Protein AF-A0A8T4N966-F1 (afdb_monomer_lite)

Sequence (598 aa):
MKIENFHKWGFGGLGVWGFGCLLSFVILLIGFGMAATSEVSYCCEKTTGGAWCVNDKQSACAAGYNSAPTSCQTTSYCRLGTCYDSGEGICMGNTPQRVCNDNGGTWDPREPDEVPQCQLGCCVIADQAAFVSLVRCKRLSSLFGVENDYRTDVTNEVDCIAEAQAQDKGACVYEKEFERLCEFTTRGECGASEKVEILNQTNLSISSDKTFYKDYLCSAEELGTSCAKQTSTTCSGGDVFWVDSCGNLENVYSSDKVKSWNRGRVLESDEVCKANDGSNMNCGNCDYMLGTRCSEFEGLIGGPSGSDNYCQKTECVDRDGDKRINGESWCVAGSGASMGGSGVGGPGSLEIAPGARYYREVCSDGEVRVEPCADYRNEVCLEGSIDTTGGKFGTAACRVNRWQECVMQTDKDDCLNIDRRDCKWMPSVLGMVLGGATQSDSATYSNPSASASTFTNPTTTNTPAFTNPTGSVVAPITGNSIFGGDDKAEEVAPTTTTNRPDGICVPNFSPGLKFWEEGSAKQICGQANAKCVVVYEKGLIGGSKIVEGAECMEDAWAESANGVCTALGDCGGAVNYDGAYTDDGYKWVVDGAKRRLQ

Foldseek 3Di:
DDDDDDDDDDDDDDDDDDDDDDDDDDDDDDDDDDDPPPAQWKQACAFPVGDGGDTHHPNRHDPPTDMDSDHSCPDQQQQWAWWADLQQLDIDGRDGCPNSVVVVTDTDNHHLCPDLSSQWWWWDDALAIDGGGQSNSVVVCVVNVHDTDTGNPHRDDVVSRVVSQQQFWFWWWFDDPNAIATATGGNVVSVQPPDDDDPDDDDDPGDRHIDTDGQFARCQVSSVHPKHWQPAWDFDPQFIFGAIPNRYTFAGFALPSCLRCVNRGHDDLCSSDHADQQPQFRGRRHDVVSFWGKDAAPDPDDHHRSYRIGTDGLWEADLVRDIAGAFFKDKDKFDGDDPPDDDDDDPQQPLRFAPMFMWMWGRHRHDIDIGTADPQPQWDKDKDWDQDPVGTGIHIDTDGAFFPCQQVDLDQCVLPPPVRHQKDWFADQWQAEAPPDDDDDDDDDDDPPDDDDDDDDDDDDDDDDDDDDPDPPDDDPPPDDDDDDDDDDDPDPDATDYPRNRTGMFGSAAGRDPPVDPDCRCVLLVRLDGDFDWDWDADPVGDTDTPPRPVVVDLVSVVSSQVRSVRSYNAHWTQHSVRDTDRPRDWDDDPNDTDDRD

Structure (mmCIF, N/CA/C/O backbone):
data_AF-A0A8T4N966-F1
#
_entry.id   AF-A0A8T4N966-F1
#
loop_
_atom_site.group_PDB
_atom_site.id
_atom_site.type_symbol
_atom_site.label_atom_id
_atom_site.label_alt_id
_atom_site.label_comp_id
_atom_site.label_asym_id
_atom_site.label_entity_id
_atom_site.label_seq_id
_atom_site.pdbx_PDB_ins_code
_atom_site.Cartn_x
_atom_site.Cartn_y
_atom_site.Cartn_z
_atom_site.occupancy
_atom_site.B_iso_or_equiv
_atom_site.auth_seq_id
_atom_site.auth_comp_id
_atom_site.auth_asym_id
_atom_site.auth_atom_id
_atom_site.pdbx_PDB_model_num
ATOM 1 N N . MET A 1 1 ? -62.254 4.073 -9.069 1.00 37.00 1 MET A N 1
ATOM 2 C CA . MET A 1 1 ? -62.728 2.670 -9.142 1.00 37.00 1 MET A CA 1
ATOM 3 C C . MET A 1 1 ? -62.228 2.023 -7.846 1.00 37.00 1 MET A C 1
ATOM 5 O O . MET A 1 1 ? -61.040 2.156 -7.603 1.00 37.00 1 MET A O 1
ATOM 9 N N . LYS A 1 2 ? -63.042 1.614 -6.851 1.00 33.69 2 LYS A N 1
ATOM 10 C CA . LYS A 1 2 ? -64.026 0.495 -6.838 1.00 33.69 2 LYS A CA 1
ATOM 11 C C . LYS A 1 2 ? -63.427 -0.746 -7.518 1.00 33.69 2 LYS A C 1
ATOM 13 O O . LYS A 1 2 ? -63.018 -0.618 -8.662 1.00 33.69 2 LYS A O 1
ATOM 18 N N . ILE A 1 3 ? -63.278 -1.908 -6.877 1.00 34.53 3 ILE A N 1
ATOM 19 C CA . ILE A 1 3 ? -64.256 -2.801 -6.196 1.00 34.53 3 ILE A CA 1
ATOM 20 C C . ILE A 1 3 ? -63.470 -3.549 -5.080 1.00 34.53 3 ILE A C 1
ATOM 22 O O . ILE A 1 3 ? -62.348 -3.957 -5.347 1.00 34.53 3 ILE A O 1
ATOM 26 N N . GLU A 1 4 ? -63.825 -3.514 -3.786 1.00 40.06 4 GLU A N 1
ATOM 27 C CA . GLU A 1 4 ? -64.884 -4.239 -3.027 1.00 40.06 4 GLU A CA 1
ATOM 28 C C . GLU A 1 4 ? -64.522 -5.672 -2.534 1.00 40.06 4 GLU A C 1
ATOM 30 O O . GLU A 1 4 ? -63.783 -6.411 -3.173 1.00 40.06 4 GLU A O 1
ATOM 35 N N . ASN A 1 5 ? -65.025 -6.014 -1.333 1.00 44.50 5 ASN A N 1
ATOM 36 C CA . ASN A 1 5 ? -64.755 -7.233 -0.538 1.00 44.50 5 ASN A CA 1
ATOM 37 C C . ASN A 1 5 ? -65.656 -8.431 -0.911 1.00 44.50 5 ASN A C 1
ATOM 39 O O . ASN A 1 5 ? -66.747 -8.201 -1.413 1.00 44.50 5 ASN A O 1
ATOM 43 N N . PHE A 1 6 ? -65.275 -9.658 -0.504 1.00 31.81 6 PHE A N 1
ATOM 44 C CA . PHE A 1 6 ? -66.095 -10.800 0.006 1.00 31.81 6 PHE A CA 1
ATOM 45 C C . PHE A 1 6 ? -65.152 -12.015 0.237 1.00 31.81 6 PHE A C 1
ATOM 47 O O . PHE A 1 6 ? -64.034 -11.977 -0.263 1.00 31.81 6 PHE A O 1
ATOM 54 N N . HIS A 1 7 ? -65.423 -13.126 0.947 1.00 32.78 7 HIS A N 1
ATOM 55 C CA . HIS A 1 7 ? -66.426 -13.639 1.921 1.00 32.78 7 HIS A CA 1
ATOM 56 C C . HIS A 1 7 ? -65.603 -14.657 2.780 1.00 32.78 7 HIS A C 1
ATOM 58 O O . HIS A 1 7 ? -64.740 -15.321 2.217 1.00 32.78 7 HIS A O 1
ATOM 64 N N . LYS A 1 8 ? -65.612 -14.808 4.118 1.00 35.41 8 LYS A N 1
ATOM 65 C CA . LYS A 1 8 ? -66.637 -15.090 5.153 1.00 35.41 8 LYS A CA 1
ATOM 66 C C . LYS A 1 8 ? -67.557 -16.317 4.928 1.00 35.41 8 LYS A C 1
ATOM 68 O O . LYS A 1 8 ? -68.534 -16.199 4.205 1.00 35.41 8 LYS A O 1
ATOM 73 N N . TRP A 1 9 ? -67.331 -17.369 5.740 1.00 32.41 9 TRP A N 1
ATOM 74 C CA . TRP A 1 9 ? -68.295 -18.103 6.613 1.00 32.41 9 TRP A CA 1
ATOM 75 C C . TRP A 1 9 ? -68.596 -19.604 6.412 1.00 32.41 9 TRP A C 1
ATOM 77 O O . TRP A 1 9 ? -68.845 -20.070 5.309 1.00 32.41 9 TRP A O 1
ATOM 87 N N . GLY A 1 10 ? -68.758 -20.276 7.567 1.00 32.41 10 GLY A N 1
ATOM 88 C CA . GLY A 1 10 ? -69.562 -21.492 7.777 1.00 32.41 10 GLY A CA 1
ATOM 89 C C . GLY A 1 10 ? -68.774 -22.802 7.928 1.00 32.41 10 GLY A C 1
ATOM 90 O O . GLY A 1 10 ? -67.730 -22.955 7.313 1.00 32.41 10 GLY A O 1
ATOM 91 N N . PHE A 1 11 ? -69.223 -23.797 8.703 1.00 30.50 11 PHE A N 1
ATOM 92 C CA . PHE A 1 11 ? -70.303 -23.846 9.707 1.00 30.50 11 PHE A CA 1
ATOM 93 C C . PHE A 1 11 ? -70.180 -25.164 10.506 1.00 30.50 11 PHE A C 1
ATOM 95 O O . PHE A 1 11 ? -69.690 -26.153 9.969 1.00 30.50 11 PHE A O 1
ATOM 102 N N . GLY A 1 12 ? -70.760 -25.217 11.710 1.00 32.28 12 GLY A N 1
ATOM 103 C CA . GLY A 1 12 ? -71.397 -26.446 12.210 1.00 32.28 12 GLY A CA 1
ATOM 104 C C . GLY A 1 12 ? -70.806 -27.054 13.484 1.00 32.28 12 GLY A C 1
ATOM 105 O O . GLY A 1 12 ? -69.616 -27.324 13.570 1.00 32.28 12 GLY A O 1
ATOM 106 N N . GLY A 1 13 ? -71.675 -27.322 14.459 1.00 36.00 13 GLY A N 1
ATOM 107 C CA . GLY A 1 13 ? -71.359 -28.102 15.654 1.00 36.00 13 GLY A CA 1
ATOM 108 C C . GLY A 1 13 ? -72.529 -29.005 16.056 1.00 36.00 13 GLY A C 1
ATOM 109 O O . GLY A 1 13 ? -73.625 -28.861 15.524 1.00 36.00 13 GLY A O 1
ATOM 110 N N . LEU A 1 14 ? -72.265 -29.903 17.005 1.00 37.28 14 LEU A N 1
ATOM 111 C CA . LEU A 1 14 ? -73.158 -30.757 17.813 1.00 37.28 14 LEU A CA 1
ATOM 112 C C . LEU A 1 14 ? -72.298 -31.100 19.059 1.00 37.28 14 LEU A C 1
ATOM 114 O O . LEU A 1 14 ? -71.100 -31.311 18.904 1.00 37.28 14 LEU A O 1
ATOM 118 N N . GLY A 1 15 ? -72.735 -31.017 20.321 1.00 34.22 15 GLY A N 1
ATOM 119 C CA . GLY A 1 15 ? -73.934 -31.622 20.918 1.00 34.22 15 GLY A CA 1
ATOM 120 C C . GLY A 1 15 ? -73.630 -33.094 21.263 1.00 34.22 15 GLY A C 1
ATOM 121 O O . GLY A 1 15 ? -73.153 -33.800 20.389 1.00 34.22 15 GLY A O 1
ATOM 122 N N . VAL A 1 16 ? -73.859 -33.657 22.458 1.00 37.75 16 VAL A N 1
ATOM 123 C CA . VAL A 1 16 ? -74.552 -33.228 23.693 1.00 37.75 16 VAL A CA 1
ATOM 124 C C . VAL A 1 16 ? -74.171 -34.227 24.825 1.00 37.75 16 VAL A C 1
ATOM 126 O O . VAL A 1 16 ? -73.937 -35.380 24.503 1.00 37.75 16 VAL A O 1
ATOM 129 N N . TRP A 1 17 ? -74.104 -33.775 26.096 1.00 33.50 17 TRP A N 1
ATOM 130 C CA . TRP A 1 17 ? -74.370 -34.445 27.409 1.00 33.50 17 TRP A CA 1
ATOM 131 C C . TRP A 1 17 ? -74.137 -35.979 27.587 1.00 33.50 17 TRP A C 1
ATOM 133 O O . TRP A 1 17 ? -74.486 -36.778 26.736 1.00 33.50 17 TRP A O 1
ATOM 143 N N . GLY A 1 18 ? -73.714 -36.512 28.744 1.00 35.31 18 GLY A N 1
ATOM 144 C CA . GLY A 1 18 ? -73.456 -35.939 30.073 1.00 35.31 18 GLY A CA 1
ATOM 145 C C . GLY A 1 18 ? -73.583 -37.006 31.189 1.00 35.31 18 GLY A C 1
ATOM 146 O O . GLY A 1 18 ? -73.985 -38.130 30.914 1.00 35.31 18 GLY A O 1
ATOM 147 N N . PHE A 1 19 ? -73.304 -36.610 32.441 1.00 35.72 19 PHE A N 1
ATOM 148 C CA . PHE A 1 19 ? -73.480 -37.361 33.707 1.00 35.72 19 PHE A CA 1
ATOM 149 C C . PHE A 1 19 ? -72.657 -38.650 33.943 1.00 35.72 19 PHE A C 1
ATOM 151 O O . PHE A 1 19 ? -72.500 -39.508 33.085 1.00 35.72 19 PHE A O 1
ATOM 158 N N . GLY A 1 20 ? -72.147 -38.785 35.173 1.00 42.28 20 GLY A N 1
ATOM 159 C CA . GLY A 1 20 ? -71.450 -39.977 35.677 1.00 42.28 20 GLY A CA 1
ATOM 160 C C . GLY A 1 20 ? -72.141 -40.558 36.913 1.00 42.28 20 GLY A C 1
ATOM 161 O O . GLY A 1 20 ? -73.231 -40.114 37.272 1.00 42.28 20 GLY A O 1
ATOM 162 N N . CYS A 1 21 ? -71.505 -41.513 37.599 1.00 36.12 21 CYS A N 1
ATOM 163 C CA . CYS A 1 21 ? -71.951 -41.951 38.924 1.00 36.12 21 CYS A CA 1
ATOM 164 C C . CYS A 1 21 ? -70.814 -42.580 39.749 1.00 36.12 21 CYS A C 1
ATOM 166 O O . CYS A 1 21 ? -70.070 -43.425 39.257 1.00 36.12 21 CYS A O 1
ATOM 168 N N . LEU A 1 22 ? -70.718 -42.185 41.020 1.00 46.38 22 LEU A N 1
ATOM 169 C CA . LEU A 1 22 ? -69.987 -42.899 42.074 1.00 46.38 22 LEU A CA 1
ATOM 170 C C . LEU A 1 22 ? -70.799 -44.119 42.529 1.00 46.38 22 LEU A C 1
ATOM 172 O O . LEU A 1 22 ? -72.008 -43.974 42.706 1.00 46.38 22 LEU A O 1
ATOM 176 N N . LEU A 1 23 ? -70.140 -45.251 42.819 1.00 41.12 23 LEU A N 1
ATOM 177 C CA . LEU A 1 23 ? -70.447 -46.118 43.974 1.00 41.12 23 LEU A CA 1
ATOM 178 C C . LEU A 1 23 ? -69.421 -47.255 44.145 1.00 41.12 23 LEU A C 1
ATOM 180 O O . LEU A 1 23 ? -68.976 -47.871 43.180 1.00 41.12 23 LEU A O 1
ATOM 184 N N . SER A 1 24 ? -69.053 -47.518 45.399 1.00 48.12 24 SER A N 1
ATOM 185 C CA . SER A 1 24 ? -68.093 -48.544 45.831 1.00 48.12 24 SER A CA 1
ATOM 186 C C . SER A 1 24 ? -68.673 -49.962 45.791 1.00 48.12 24 SER A C 1
ATOM 188 O O . SER A 1 24 ? -69.861 -50.121 46.052 1.00 48.12 24 SER A O 1
ATOM 190 N N . PHE A 1 25 ? -67.829 -50.998 45.662 1.00 40.06 25 PHE A N 1
ATOM 191 C CA . PHE A 1 25 ? -68.065 -52.281 46.351 1.00 40.06 25 PHE A CA 1
ATOM 192 C C . PHE A 1 25 ? -66.761 -53.045 46.669 1.00 40.06 25 PHE A C 1
ATOM 194 O O . PHE A 1 25 ? -65.672 -52.656 46.253 1.00 40.06 25 PHE A O 1
ATOM 201 N N . VAL A 1 26 ? -66.888 -54.076 47.507 1.00 41.25 26 VAL A N 1
ATOM 202 C CA . VAL A 1 26 ? -65.851 -54.632 48.395 1.00 41.25 26 VAL A CA 1
ATOM 203 C C . VAL A 1 26 ? -65.235 -55.956 47.896 1.00 41.25 26 VAL A C 1
ATOM 205 O O . VAL A 1 26 ? -65.956 -56.833 47.440 1.00 41.25 26 VAL A O 1
ATOM 208 N N . ILE A 1 27 ? -63.907 -56.070 48.065 1.00 51.06 27 ILE A N 1
ATOM 209 C CA . ILE A 1 27 ? -63.035 -57.260 48.266 1.00 51.06 27 ILE A CA 1
ATOM 210 C C . ILE A 1 27 ? -63.513 -58.633 47.737 1.00 51.06 27 ILE A C 1
ATOM 212 O O . ILE A 1 27 ? -64.446 -59.223 48.275 1.00 51.06 27 ILE A O 1
ATOM 216 N N . LEU A 1 28 ? -62.675 -59.270 46.902 1.00 35.19 28 LEU A N 1
ATOM 217 C CA . LEU A 1 28 ? -62.403 -60.712 47.033 1.00 35.19 28 LEU A CA 1
ATOM 218 C C . LEU A 1 28 ? -60.942 -61.057 46.676 1.00 35.19 28 LEU A C 1
ATOM 220 O O . LEU A 1 28 ? -60.494 -60.825 45.557 1.00 35.19 28 LEU A O 1
ATOM 224 N N . LEU A 1 29 ? -60.209 -61.639 47.629 1.00 46.91 29 LEU A N 1
ATOM 225 C CA . LEU A 1 29 ? -58.887 -62.241 47.419 1.00 46.91 29 LEU A CA 1
ATOM 226 C C . LEU A 1 29 ? -59.050 -63.722 47.057 1.00 46.91 29 LEU A C 1
ATOM 228 O O . LEU A 1 29 ? -59.413 -64.516 47.922 1.00 46.91 29 LEU A O 1
ATOM 232 N N . ILE A 1 30 ? -58.709 -64.112 45.827 1.00 44.56 30 ILE A N 1
ATOM 233 C CA . ILE A 1 30 ? -58.342 -65.497 45.491 1.00 44.56 30 ILE A CA 1
ATOM 234 C C . ILE A 1 30 ? -57.107 -65.439 44.593 1.00 44.56 30 ILE A C 1
ATOM 236 O O . ILE A 1 30 ? -57.135 -64.839 43.521 1.00 44.56 30 ILE A O 1
ATOM 240 N N . GLY A 1 31 ? -56.009 -66.037 45.052 1.00 48.72 31 GLY A N 1
ATOM 241 C CA . GLY A 1 31 ? -54.765 -66.084 44.294 1.00 48.72 31 GLY A CA 1
ATOM 242 C C . GLY A 1 31 ? -54.811 -67.131 43.184 1.00 48.72 31 GLY A C 1
ATOM 243 O O . GLY A 1 31 ? -55.232 -68.263 43.410 1.00 48.72 31 GLY A O 1
ATOM 244 N N . PHE A 1 32 ? -54.292 -66.771 42.012 1.00 42.28 32 PHE A N 1
ATOM 245 C CA . PHE A 1 32 ? -53.821 -67.726 41.015 1.00 42.28 32 PHE A CA 1
ATOM 246 C C . PHE A 1 32 ? -52.322 -67.501 40.834 1.00 42.28 32 PHE A C 1
ATOM 248 O O . PHE A 1 32 ? -51.895 -66.433 40.397 1.00 42.28 32 PHE A O 1
ATOM 255 N N . GLY A 1 33 ? -51.513 -68.489 41.216 1.00 47.19 33 GLY A N 1
ATOM 256 C CA . GLY A 1 33 ? -50.074 -68.433 41.001 1.00 47.19 33 GLY A CA 1
ATOM 257 C C . GLY A 1 33 ? -49.765 -68.597 39.518 1.00 47.19 33 GLY A C 1
ATOM 258 O O . GLY A 1 33 ? -49.880 -69.700 38.991 1.00 47.19 33 GLY A O 1
ATOM 259 N N . MET A 1 34 ? -49.349 -67.520 38.853 1.00 43.19 34 MET A N 1
ATOM 260 C CA . MET A 1 34 ? -48.639 -67.626 37.582 1.00 43.19 34 MET A CA 1
ATOM 261 C C . MET A 1 34 ? -47.145 -67.707 37.872 1.00 43.19 34 MET A C 1
ATOM 263 O O . MET A 1 34 ? -46.578 -66.821 38.512 1.00 43.19 34 MET A O 1
ATOM 267 N N . ALA A 1 35 ? -46.505 -68.775 37.400 1.00 40.44 35 ALA A N 1
ATOM 268 C CA . ALA A 1 35 ? -45.055 -68.844 37.374 1.00 40.44 35 ALA A CA 1
ATOM 269 C C . ALA A 1 35 ? -44.547 -67.786 36.386 1.00 40.44 35 ALA A C 1
ATOM 271 O O . ALA A 1 35 ? -44.816 -67.876 35.188 1.00 40.44 35 ALA A O 1
ATOM 272 N N . ALA A 1 36 ? -43.822 -66.786 36.885 1.00 37.31 36 ALA A N 1
ATOM 273 C CA . ALA A 1 36 ? -43.111 -65.854 36.027 1.00 37.31 36 ALA A CA 1
ATOM 274 C C . ALA A 1 36 ? -41.946 -66.602 35.365 1.00 37.31 36 ALA A C 1
ATOM 276 O O . ALA A 1 36 ? -40.892 -66.797 35.968 1.00 37.31 36 ALA A O 1
ATOM 277 N N . THR A 1 37 ? -42.136 -67.038 34.120 1.00 41.09 37 THR A N 1
ATOM 278 C CA . THR A 1 37 ? -41.021 -67.435 33.263 1.00 41.09 37 THR A CA 1
ATOM 279 C C . THR A 1 37 ? -40.200 -66.185 32.976 1.00 41.09 37 THR A C 1
ATOM 281 O O . THR A 1 37 ? -40.632 -65.326 32.208 1.00 41.09 37 THR A O 1
ATOM 284 N N . SER A 1 38 ? -39.030 -66.063 33.601 1.00 47.34 38 SER A N 1
ATOM 285 C CA . SER A 1 38 ? -38.055 -65.038 33.237 1.00 47.34 38 SER A CA 1
ATOM 286 C C . SER A 1 38 ? -37.577 -65.313 31.811 1.00 47.34 38 SER A C 1
ATOM 288 O O . SER A 1 38 ? -36.755 -66.206 31.594 1.00 47.34 38 SER A O 1
ATOM 290 N N . GLU A 1 39 ? -38.123 -64.593 30.833 1.00 58.16 39 GLU A N 1
ATOM 291 C CA . GLU A 1 39 ? -37.603 -64.642 29.469 1.00 58.16 39 GLU A CA 1
ATOM 292 C C . GLU A 1 39 ? -36.141 -64.182 29.459 1.00 58.16 39 GLU A C 1
ATOM 294 O O . GLU A 1 39 ? -35.762 -63.237 30.154 1.00 58.16 39 GLU A O 1
ATOM 299 N N . VAL A 1 40 ? -35.311 -64.871 28.675 1.00 61.88 40 VAL A N 1
ATOM 300 C CA . VAL A 1 40 ? -33.898 -64.521 28.527 1.00 61.88 40 VAL A CA 1
ATOM 301 C C . VAL A 1 40 ? -33.813 -63.196 27.779 1.00 61.88 40 VAL A C 1
ATOM 303 O O . VAL A 1 40 ? -34.194 -63.114 26.612 1.00 61.88 40 VAL A O 1
ATOM 306 N N . SER A 1 41 ? -33.317 -62.163 28.457 1.00 83.06 41 SER A N 1
ATOM 307 C CA . SER A 1 41 ? -33.067 -60.863 27.844 1.00 83.06 41 SER A CA 1
ATOM 308 C C . SER A 1 41 ? -31.884 -60.961 26.877 1.00 83.06 41 SER A C 1
ATOM 310 O O . SER A 1 41 ? -30.817 -61.466 27.232 1.00 83.06 41 SER A O 1
ATOM 312 N N . TYR A 1 42 ? -32.091 -60.492 25.650 1.00 90.00 42 TYR A N 1
ATOM 313 C CA . TYR A 1 42 ? -31.068 -60.348 24.624 1.00 90.00 42 TYR A CA 1
ATOM 314 C C . TYR A 1 42 ? -30.672 -58.880 24.505 1.00 90.00 42 TYR A C 1
ATOM 316 O O . TYR A 1 42 ? -31.533 -58.004 24.445 1.00 90.00 42 TYR A O 1
ATOM 324 N N . CYS A 1 43 ? -29.381 -58.605 24.350 1.00 90.44 43 CYS A N 1
ATOM 325 C CA . CYS A 1 43 ? -28.967 -57.347 23.756 1.00 90.44 43 CYS A CA 1
ATOM 326 C C . CYS A 1 43 ? -29.273 -57.375 22.260 1.00 90.44 43 CYS A C 1
ATOM 328 O O . CYS A 1 43 ? -28.690 -58.183 21.530 1.0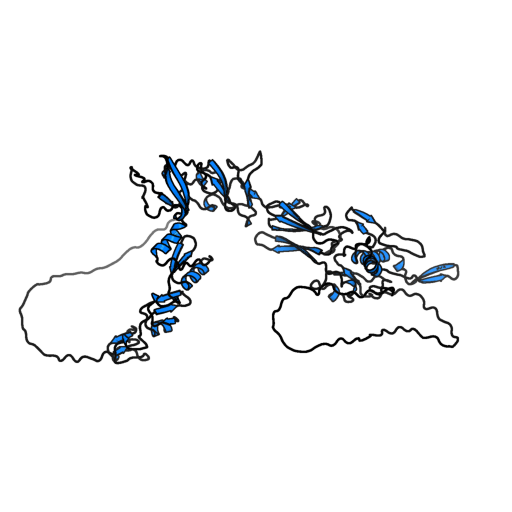0 90.44 43 CYS A O 1
ATOM 330 N N . CYS A 1 44 ? -30.123 -56.463 21.798 1.00 89.50 44 CYS A N 1
ATOM 331 C CA . CYS A 1 44 ? -30.277 -56.150 20.386 1.00 89.50 44 CYS A CA 1
ATOM 332 C C . CYS A 1 44 ? -29.341 -54.987 20.025 1.00 89.50 44 CYS A C 1
ATOM 334 O O . CYS A 1 44 ? -29.494 -53.896 20.575 1.00 89.50 44 CYS A O 1
ATOM 336 N N . GLU A 1 45 ? -28.425 -55.171 19.064 1.00 85.31 45 GLU A N 1
ATOM 337 C CA . GLU A 1 45 ? -27.658 -54.047 18.492 1.00 85.31 45 GLU A CA 1
ATOM 338 C C . GLU A 1 45 ? -28.609 -52.984 17.937 1.00 85.31 45 GLU A C 1
ATOM 340 O O . GLU A 1 45 ? -28.432 -51.795 18.191 1.00 85.31 45 GLU A O 1
ATOM 345 N N . LYS A 1 46 ? -29.678 -53.429 17.269 1.00 84.88 46 LYS A N 1
ATOM 346 C CA . LYS A 1 46 ? -30.795 -52.596 16.834 1.00 84.88 46 LYS A CA 1
ATOM 347 C C . LYS A 1 46 ? -32.110 -53.349 16.993 1.00 84.88 46 LYS A C 1
ATOM 349 O O . LYS A 1 46 ? -32.177 -54.540 16.689 1.00 84.88 46 LYS A O 1
ATOM 354 N N . THR A 1 47 ? -33.159 -52.678 17.452 1.00 88.25 47 THR A N 1
ATOM 355 C CA . THR A 1 47 ? -34.516 -53.235 17.517 1.00 88.25 47 THR A CA 1
ATOM 356 C C . THR A 1 47 ? -35.276 -52.988 16.216 1.00 88.25 47 THR A C 1
ATOM 358 O O . THR A 1 47 ? -34.942 -52.101 15.428 1.00 88.25 47 THR A O 1
ATOM 361 N N . THR A 1 48 ? -36.347 -53.745 15.989 1.00 87.88 48 THR A N 1
ATOM 362 C CA . THR A 1 48 ? -37.295 -53.522 14.882 1.00 87.88 48 THR A CA 1
ATOM 363 C C . THR A 1 48 ? -37.970 -52.146 14.947 1.00 87.88 48 THR A C 1
ATOM 365 O O . THR A 1 48 ? -38.338 -51.604 13.910 1.00 87.88 48 THR A O 1
ATOM 368 N N . GLY A 1 49 ? -38.059 -51.545 16.141 1.00 81.00 49 GLY A N 1
ATOM 369 C CA . GLY A 1 49 ? -38.485 -50.157 16.356 1.00 81.00 49 GLY A CA 1
ATOM 370 C C . GLY A 1 49 ? -37.407 -49.097 16.082 1.00 81.00 49 GLY A C 1
ATOM 371 O O . GLY A 1 49 ? -37.666 -47.915 16.281 1.00 81.00 49 GLY A O 1
ATOM 372 N N . GLY A 1 50 ? -36.202 -49.488 15.653 1.00 80.44 50 GLY A N 1
ATOM 373 C CA . GLY A 1 50 ? -35.116 -48.573 15.283 1.00 80.44 50 GLY A CA 1
ATOM 374 C C . GLY A 1 50 ? -34.250 -48.062 16.440 1.00 80.44 50 GLY A C 1
ATOM 375 O O . GLY A 1 50 ? -33.289 -47.341 16.180 1.00 80.44 50 GLY A O 1
ATOM 376 N N . ALA A 1 51 ? -34.538 -48.450 17.686 1.00 81.06 51 ALA A N 1
ATOM 377 C CA . ALA A 1 51 ? -33.689 -48.131 18.832 1.00 81.06 51 ALA A CA 1
ATOM 378 C C . ALA A 1 51 ? -32.407 -48.978 18.807 1.00 81.06 51 ALA A C 1
ATOM 380 O O . ALA A 1 51 ? -32.445 -50.151 18.435 1.00 81.06 51 ALA A O 1
ATOM 381 N N . TRP A 1 52 ? -31.280 -48.401 19.218 1.00 83.50 52 TRP A N 1
ATOM 382 C CA . TRP A 1 52 ? -29.985 -49.084 19.247 1.00 83.50 52 TRP A CA 1
ATOM 383 C C . TRP A 1 52 ? -29.624 -49.528 20.664 1.00 83.50 52 TRP A C 1
ATOM 385 O O . TRP A 1 52 ? -29.913 -48.821 21.626 1.00 83.50 52 TRP A O 1
ATOM 395 N N . CYS A 1 53 ? -28.956 -50.675 20.778 1.00 83.00 53 CYS A N 1
ATOM 396 C CA . CYS A 1 53 ? -28.360 -51.173 22.018 1.00 83.00 53 CYS A CA 1
ATOM 397 C C . CYS A 1 53 ? -29.332 -51.300 23.199 1.00 83.00 53 CYS A C 1
ATOM 399 O O . CYS A 1 53 ? -29.041 -50.895 24.325 1.00 83.00 53 CYS A O 1
ATOM 401 N N . VAL A 1 54 ? -30.488 -51.910 22.931 1.00 85.00 54 VAL A N 1
ATOM 402 C CA . VAL A 1 54 ? -31.552 -52.144 23.915 1.00 85.00 54 VAL A CA 1
ATOM 403 C C . VAL A 1 54 ? -31.555 -53.610 24.350 1.00 85.00 54 VAL A C 1
ATOM 405 O O . VAL A 1 54 ? -31.447 -54.516 23.522 1.00 85.00 54 VAL A O 1
ATOM 408 N N . ASN A 1 55 ? -31.710 -53.841 25.655 1.00 87.44 55 ASN A N 1
ATOM 409 C CA . ASN A 1 55 ? -31.984 -55.165 26.211 1.00 87.44 55 ASN A CA 1
ATOM 410 C C . ASN A 1 55 ? -33.477 -55.481 26.033 1.00 87.44 55 ASN A C 1
ATOM 412 O O . ASN A 1 55 ? -34.313 -54.848 26.674 1.00 87.44 55 ASN A O 1
ATOM 416 N N . ASP A 1 56 ? -33.813 -56.444 25.179 1.00 90.38 56 ASP A N 1
ATOM 417 C CA . ASP A 1 56 ? -35.194 -56.796 24.823 1.00 90.38 56 ASP A CA 1
ATOM 418 C C . ASP A 1 56 ? -35.305 -58.311 24.533 1.00 90.38 56 ASP A C 1
ATOM 420 O O . ASP A 1 56 ? -34.394 -59.094 24.813 1.00 90.38 56 ASP A O 1
ATOM 424 N N . LYS A 1 57 ? -36.437 -58.763 24.002 1.00 89.94 57 LYS A N 1
ATOM 425 C CA . LYS A 1 57 ? -36.657 -60.130 23.524 1.00 89.94 57 LYS A CA 1
ATOM 426 C C . LYS A 1 57 ? -35.928 -60.351 22.201 1.00 89.94 57 LYS A C 1
ATOM 428 O O . LYS A 1 57 ? -35.895 -59.465 21.352 1.00 89.94 57 LYS A O 1
ATOM 433 N N . GLN A 1 58 ? -35.460 -61.574 21.945 1.00 87.06 58 GLN A N 1
ATOM 434 C CA . GLN A 1 58 ? -34.788 -61.917 20.680 1.00 87.06 58 GLN A CA 1
ATOM 435 C C . GLN A 1 58 ? -35.625 -61.577 19.429 1.00 87.06 58 GLN A C 1
ATOM 437 O O . GLN A 1 58 ? -35.079 -61.162 18.412 1.00 87.06 58 GLN A O 1
ATOM 442 N N . SER A 1 59 ? -36.956 -61.699 19.508 1.00 88.62 59 SER A N 1
ATOM 443 C CA . SER A 1 59 ? -37.887 -61.346 18.425 1.00 88.62 59 SER A CA 1
ATOM 444 C C . SER A 1 59 ? -38.029 -59.840 18.171 1.00 88.62 59 SER A C 1
ATOM 446 O O . SER A 1 59 ? -38.581 -59.453 17.144 1.00 88.62 59 SER A O 1
ATOM 448 N N . ALA A 1 60 ? -37.584 -58.991 19.102 1.00 88.56 60 ALA A N 1
ATOM 449 C CA . ALA A 1 60 ? -37.573 -57.541 18.948 1.00 88.56 60 ALA A CA 1
ATOM 450 C C . ALA A 1 60 ? -36.295 -57.037 18.257 1.00 88.56 60 ALA A C 1
ATOM 452 O O . ALA A 1 60 ? -36.295 -55.912 17.754 1.00 88.56 60 ALA A O 1
ATOM 453 N N . CYS A 1 61 ? -35.233 -57.848 18.180 1.00 89.62 61 CYS A N 1
ATOM 454 C CA . CYS A 1 61 ? -34.001 -57.501 17.474 1.00 89.62 61 CYS A CA 1
ATOM 455 C C . CYS A 1 61 ? -34.219 -57.477 15.949 1.00 89.62 61 CYS A C 1
ATOM 457 O O . CYS A 1 61 ? -34.852 -58.367 15.380 1.00 89.62 61 CYS A O 1
ATOM 459 N N . ALA A 1 62 ? -33.688 -56.461 15.269 1.00 89.62 62 ALA A N 1
ATOM 460 C CA . ALA A 1 62 ? -33.801 -56.318 13.822 1.00 89.62 62 ALA A CA 1
ATOM 461 C C . ALA A 1 62 ? -32.909 -57.331 13.082 1.00 89.62 62 ALA A C 1
ATOM 463 O O . ALA A 1 62 ? -31.727 -57.487 13.390 1.00 89.62 62 ALA A O 1
ATOM 464 N N . ALA A 1 63 ? -33.462 -57.987 12.059 1.00 84.12 63 ALA A N 1
ATOM 465 C CA . ALA A 1 63 ? -32.702 -58.894 11.204 1.00 84.12 63 ALA A CA 1
ATOM 466 C C . ALA A 1 63 ? -31.575 -58.147 10.464 1.00 84.12 63 ALA A C 1
ATOM 468 O O . ALA A 1 63 ? -31.789 -57.058 9.935 1.00 84.12 63 ALA A O 1
ATOM 469 N N . GLY A 1 64 ? -30.382 -58.749 10.418 1.00 83.94 64 GLY A N 1
ATOM 470 C CA . GLY A 1 64 ? -29.178 -58.150 9.826 1.00 83.94 64 GLY A CA 1
ATOM 471 C C . GLY A 1 64 ? -28.267 -57.409 10.814 1.00 83.94 64 GLY A C 1
ATOM 472 O O . GLY A 1 64 ? -27.180 -57.000 10.419 1.00 83.94 64 GLY A O 1
ATOM 473 N N . TYR A 1 65 ? -28.670 -57.288 12.082 1.00 86.56 65 TYR A N 1
ATOM 474 C CA . TYR A 1 65 ? -27.869 -56.715 13.167 1.00 86.56 65 TYR A CA 1
ATOM 475 C C . TYR A 1 65 ? -27.492 -57.782 14.208 1.00 86.56 65 TYR A C 1
ATOM 477 O O . TYR A 1 65 ? -28.130 -58.835 14.303 1.00 86.56 65 TYR A O 1
ATOM 485 N N . ASN A 1 66 ? -26.446 -57.525 14.992 1.00 87.69 66 ASN A N 1
ATOM 486 C CA . ASN A 1 66 ? -25.977 -58.430 16.034 1.00 87.69 66 ASN A CA 1
ATOM 487 C C . ASN A 1 66 ? -26.990 -58.534 17.184 1.00 87.69 66 ASN A C 1
ATOM 489 O O . ASN A 1 66 ? -27.657 -57.570 17.570 1.00 87.69 66 ASN A O 1
ATOM 493 N N . SER A 1 67 ? -27.071 -59.720 17.780 1.00 88.88 67 SER A N 1
ATOM 494 C CA . SER A 1 67 ? -27.756 -59.918 19.054 1.00 88.88 67 SER A CA 1
ATOM 495 C C . SER A 1 67 ? -27.077 -61.011 19.870 1.00 88.88 67 SER A C 1
ATOM 497 O O . SER A 1 67 ? -26.476 -61.930 19.312 1.00 88.88 67 SER A O 1
ATOM 499 N N . ALA A 1 68 ? -27.158 -60.907 21.196 1.00 87.62 68 ALA A N 1
ATOM 500 C CA . ALA A 1 68 ? -26.536 -61.852 22.116 1.00 87.62 68 ALA A CA 1
ATOM 501 C C . ALA A 1 68 ? -27.404 -62.038 23.373 1.00 87.62 68 ALA A C 1
ATOM 503 O O . ALA A 1 68 ? -27.971 -61.052 23.848 1.00 87.62 68 ALA A O 1
ATOM 504 N N . PRO A 1 69 ? -27.493 -63.254 23.949 1.00 89.12 69 PRO A N 1
ATOM 505 C CA . PRO A 1 69 ? -28.263 -63.548 25.165 1.00 89.12 69 PRO A CA 1
ATOM 506 C C . PRO A 1 69 ? -27.531 -63.069 26.435 1.00 89.12 69 PRO A C 1
ATOM 508 O O . PRO A 1 69 ? -27.200 -63.851 27.323 1.00 89.12 69 PRO A O 1
ATOM 511 N N . THR A 1 70 ? -27.203 -61.780 26.482 1.00 86.94 70 THR A N 1
ATOM 512 C CA . THR A 1 70 ? -26.512 -61.095 27.582 1.00 86.94 70 THR A CA 1
ATOM 513 C C . THR A 1 70 ? -26.887 -59.611 27.576 1.00 86.94 70 THR A C 1
ATOM 515 O O . THR A 1 70 ? -27.458 -59.123 26.601 1.00 86.94 70 THR A O 1
ATOM 518 N N . SER A 1 71 ? -26.552 -58.866 28.632 1.00 85.06 71 SER A N 1
ATOM 519 C CA . SER A 1 71 ? -26.806 -57.422 28.682 1.00 85.06 71 SER A CA 1
ATOM 520 C C . SER A 1 71 ? -25.901 -56.646 27.716 1.00 85.06 71 SER A C 1
ATOM 522 O O . SER A 1 71 ? -24.715 -56.957 27.576 1.00 85.06 71 SER A O 1
ATOM 524 N N . CYS A 1 72 ? -26.421 -55.588 27.085 1.00 83.88 72 CYS A N 1
ATOM 525 C CA . CYS A 1 72 ? -25.685 -54.813 26.078 1.00 83.88 72 CYS A CA 1
ATOM 526 C C . CYS A 1 72 ? -24.340 -54.257 26.562 1.00 83.88 72 CYS A C 1
ATOM 528 O O . CYS A 1 72 ? -23.382 -54.251 25.791 1.00 83.88 72 CYS A O 1
ATOM 530 N N . GLN A 1 73 ? -24.236 -53.904 27.847 1.00 78.56 73 GLN A N 1
ATOM 531 C CA . GLN A 1 73 ? -22.998 -53.453 28.498 1.00 78.56 73 GLN A CA 1
ATOM 532 C C . GLN A 1 73 ? -21.841 -54.469 28.409 1.00 78.56 73 GLN A C 1
ATOM 534 O O . GLN A 1 73 ? -20.682 -54.084 28.508 1.00 78.56 73 GLN A O 1
ATOM 539 N N . THR A 1 74 ? -22.141 -55.760 28.223 1.00 81.31 74 THR A N 1
ATOM 540 C CA . THR A 1 74 ? -21.139 -56.838 28.101 1.00 81.31 74 THR A CA 1
ATOM 541 C C . THR A 1 74 ? -20.792 -57.197 26.653 1.00 81.31 74 THR A C 1
ATOM 543 O O . THR A 1 74 ? -19.939 -58.051 26.416 1.00 81.31 74 THR A O 1
ATOM 546 N N . THR A 1 75 ? -21.438 -56.561 25.672 1.00 82.75 75 THR A N 1
ATOM 547 C CA . THR A 1 75 ? -21.211 -56.821 24.243 1.00 82.75 75 THR A CA 1
ATOM 548 C C . THR A 1 75 ? -20.241 -55.803 23.650 1.00 82.75 75 THR A C 1
ATOM 550 O O . THR A 1 75 ? -20.251 -54.633 24.026 1.00 82.75 75 THR A O 1
ATOM 553 N N . SER A 1 76 ? -19.411 -56.221 22.693 1.00 77.44 76 SER A N 1
ATOM 554 C CA . SER A 1 76 ? -18.460 -55.319 22.028 1.00 77.44 76 SER A CA 1
ATOM 555 C C . SER A 1 76 ? -19.155 -54.261 21.166 1.00 77.44 76 SER A C 1
ATOM 557 O O . SER A 1 76 ? -18.773 -53.098 21.207 1.00 77.44 76 SER A O 1
ATOM 559 N N . TYR A 1 77 ? -20.204 -54.640 20.431 1.00 79.06 77 TYR A N 1
ATOM 560 C CA . TYR A 1 77 ? -20.907 -53.762 19.485 1.00 79.06 77 TYR A CA 1
ATOM 561 C C . TYR A 1 77 ? -21.793 -52.694 20.157 1.00 79.06 77 TYR A C 1
ATOM 563 O O . TYR A 1 77 ? -22.030 -51.642 19.563 1.00 79.06 77 TYR A O 1
ATOM 571 N N . CYS A 1 78 ? -22.228 -52.926 21.402 1.00 82.69 78 CYS A N 1
ATOM 572 C CA . CYS A 1 78 ? -22.970 -51.961 22.221 1.00 82.69 78 CYS A CA 1
ATOM 573 C C . CYS A 1 78 ? -22.185 -51.437 23.427 1.00 82.69 78 CYS A C 1
ATOM 575 O O . CYS A 1 78 ? -22.775 -50.932 24.385 1.00 82.69 78 CYS A O 1
ATOM 577 N N . ARG A 1 79 ? -20.851 -51.516 23.377 1.00 82.00 79 ARG A N 1
ATOM 578 C CA . ARG A 1 79 ? -20.008 -50.829 24.349 1.00 82.00 79 ARG A CA 1
ATOM 579 C C . ARG A 1 79 ? -20.208 -49.318 24.206 1.00 82.00 79 ARG A C 1
ATOM 581 O O . ARG A 1 79 ? -20.089 -48.774 23.107 1.00 82.00 79 ARG A O 1
ATOM 588 N N . LEU A 1 80 ? -20.533 -48.669 25.322 1.00 83.88 80 LEU A N 1
ATOM 589 C CA . LEU A 1 80 ? -20.597 -47.213 25.426 1.00 83.88 80 LEU A CA 1
ATOM 590 C C . LEU A 1 80 ? -19.183 -46.647 25.583 1.00 83.88 80 LEU A C 1
ATOM 592 O O . LEU A 1 80 ? -18.309 -47.301 26.156 1.00 83.88 80 LEU A O 1
ATOM 596 N N . GLY A 1 81 ? -18.979 -45.457 25.034 1.00 88.00 81 GLY A N 1
ATOM 597 C CA . GLY A 1 81 ? -17.725 -44.715 25.057 1.00 88.00 81 GLY A CA 1
ATOM 598 C C . GLY A 1 81 ? -17.921 -43.356 24.395 1.00 88.00 81 GLY A C 1
ATOM 599 O O . GLY A 1 81 ? -19.059 -42.914 24.194 1.00 88.00 81 GLY A O 1
ATOM 600 N N . THR A 1 82 ? -16.827 -42.707 24.025 1.00 92.62 82 THR A N 1
ATOM 601 C CA . THR A 1 82 ? -16.854 -41.385 23.399 1.00 92.62 82 THR A CA 1
ATOM 602 C C . THR A 1 82 ? -16.789 -41.499 21.884 1.00 92.62 82 THR A C 1
ATOM 604 O O . THR A 1 82 ? -15.879 -42.112 21.332 1.00 92.62 82 THR A O 1
ATOM 607 N N . CYS A 1 83 ? -17.744 -40.879 21.196 1.00 91.69 83 CYS A N 1
ATOM 608 C CA . CYS A 1 83 ? -17.677 -40.675 19.756 1.00 91.69 83 CYS A CA 1
ATOM 609 C C . CYS A 1 83 ? -17.115 -39.293 19.433 1.00 91.69 83 CYS A C 1
ATOM 611 O O . CYS A 1 83 ? -17.652 -38.303 19.921 1.00 91.69 83 CYS A O 1
ATOM 613 N N . TYR A 1 84 ? -16.083 -39.224 18.597 1.00 92.62 84 TYR A N 1
ATOM 614 C CA . TYR A 1 84 ? -15.440 -37.988 18.159 1.00 92.62 84 TYR A CA 1
ATOM 615 C C . TYR A 1 84 ? -15.570 -37.797 16.643 1.00 92.62 84 TYR A C 1
ATOM 617 O O . TYR A 1 84 ? -15.141 -38.646 15.860 1.00 92.62 84 TYR A O 1
ATOM 625 N N . ASP A 1 85 ? -16.124 -36.661 16.225 1.00 89.56 85 ASP A N 1
ATOM 626 C CA . ASP A 1 85 ? -16.156 -36.227 14.828 1.00 89.56 85 ASP A CA 1
ATOM 627 C C . ASP A 1 85 ? -14.925 -35.355 14.517 1.00 89.56 85 ASP A C 1
ATOM 629 O O . ASP A 1 85 ? -14.782 -34.242 15.032 1.00 89.56 85 ASP A O 1
ATOM 633 N N . SER A 1 86 ? -14.041 -35.845 13.644 1.00 84.50 86 SER A N 1
ATOM 634 C CA . SER A 1 86 ? -12.811 -35.150 13.247 1.00 84.50 86 SER A CA 1
ATOM 635 C C . SER A 1 86 ? -13.007 -33.978 12.274 1.00 84.50 86 SER A C 1
ATOM 637 O O . SER A 1 86 ? -12.057 -33.233 12.045 1.00 84.50 86 SER A O 1
ATOM 639 N N . GLY A 1 87 ? -14.193 -33.817 11.680 1.00 83.88 87 GLY A N 1
ATOM 640 C CA . GLY A 1 87 ? -14.540 -32.707 10.785 1.00 83.88 87 GLY A CA 1
ATOM 641 C C . GLY A 1 87 ? -15.367 -31.608 11.463 1.00 83.88 87 GLY A C 1
ATOM 642 O O . GLY A 1 87 ? -15.211 -30.428 11.147 1.00 83.88 87 GLY A O 1
ATOM 643 N N . GLU A 1 88 ? -16.240 -31.964 12.406 1.00 84.31 88 GLU A N 1
ATOM 644 C CA . GLU A 1 88 ? -17.009 -31.009 13.218 1.00 84.31 88 GLU A CA 1
ATOM 645 C C . GLU A 1 88 ? -16.296 -30.606 14.515 1.00 84.31 88 GLU A C 1
ATOM 647 O O . GLU A 1 88 ? -16.577 -29.527 15.039 1.00 84.31 88 GLU A O 1
ATOM 652 N N . GLY A 1 89 ? -15.408 -31.452 15.050 1.00 86.12 89 GLY A N 1
ATOM 653 C CA . GLY A 1 89 ? -14.784 -31.278 16.366 1.00 86.12 89 GLY A CA 1
ATOM 654 C C . GLY A 1 89 ? -15.713 -31.588 17.547 1.00 86.12 89 GLY A C 1
ATOM 655 O O . GLY A 1 89 ? -15.472 -31.106 18.653 1.00 86.12 89 GLY A O 1
ATOM 656 N N . ILE A 1 90 ? -16.793 -32.339 17.321 1.00 87.00 90 ILE A N 1
ATOM 657 C CA . ILE A 1 90 ? -17.819 -32.644 18.329 1.00 87.00 90 ILE A CA 1
ATOM 658 C C . ILE A 1 90 ? -17.494 -33.974 19.016 1.00 87.00 90 ILE A C 1
ATOM 660 O O . ILE A 1 90 ? -17.166 -34.952 18.345 1.00 87.00 90 ILE A O 1
ATOM 664 N N . CYS A 1 91 ? -17.636 -34.016 20.344 1.00 90.19 91 CYS A N 1
ATOM 665 C CA . CYS A 1 91 ? -17.527 -35.237 21.140 1.00 90.19 91 CYS A CA 1
ATOM 666 C C . CYS A 1 91 ? -18.852 -35.584 21.820 1.00 90.19 91 CYS A C 1
ATOM 668 O O . CYS A 1 91 ? -19.477 -34.737 22.454 1.00 90.19 91 CYS A O 1
ATOM 670 N N . MET A 1 92 ? -19.264 -36.845 21.708 1.00 88.19 92 MET A N 1
ATOM 671 C CA . MET A 1 92 ? -20.487 -37.388 22.296 1.00 88.19 92 MET A CA 1
ATOM 672 C C . MET A 1 92 ? -20.133 -38.583 23.186 1.00 88.19 92 MET A C 1
ATOM 674 O O . MET A 1 92 ? -19.910 -39.693 22.694 1.00 88.19 92 MET A O 1
ATOM 678 N N . GLY A 1 93 ? -20.075 -38.361 24.501 1.00 87.12 93 GLY A N 1
ATOM 679 C CA . GLY A 1 93 ? -19.974 -39.438 25.494 1.00 87.12 93 GLY A CA 1
ATOM 680 C C . GLY A 1 93 ? -21.214 -40.340 25.491 1.00 87.12 93 GLY A C 1
ATOM 681 O O . GLY A 1 93 ? -22.239 -39.999 24.900 1.00 87.12 93 GLY A O 1
ATOM 682 N N . ASN A 1 94 ? -21.136 -41.497 26.155 1.00 83.81 94 ASN A N 1
ATOM 683 C CA . ASN A 1 94 ? -22.213 -42.500 26.198 1.00 83.81 94 ASN A CA 1
ATOM 684 C C . ASN A 1 94 ? -22.734 -42.958 24.813 1.00 83.81 94 ASN A C 1
ATOM 686 O O . ASN A 1 94 ? -23.864 -43.432 24.690 1.00 83.81 94 ASN A O 1
ATOM 690 N N . THR A 1 95 ? -21.911 -42.866 23.764 1.00 86.44 95 THR A N 1
ATOM 691 C CA . THR A 1 95 ? -22.286 -43.282 22.406 1.00 86.44 95 THR A CA 1
ATOM 692 C C . THR A 1 95 ? -21.904 -44.749 22.172 1.00 86.44 95 THR A C 1
ATOM 694 O O . THR A 1 95 ? -20.747 -45.117 22.405 1.00 86.44 95 THR A O 1
ATOM 697 N N . PRO A 1 96 ? -22.818 -45.611 21.681 1.00 83.50 96 PRO A N 1
ATOM 698 C CA . PRO A 1 96 ? -22.471 -46.971 21.276 1.00 83.50 96 PRO A CA 1
ATOM 699 C C . PRO A 1 96 ? -21.493 -46.992 20.095 1.00 83.50 96 PRO A C 1
ATOM 701 O O . PRO A 1 96 ? -21.680 -46.255 19.123 1.00 83.50 96 PRO A O 1
ATOM 704 N N . GLN A 1 97 ? -20.502 -47.888 20.130 1.00 84.31 97 GLN A N 1
ATOM 705 C CA . GLN A 1 97 ? -19.451 -47.967 19.104 1.00 84.31 97 GLN A CA 1
ATOM 706 C C . GLN A 1 97 ? -19.985 -48.012 17.663 1.00 84.31 97 GLN A C 1
ATOM 708 O O . GLN A 1 97 ? -19.494 -47.282 16.800 1.00 84.31 97 GLN A O 1
ATOM 713 N N . ARG A 1 98 ? -21.016 -48.826 17.388 1.00 82.31 98 ARG A N 1
ATOM 714 C CA . ARG A 1 98 ? -21.603 -48.916 16.040 1.00 82.31 98 ARG A CA 1
ATOM 715 C C . ARG A 1 98 ? -22.234 -47.598 15.585 1.00 82.31 98 ARG A C 1
ATOM 717 O O . ARG A 1 98 ? -22.010 -47.188 14.451 1.00 82.31 98 ARG A O 1
ATOM 724 N N . VAL A 1 99 ? -22.977 -46.930 16.469 1.00 84.38 99 VAL A N 1
ATOM 725 C CA . VAL A 1 99 ? -23.669 -45.663 16.174 1.00 84.38 99 VAL A CA 1
ATOM 726 C C . VAL A 1 99 ? -22.666 -44.557 15.851 1.00 84.38 99 VAL A C 1
ATOM 728 O O . VAL A 1 99 ? -22.926 -43.747 14.968 1.00 84.38 99 VAL A O 1
ATOM 731 N N . CYS A 1 100 ? -21.507 -44.544 16.509 1.00 88.12 100 CYS A N 1
ATOM 732 C CA . CYS A 1 100 ? -20.440 -43.609 16.167 1.00 88.12 100 CYS A CA 1
ATOM 733 C C . CYS A 1 100 ? -19.896 -43.844 14.750 1.00 88.12 100 CYS A C 1
ATOM 735 O O . CYS A 1 100 ? -19.908 -42.942 13.912 1.00 88.12 100 CYS A O 1
ATOM 737 N N . ASN A 1 101 ? -19.481 -45.083 14.474 1.00 87.56 101 ASN A N 1
ATOM 738 C CA . ASN A 1 101 ? -18.829 -45.449 13.219 1.00 87.56 101 ASN A CA 1
ATOM 739 C C . ASN A 1 101 ? -19.773 -45.317 12.007 1.00 87.56 101 ASN A C 1
ATOM 741 O O . ASN A 1 101 ? -19.342 -44.875 10.945 1.00 87.56 101 ASN A O 1
ATOM 745 N N . ASP A 1 102 ? -21.059 -45.665 12.153 1.00 84.25 102 ASP A N 1
ATOM 746 C CA . ASP A 1 102 ? -22.067 -45.525 11.086 1.00 84.25 102 ASP A CA 1
ATOM 747 C C . ASP A 1 102 ? -22.353 -44.049 10.736 1.00 84.25 102 ASP A C 1
ATOM 749 O O . ASP A 1 102 ? -22.749 -43.761 9.608 1.00 84.25 102 ASP A O 1
ATOM 753 N N . ASN A 1 103 ? -22.116 -43.112 11.665 1.00 82.44 103 ASN A N 1
ATOM 754 C CA . ASN A 1 103 ? -22.194 -41.664 11.422 1.00 82.44 103 ASN A CA 1
ATOM 755 C C . ASN A 1 103 ? -20.847 -41.047 10.981 1.00 82.44 103 ASN A C 1
ATOM 757 O O . ASN A 1 103 ? -20.742 -39.830 10.874 1.00 82.44 103 ASN A O 1
ATOM 761 N N . GLY A 1 104 ? -19.814 -41.859 10.722 1.00 85.19 104 GLY A N 1
ATOM 762 C CA . GLY A 1 104 ? -18.493 -41.388 10.283 1.00 85.19 104 GLY A CA 1
ATOM 763 C C . GLY A 1 104 ? -17.579 -40.860 11.397 1.00 85.19 104 GLY A C 1
ATOM 764 O O . GLY A 1 104 ? -16.489 -40.375 11.100 1.00 85.19 104 GLY A O 1
ATOM 765 N N . GLY A 1 105 ? -17.986 -40.971 12.665 1.00 88.38 105 GLY A N 1
ATOM 766 C CA . GLY A 1 105 ? -17.155 -40.613 13.814 1.00 88.38 105 GLY A CA 1
ATOM 767 C C . GLY A 1 105 ? -16.119 -41.687 14.166 1.00 88.38 105 GLY A C 1
ATOM 768 O O . GLY A 1 105 ? -16.248 -42.858 13.807 1.00 88.38 105 GLY A O 1
ATOM 769 N N . THR A 1 106 ? -15.094 -41.288 14.918 1.00 91.62 106 THR A N 1
ATOM 770 C CA . THR A 1 106 ? -14.105 -42.185 15.531 1.00 91.62 106 THR A CA 1
ATOM 771 C C . THR A 1 106 ? -14.506 -42.476 16.973 1.00 91.62 106 THR A C 1
ATOM 773 O O . THR A 1 106 ? -14.688 -41.552 17.762 1.00 91.62 106 THR A O 1
ATOM 776 N N . TRP A 1 107 ? -14.634 -43.752 17.335 1.00 91.94 107 TRP A N 1
ATOM 777 C CA . TRP A 1 107 ? -15.037 -44.160 18.682 1.00 91.94 107 TRP A CA 1
ATOM 778 C C . TRP A 1 107 ? -13.852 -44.542 19.575 1.00 91.94 107 TRP A C 1
ATOM 780 O O . TRP A 1 107 ? -12.986 -45.316 19.160 1.00 91.94 107 TRP A O 1
ATOM 790 N N . ASP A 1 108 ? -13.871 -44.076 20.824 1.00 91.94 108 ASP A N 1
ATOM 791 C CA . ASP A 1 108 ? -12.901 -44.400 21.870 1.00 91.94 108 ASP A CA 1
ATOM 792 C C . ASP A 1 108 ? -13.606 -44.995 23.114 1.00 91.94 108 ASP A C 1
ATOM 794 O O . ASP A 1 108 ? -14.667 -44.507 23.509 1.00 91.94 108 ASP A O 1
ATOM 798 N N . PRO A 1 109 ? -13.054 -46.046 23.754 1.00 89.81 109 PRO A N 1
ATOM 799 C CA . PRO A 1 109 ? -13.648 -46.676 24.938 1.00 89.81 109 PRO A CA 1
ATOM 800 C C . PRO A 1 109 ? -13.595 -45.860 26.239 1.00 89.81 109 PRO A C 1
ATOM 802 O O . PRO A 1 109 ? -14.097 -46.362 27.248 1.00 89.81 109 PRO A O 1
ATOM 805 N N . ARG A 1 110 ? -12.935 -44.699 26.244 1.00 92.81 110 ARG A N 1
ATOM 806 C CA . ARG A 1 110 ? -12.779 -43.802 27.398 1.00 92.81 110 ARG A CA 1
ATOM 807 C C . ARG A 1 110 ? -13.894 -42.755 27.493 1.00 92.81 110 ARG A C 1
ATOM 809 O O . ARG A 1 110 ? -14.616 -42.515 26.518 1.00 92.81 110 ARG A O 1
ATOM 816 N N . GLU A 1 111 ? -14.012 -42.117 28.655 1.00 89.81 111 GLU A N 1
ATOM 817 C CA . GLU A 1 111 ? -14.900 -40.958 28.845 1.00 89.81 111 GLU A CA 1
ATOM 818 C C . GLU A 1 111 ? -14.344 -39.702 28.131 1.00 89.81 111 GLU A C 1
ATOM 820 O O . GLU A 1 111 ? -13.151 -39.660 27.805 1.00 89.81 111 GLU A O 1
ATOM 825 N N . PRO A 1 112 ? -15.169 -38.679 27.820 1.00 87.00 112 PRO A N 1
ATOM 826 C CA . PRO A 1 112 ? -14.740 -37.560 26.973 1.00 87.00 112 PRO A CA 1
ATOM 827 C C . PRO A 1 112 ? -13.559 -36.753 27.529 1.00 87.00 112 PRO A C 1
ATOM 829 O O . PRO A 1 112 ? -12.732 -36.266 26.763 1.00 87.00 112 PRO A O 1
ATOM 832 N N . ASP A 1 113 ? -13.456 -36.644 28.851 1.00 85.62 113 ASP A N 1
ATOM 833 C CA . ASP A 1 113 ? -12.379 -35.973 29.584 1.00 85.62 113 ASP A CA 1
ATOM 834 C C . ASP A 1 113 ? -11.052 -36.754 29.583 1.00 85.62 113 ASP A C 1
ATOM 836 O O . ASP A 1 113 ? -9.992 -36.174 29.811 1.00 85.62 113 ASP A O 1
ATOM 840 N N . GLU A 1 114 ? -11.068 -38.040 29.236 1.00 90.38 114 GLU A N 1
ATOM 841 C CA . GLU A 1 114 ? -9.874 -38.877 29.067 1.00 90.38 114 GLU A CA 1
ATOM 842 C C . GLU A 1 114 ? -9.401 -38.975 27.598 1.00 90.38 114 GLU A C 1
ATOM 844 O O . GLU A 1 114 ? -8.335 -39.543 27.315 1.00 90.38 114 GLU A O 1
ATOM 849 N N . VAL A 1 115 ? -10.183 -38.458 26.640 1.00 90.38 115 VAL A N 1
ATOM 850 C CA . VAL A 1 115 ? -9.880 -38.486 25.199 1.00 90.38 115 VAL A CA 1
ATOM 851 C C . VAL A 1 115 ? -9.165 -37.186 24.785 1.00 90.38 115 VAL A C 1
ATOM 853 O O . VAL A 1 115 ? -9.755 -36.108 24.879 1.00 90.38 115 VAL A O 1
ATOM 856 N N . PRO A 1 116 ? -7.913 -37.234 24.275 1.00 89.38 116 PRO A N 1
ATOM 857 C CA . PRO A 1 116 ? -7.140 -36.031 23.929 1.00 89.38 116 PRO A CA 1
ATOM 858 C C . PRO A 1 116 ? -7.803 -35.113 22.892 1.00 89.38 116 PRO A C 1
ATOM 860 O O . PRO A 1 116 ? -7.634 -33.900 22.935 1.00 89.38 116 PRO A O 1
ATOM 863 N N . GLN A 1 117 ? -8.569 -35.683 21.961 1.00 87.19 117 GLN A N 1
ATOM 864 C CA . GLN A 1 117 ? -9.295 -34.960 20.913 1.00 87.19 117 GLN A CA 1
ATOM 865 C C . GLN A 1 117 ? -10.549 -34.234 21.432 1.00 87.19 117 GLN A C 1
ATOM 867 O O . GLN A 1 117 ? -11.074 -33.357 20.747 1.00 87.19 117 GLN A O 1
ATOM 872 N N . CYS A 1 118 ? -11.015 -34.605 22.626 1.00 90.12 118 CYS A N 1
ATOM 873 C CA . CYS A 1 118 ? -12.217 -34.087 23.273 1.00 90.12 118 CYS A CA 1
ATOM 874 C C . CYS A 1 118 ? -11.922 -33.113 24.416 1.00 90.12 118 CYS A C 1
ATOM 876 O O . CYS A 1 118 ? -12.860 -32.579 25.006 1.00 90.12 118 CYS A O 1
ATOM 878 N N . GLN A 1 119 ? -10.642 -32.849 24.700 1.00 91.19 119 GLN A N 1
ATOM 879 C CA . GLN A 1 119 ? -10.243 -31.806 25.639 1.00 91.19 119 GLN A CA 1
ATOM 880 C C . GLN A 1 119 ? -10.800 -30.464 25.171 1.00 91.19 119 GLN A C 1
ATOM 882 O O . GLN A 1 119 ? -10.587 -30.057 24.023 1.00 91.19 119 GLN A O 1
ATOM 887 N N . LEU A 1 120 ? -11.524 -29.804 26.068 1.00 91.31 120 LEU A N 1
ATOM 888 C CA . LEU A 1 120 ? -12.079 -28.480 25.843 1.00 91.31 120 LEU A CA 1
ATOM 889 C C . LEU A 1 120 ? -11.057 -27.413 26.242 1.00 91.31 120 LEU A C 1
ATOM 891 O O . LEU A 1 120 ? -10.210 -27.629 27.108 1.00 91.31 120 LEU A O 1
ATOM 895 N N . GLY A 1 121 ? -11.155 -26.265 25.594 1.00 92.56 121 GLY A N 1
ATOM 896 C CA . GLY A 1 121 ? -10.390 -25.063 25.880 1.00 92.56 121 GLY A CA 1
ATOM 897 C C . GLY A 1 121 ? -11.179 -23.854 25.399 1.00 92.56 121 GLY A C 1
ATOM 898 O O . GLY A 1 121 ? -12.220 -23.992 24.744 1.00 92.56 121 GLY A O 1
ATOM 899 N N . CYS A 1 122 ? -10.708 -22.660 25.731 1.00 94.50 122 CYS A N 1
ATOM 900 C CA . CYS A 1 122 ? -11.392 -21.455 25.304 1.00 94.50 122 CYS A CA 1
ATOM 901 C C . CYS A 1 122 ? -11.012 -21.076 23.875 1.00 94.50 122 CYS A C 1
ATOM 903 O O . CYS A 1 122 ? -9.847 -20.824 23.582 1.00 94.50 122 CYS A O 1
ATOM 905 N N . CYS A 1 123 ? -11.999 -21.034 22.987 1.00 93.50 123 CYS A N 1
ATOM 906 C CA . CYS A 1 123 ? -11.856 -20.498 21.643 1.00 93.50 123 CYS A CA 1
ATOM 907 C C . CYS A 1 123 ? -12.303 -19.038 21.635 1.00 93.50 123 CYS A C 1
ATOM 909 O O . CYS A 1 123 ? -13.494 -18.794 21.835 1.00 93.50 123 CYS A O 1
ATOM 911 N N . VAL A 1 124 ? -11.393 -18.094 21.396 1.00 89.75 124 VAL A N 1
ATOM 912 C CA . VAL A 1 124 ? -11.724 -16.664 21.290 1.00 89.75 124 VAL A CA 1
ATOM 913 C C . VAL A 1 124 ? -11.898 -16.295 19.814 1.00 89.75 124 VAL A C 1
ATOM 915 O O . VAL A 1 124 ? -11.104 -16.680 18.956 1.00 89.75 124 VAL A O 1
ATOM 918 N N . ILE A 1 125 ? -12.986 -15.592 19.506 1.00 84.94 125 ILE A N 1
ATOM 919 C CA . ILE A 1 125 ? -13.430 -15.230 18.157 1.00 84.94 125 ILE A CA 1
ATOM 920 C C . ILE A 1 125 ? -13.920 -13.781 18.224 1.00 84.94 125 ILE A C 1
ATOM 922 O O . ILE A 1 125 ? -15.087 -13.532 18.518 1.00 84.94 125 ILE A O 1
ATOM 926 N N . ALA A 1 126 ? -13.018 -12.832 17.963 1.00 76.38 126 ALA A N 1
ATOM 927 C CA . ALA A 1 126 ? -13.271 -11.398 18.135 1.00 76.38 126 ALA A CA 1
ATOM 928 C C . ALA A 1 126 ? -13.823 -11.068 19.543 1.00 76.38 126 ALA A C 1
ATOM 930 O O . ALA A 1 126 ? -13.126 -11.291 20.528 1.00 76.38 126 ALA A O 1
ATOM 931 N N . ASP A 1 127 ? -15.055 -10.562 19.642 1.00 74.00 127 ASP A N 1
ATOM 932 C CA . ASP A 1 127 ? -15.737 -10.176 20.885 1.00 74.00 127 ASP A CA 1
ATOM 933 C C . ASP A 1 127 ? -16.457 -11.342 21.596 1.00 74.00 127 ASP A C 1
ATOM 935 O O . ASP A 1 127 ? -17.150 -11.142 22.595 1.00 74.00 127 ASP A O 1
ATOM 939 N N . GLN A 1 128 ? -16.321 -12.569 21.086 1.00 81.75 128 GLN A N 1
ATOM 940 C CA . GLN A 1 128 ? -17.010 -13.759 21.584 1.00 81.75 128 GLN A CA 1
ATOM 941 C C . GLN A 1 128 ? -16.030 -14.867 21.958 1.00 81.75 128 GLN A C 1
ATOM 943 O O . GLN A 1 128 ? -14.929 -14.972 21.421 1.00 81.75 128 GLN A O 1
ATOM 948 N N . ALA A 1 129 ? -16.456 -15.741 22.868 1.00 89.06 129 ALA A N 1
ATOM 949 C CA . ALA A 1 129 ? -15.711 -16.936 23.227 1.00 89.06 129 ALA A CA 1
ATOM 950 C C . ALA A 1 129 ? -16.629 -18.152 23.353 1.00 89.06 129 ALA A C 1
ATOM 952 O O . ALA A 1 129 ? -17.797 -18.040 23.727 1.00 89.06 129 ALA A O 1
ATOM 953 N N . ALA A 1 130 ? -16.082 -19.324 23.037 1.00 90.06 130 ALA A N 1
ATOM 954 C CA . ALA A 1 130 ? -16.774 -20.602 23.123 1.00 90.06 130 ALA A CA 1
ATOM 955 C C . ALA A 1 130 ? -15.859 -21.662 23.747 1.00 90.06 130 ALA A C 1
ATOM 957 O O . ALA A 1 130 ? -14.741 -21.882 23.278 1.00 90.06 130 ALA A O 1
ATOM 958 N N . PHE A 1 131 ? -16.343 -22.355 24.778 1.00 93.19 131 PHE A N 1
ATOM 959 C CA . PHE A 1 131 ? -15.602 -23.433 25.429 1.00 93.19 131 PHE A CA 1
ATOM 960 C C . PHE A 1 131 ? -15.813 -24.748 24.665 1.00 93.19 131 PHE A C 1
ATOM 962 O O . PHE A 1 131 ? -16.828 -25.427 24.813 1.00 93.19 131 PHE A O 1
ATOM 969 N N . VAL A 1 132 ? -14.892 -25.057 23.751 1.00 93.38 132 VAL A N 1
ATOM 970 C CA . VAL A 1 132 ? -15.044 -26.111 22.731 1.00 93.38 132 VAL A CA 1
ATOM 971 C C . VAL A 1 132 ? -13.732 -26.872 22.519 1.00 93.38 132 VAL A C 1
ATOM 973 O O . VAL A 1 132 ? -12.710 -26.520 23.093 1.00 93.38 132 VAL A O 1
ATOM 976 N N . SER A 1 133 ? -13.726 -27.921 21.690 1.00 92.88 133 SER A N 1
ATOM 977 C CA . SER A 1 133 ? -12.479 -28.599 21.304 1.00 92.88 133 SER A CA 1
ATOM 978 C C . SER A 1 133 ? -11.643 -27.756 20.329 1.00 92.88 133 SER A C 1
ATOM 980 O O . SER A 1 133 ? -12.182 -26.955 19.558 1.00 92.88 133 SER A O 1
ATOM 982 N N . LEU A 1 134 ? -10.332 -28.010 20.261 1.00 92.12 134 LEU A N 1
ATOM 983 C CA . LEU A 1 134 ? -9.422 -27.360 19.302 1.00 92.12 134 LEU A CA 1
ATOM 984 C C . LEU A 1 134 ? -9.904 -27.466 17.844 1.00 92.12 134 LEU A C 1
ATOM 986 O O . LEU A 1 134 ? -9.788 -26.513 17.073 1.00 92.12 134 LEU A O 1
ATOM 990 N N . VAL A 1 135 ? -10.449 -28.620 17.443 1.00 92.62 135 VAL A N 1
ATOM 991 C CA . VAL A 1 135 ? -10.937 -28.823 16.067 1.00 92.62 135 VAL A CA 1
ATOM 992 C C . VAL A 1 135 ? -12.221 -28.037 15.818 1.00 92.62 135 VAL A C 1
ATOM 994 O O . VAL A 1 135 ? -12.368 -27.444 14.747 1.00 92.62 135 VAL A O 1
ATOM 997 N N . ARG A 1 136 ? -13.106 -27.937 16.821 1.00 92.25 136 ARG A N 1
ATOM 998 C CA . ARG A 1 136 ? -14.282 -27.067 16.733 1.00 92.25 136 ARG A CA 1
ATOM 999 C C . ARG A 1 136 ? -13.868 -25.605 16.614 1.00 92.25 136 ARG A C 1
ATOM 1001 O O . ARG A 1 136 ? -14.403 -24.901 15.763 1.00 92.25 136 ARG A O 1
ATOM 1008 N N . CYS A 1 137 ? -12.883 -25.180 17.405 1.00 93.38 137 CYS A N 1
ATOM 1009 C CA . CYS A 1 137 ? -12.358 -23.822 17.363 1.00 93.38 137 CYS A CA 1
ATOM 1010 C C . CYS A 1 137 ? -11.804 -23.466 15.979 1.00 93.38 137 CYS A C 1
ATOM 1012 O O . CYS A 1 137 ? -12.262 -22.507 15.366 1.00 93.38 137 CYS A O 1
ATOM 1014 N N . LYS A 1 138 ? -10.915 -24.300 15.418 1.00 92.62 138 LYS A N 1
ATOM 1015 C CA . LYS A 1 138 ? -10.352 -24.097 14.067 1.00 92.62 138 LYS A CA 1
ATOM 1016 C C . LYS A 1 138 ? -11.421 -23.945 12.991 1.00 92.62 138 LYS A C 1
ATOM 1018 O O . LYS A 1 138 ? -11.281 -23.115 12.091 1.00 92.62 138 LYS A O 1
ATOM 1023 N N . ARG A 1 139 ? -12.495 -24.731 13.087 1.00 91.50 139 ARG A N 1
ATOM 1024 C CA . ARG A 1 139 ? -13.634 -24.646 12.173 1.00 91.50 139 ARG A CA 1
ATOM 1025 C C . ARG A 1 139 ? -14.410 -23.337 12.321 1.00 91.50 139 ARG A C 1
ATOM 1027 O O . ARG A 1 139 ? -14.797 -22.769 11.305 1.00 91.50 139 ARG A O 1
ATOM 1034 N N . LEU A 1 140 ? -14.626 -22.862 13.547 1.00 89.62 140 LEU A N 1
ATOM 1035 C CA . LEU A 1 140 ? -15.277 -21.575 13.794 1.00 89.62 140 LEU A CA 1
ATOM 1036 C C . LEU A 1 140 ? -14.402 -20.410 13.301 1.00 89.62 140 LEU A C 1
ATOM 1038 O O . LEU A 1 140 ? -14.890 -19.602 12.517 1.00 89.62 140 LEU A O 1
ATOM 1042 N N . SER A 1 141 ? -13.107 -20.376 13.641 1.00 90.06 141 SER A N 1
ATOM 1043 C CA . SER A 1 141 ? -12.165 -19.360 13.137 1.00 90.06 141 SER A CA 1
ATOM 1044 C C . SER A 1 141 ? -12.159 -19.300 11.602 1.00 90.06 141 SER A C 1
ATOM 1046 O O . SER A 1 141 ? -12.309 -18.229 11.020 1.00 90.06 141 SER A O 1
ATOM 1048 N N . SER A 1 142 ? -12.113 -20.464 10.936 1.00 89.38 142 SER A N 1
ATOM 1049 C CA . SER A 1 142 ? -12.169 -20.560 9.466 1.00 89.38 142 SER A CA 1
ATOM 1050 C C . SER A 1 142 ? -13.496 -20.074 8.869 1.00 89.38 142 SER A C 1
ATOM 1052 O O . SER A 1 142 ? -13.503 -19.538 7.766 1.00 89.38 142 SER A O 1
ATOM 1054 N N . LEU A 1 143 ? -14.619 -20.270 9.570 1.00 87.50 143 LEU A N 1
ATOM 1055 C CA . LEU A 1 143 ? -15.945 -19.832 9.120 1.00 87.50 143 LEU A CA 1
ATOM 1056 C C . LEU A 1 143 ? -16.098 -18.306 9.184 1.00 87.50 143 LEU A C 1
ATOM 1058 O O . LEU A 1 143 ? -16.733 -17.725 8.308 1.00 87.50 143 LEU A O 1
ATOM 1062 N N . PHE A 1 144 ? -15.519 -17.674 10.208 1.00 84.44 144 PHE A N 1
ATOM 1063 C CA . PHE A 1 144 ? -15.566 -16.223 10.412 1.00 84.44 144 PHE A CA 1
ATOM 1064 C C . PHE A 1 144 ? -14.386 -15.467 9.779 1.00 84.44 144 PHE A C 1
ATOM 1066 O O . PHE A 1 144 ? -14.373 -14.241 9.803 1.00 84.44 144 PHE A O 1
ATOM 1073 N N . GLY A 1 145 ? -13.413 -16.171 9.188 1.00 84.62 145 GLY A N 1
ATOM 1074 C CA . GLY A 1 145 ? -12.251 -15.556 8.538 1.00 84.62 145 GLY A CA 1
ATOM 1075 C C . GLY A 1 145 ? -11.244 -14.930 9.509 1.00 84.62 145 GLY A C 1
ATOM 1076 O O . GLY A 1 145 ? -10.489 -14.050 9.107 1.00 84.62 145 GLY A O 1
ATOM 1077 N N . VAL A 1 146 ? -11.233 -15.371 10.771 1.00 86.69 146 VAL A N 1
ATOM 1078 C CA . VAL A 1 146 ? -10.341 -14.863 11.827 1.00 86.69 146 VAL A CA 1
ATOM 1079 C C . VAL A 1 146 ? -9.212 -15.848 12.135 1.00 86.69 146 VAL A C 1
ATOM 1081 O O . VAL A 1 146 ? -9.308 -17.043 11.842 1.00 86.69 146 VAL A O 1
ATOM 1084 N N . GLU A 1 147 ? -8.137 -15.356 12.752 1.00 88.00 147 GLU A N 1
ATOM 1085 C CA . GLU A 1 147 ? -7.062 -16.209 13.268 1.00 88.00 147 GLU A CA 1
ATOM 1086 C C . GLU A 1 147 ? -7.561 -17.113 14.417 1.00 88.00 147 GLU A C 1
ATOM 1088 O O . GLU A 1 147 ? -8.598 -16.870 15.038 1.00 88.00 147 GLU A O 1
ATOM 1093 N N . ASN A 1 148 ? -6.859 -18.220 14.666 1.00 89.19 148 ASN A N 1
ATOM 1094 C CA . ASN A 1 148 ? -7.265 -19.224 15.644 1.00 89.19 148 ASN A CA 1
ATOM 1095 C C . ASN A 1 148 ? -6.636 -18.968 17.025 1.00 89.19 148 ASN A C 1
ATOM 1097 O O . ASN A 1 148 ? -5.548 -19.469 17.297 1.00 89.19 148 ASN A O 1
ATOM 1101 N N . ASP A 1 149 ? -7.341 -18.249 17.905 1.00 90.88 149 ASP A N 1
ATOM 1102 C CA . ASP A 1 149 ? -7.000 -18.142 19.333 1.00 90.88 149 ASP A CA 1
ATOM 1103 C C . ASP A 1 149 ? -7.679 -19.283 20.115 1.00 90.88 149 ASP A C 1
ATOM 1105 O O . ASP A 1 149 ? -8.899 -19.299 20.304 1.00 90.88 149 ASP A O 1
ATOM 1109 N N . TYR A 1 150 ? -6.886 -20.281 20.521 1.00 94.00 150 TYR A N 1
ATOM 1110 C CA . TYR A 1 150 ? -7.335 -21.417 21.328 1.00 94.00 150 TYR A CA 1
ATOM 1111 C C . TYR A 1 150 ? -6.471 -21.575 22.580 1.00 94.00 150 TYR A C 1
ATOM 1113 O O . TYR A 1 150 ? -5.293 -21.935 22.501 1.00 94.00 150 TYR A O 1
ATOM 1121 N N . ARG A 1 151 ? -7.089 -21.360 23.740 1.00 91.44 151 ARG A N 1
ATOM 1122 C CA . ARG A 1 151 ? -6.441 -21.279 25.050 1.00 91.44 151 ARG A CA 1
ATOM 1123 C C . ARG A 1 151 ? -6.726 -22.524 25.881 1.00 91.44 151 ARG A C 1
ATOM 1125 O O . ARG A 1 151 ? -7.880 -22.863 26.138 1.00 91.44 151 ARG A O 1
ATOM 1132 N N . THR A 1 152 ? -5.667 -23.222 26.283 1.00 91.94 152 THR A N 1
ATOM 1133 C CA . THR A 1 152 ? -5.729 -24.475 27.065 1.00 91.94 152 THR A CA 1
ATOM 1134 C C . THR A 1 152 ? -5.548 -24.274 28.570 1.00 91.94 152 THR A C 1
ATOM 1136 O O . THR A 1 152 ? -5.738 -25.202 29.346 1.00 91.94 152 THR A O 1
ATOM 1139 N N . ASP A 1 153 ? -5.118 -23.084 28.974 1.00 90.38 153 ASP A N 1
ATOM 1140 C CA . ASP A 1 153 ? -4.994 -22.616 30.355 1.00 90.38 153 ASP A CA 1
ATOM 1141 C C . ASP A 1 153 ? -6.357 -22.266 30.974 1.00 90.38 153 ASP A C 1
ATOM 1143 O O . ASP A 1 153 ? -6.563 -22.459 32.173 1.00 90.38 153 ASP A O 1
ATOM 1147 N N . VAL A 1 154 ? -7.320 -21.855 30.145 1.00 89.00 154 VAL A N 1
ATOM 1148 C CA . VAL A 1 154 ? -8.724 -21.688 30.534 1.00 89.00 154 VAL A CA 1
ATOM 1149 C C . VAL A 1 154 ? -9.414 -23.054 30.549 1.00 89.00 154 VAL A C 1
ATOM 1151 O O . VAL A 1 154 ? -9.590 -23.685 29.508 1.00 89.00 154 VAL A O 1
ATOM 1154 N N . THR A 1 155 ? -9.813 -23.516 31.736 1.00 89.12 155 THR A N 1
ATOM 1155 C CA . THR A 1 155 ? -10.274 -24.903 31.971 1.00 89.12 155 THR A CA 1
ATOM 1156 C C . THR A 1 155 ? -11.781 -25.052 32.193 1.00 89.12 155 THR A C 1
ATOM 1158 O O . THR A 1 155 ? -12.258 -26.164 32.421 1.00 89.12 155 THR A O 1
ATOM 1161 N N . ASN A 1 156 ? -12.554 -23.965 32.124 1.00 87.12 156 ASN A N 1
ATOM 1162 C CA . ASN A 1 156 ? -14.009 -24.006 32.245 1.00 87.12 156 ASN A CA 1
ATOM 1163 C C . ASN A 1 156 ? -14.704 -22.927 31.396 1.00 87.12 156 ASN A C 1
ATOM 1165 O O . ASN A 1 156 ? -14.094 -21.958 30.945 1.00 87.12 156 ASN A O 1
ATOM 1169 N N . GLU A 1 157 ? -16.008 -23.113 31.190 1.00 84.69 157 GLU A N 1
ATOM 1170 C CA . GLU A 1 157 ? -16.837 -22.260 30.336 1.00 84.69 157 GLU A CA 1
ATOM 1171 C C . GLU A 1 157 ? -17.061 -20.850 30.904 1.00 84.69 157 GLU A C 1
ATOM 1173 O O . GLU A 1 157 ? -17.136 -19.897 30.133 1.00 84.69 157 GLU A O 1
ATOM 1178 N N . VAL A 1 158 ? -17.122 -20.694 32.231 1.00 85.75 158 VAL A N 1
ATOM 1179 C CA . VAL A 1 158 ? -17.371 -19.391 32.874 1.00 85.75 158 VAL A CA 1
ATOM 1180 C C . VAL A 1 158 ? -16.176 -18.464 32.672 1.00 85.75 158 VAL A C 1
ATOM 1182 O O . VAL A 1 158 ? -16.353 -17.347 32.191 1.00 85.75 158 VAL A O 1
ATOM 1185 N N . ASP A 1 159 ? -14.968 -18.957 32.948 1.00 85.69 159 ASP A N 1
ATOM 1186 C CA . ASP A 1 159 ? -13.727 -18.217 32.710 1.00 85.69 159 ASP A CA 1
ATOM 1187 C C . ASP A 1 159 ? -13.533 -17.947 31.208 1.00 85.69 159 ASP A C 1
ATOM 1189 O O . ASP A 1 159 ? -13.120 -16.861 30.818 1.00 85.69 159 ASP A O 1
ATOM 1193 N N . CYS A 1 160 ? -13.921 -18.885 30.336 1.00 87.50 160 CYS A N 1
ATOM 1194 C CA . CYS A 1 160 ? -13.857 -18.674 28.889 1.00 87.50 160 CYS A CA 1
ATOM 1195 C C . CYS A 1 160 ? -14.782 -17.550 28.399 1.00 87.50 160 CYS A C 1
ATOM 1197 O O . CYS A 1 160 ? -14.377 -16.707 27.601 1.00 87.50 160 CYS A O 1
ATOM 1199 N N . ILE A 1 161 ? -16.016 -17.492 28.901 1.00 83.00 161 ILE A N 1
ATOM 1200 C CA . ILE A 1 161 ? -16.930 -16.380 28.617 1.00 83.00 161 ILE A CA 1
ATOM 1201 C C . ILE A 1 161 ? -16.376 -15.072 29.211 1.00 83.00 161 ILE A C 1
ATOM 1203 O O . ILE A 1 161 ? -16.527 -14.011 28.598 1.00 83.00 161 ILE A O 1
ATOM 1207 N N . ALA A 1 162 ? -15.709 -15.135 30.367 1.00 81.12 162 ALA A N 1
ATOM 1208 C CA . ALA A 1 162 ? -15.054 -13.985 30.978 1.00 81.12 162 ALA A CA 1
ATOM 1209 C C . ALA A 1 162 ? -13.881 -13.447 30.136 1.00 81.12 162 ALA A C 1
ATOM 1211 O O . ALA A 1 162 ? -13.739 -12.233 30.067 1.00 81.12 162 ALA A O 1
ATOM 1212 N N . GLU A 1 163 ? -13.109 -14.288 29.435 1.00 81.94 163 GLU A N 1
ATOM 1213 C CA . GLU A 1 163 ? -12.027 -13.848 28.531 1.00 81.94 163 GLU A CA 1
ATOM 1214 C C . GLU A 1 163 ? -12.526 -12.968 27.374 1.00 81.94 163 GLU A C 1
ATOM 1216 O O . GLU A 1 163 ? -11.938 -11.923 27.094 1.00 81.94 163 GLU A O 1
ATOM 1221 N N . ALA A 1 164 ? -13.634 -13.334 26.720 1.00 78.75 164 ALA A N 1
ATOM 1222 C CA . ALA A 1 164 ? -14.240 -12.473 25.697 1.00 78.75 164 ALA A CA 1
ATOM 1223 C C . ALA A 1 164 ? -14.789 -11.178 26.308 1.00 78.75 164 ALA A C 1
ATOM 1225 O O . ALA A 1 164 ? -14.511 -10.082 25.824 1.00 78.75 164 ALA A O 1
ATOM 1226 N N . GLN A 1 165 ? -15.508 -11.290 27.429 1.00 78.88 165 GLN A N 1
ATOM 1227 C CA . GLN A 1 165 ? -16.033 -10.124 28.141 1.00 78.88 165 GLN A CA 1
ATOM 1228 C C . GLN A 1 165 ? -14.933 -9.205 28.689 1.00 78.88 165 GLN A C 1
ATOM 1230 O O . GLN A 1 165 ? -15.178 -8.014 28.867 1.00 78.88 165 GLN A O 1
ATOM 1235 N N . ALA A 1 166 ? -13.730 -9.722 28.950 1.00 81.00 166 ALA A N 1
ATOM 1236 C CA . ALA A 1 166 ? -12.582 -8.938 29.381 1.00 81.00 166 ALA A CA 1
ATOM 1237 C C . ALA A 1 166 ? -12.103 -7.972 28.288 1.00 81.00 166 ALA A C 1
ATOM 1239 O O . ALA A 1 166 ? -11.580 -6.918 28.638 1.00 81.00 166 ALA A O 1
ATOM 1240 N N . GLN A 1 167 ? -12.323 -8.284 27.003 1.00 81.44 167 GLN A N 1
ATOM 1241 C CA . GLN A 1 167 ? -11.952 -7.423 25.871 1.00 81.44 167 GLN A CA 1
ATOM 1242 C C . GLN A 1 167 ? -12.979 -6.325 25.554 1.00 81.44 167 GLN A C 1
ATOM 1244 O O . GLN A 1 167 ? -12.673 -5.420 24.775 1.00 81.44 167 GLN A O 1
ATOM 1249 N N . ASP A 1 168 ? -14.169 -6.358 26.169 1.00 85.38 168 ASP A N 1
ATOM 1250 C CA . ASP A 1 168 ? -15.155 -5.281 26.042 1.00 85.38 168 ASP A CA 1
ATOM 1251 C C . ASP A 1 168 ? -14.522 -3.931 26.400 1.00 85.38 168 ASP A C 1
ATOM 1253 O O . ASP A 1 168 ? -13.933 -3.794 27.474 1.00 85.38 168 ASP A O 1
ATOM 1257 N N . LYS A 1 169 ? -14.689 -2.923 25.538 1.00 88.50 169 LYS A N 1
ATOM 1258 C CA . LYS A 1 169 ? -14.231 -1.546 25.781 1.00 88.50 169 LYS A CA 1
ATOM 1259 C C . LYS A 1 169 ? -15.333 -0.691 26.403 1.00 88.50 169 LYS A C 1
ATOM 1261 O O . LYS A 1 169 ? -16.523 -0.882 26.141 1.00 88.50 169 LYS A O 1
ATOM 1266 N N . GLY A 1 170 ? -14.938 0.253 27.250 1.00 92.06 170 GLY A N 1
ATOM 1267 C CA . GLY A 1 170 ? -15.884 1.112 27.949 1.00 92.06 170 GLY A CA 1
ATOM 1268 C C . GLY A 1 170 ? -15.244 1.966 29.034 1.00 92.06 170 GLY A C 1
ATOM 1269 O O . GLY A 1 170 ? -14.028 1.982 29.225 1.00 92.06 170 GLY A O 1
ATOM 1270 N N . ALA A 1 171 ? -16.098 2.677 29.761 1.00 94.69 171 ALA A N 1
ATOM 1271 C CA . ALA A 1 171 ? -15.706 3.577 30.831 1.00 94.69 171 ALA A CA 1
ATOM 1272 C C . ALA A 1 171 ? -15.437 2.804 32.135 1.00 94.69 171 ALA A C 1
ATOM 1274 O O . ALA A 1 171 ? -16.357 2.260 32.749 1.00 94.69 171 ALA A O 1
ATOM 1275 N N . CYS A 1 172 ? -14.183 2.786 32.584 1.00 92.94 172 CYS A N 1
ATOM 1276 C CA . CYS A 1 172 ? -13.779 2.300 33.899 1.00 92.94 172 CYS A CA 1
ATOM 1277 C C . CYS A 1 172 ? -13.805 3.456 34.906 1.00 92.94 172 CYS A C 1
ATOM 1279 O O . CYS A 1 172 ? -12.900 4.286 34.935 1.00 92.94 172 CYS A O 1
ATOM 1281 N N . VAL A 1 173 ? -14.853 3.528 35.727 1.00 92.12 173 VAL A N 1
ATOM 1282 C CA . VAL A 1 173 ? -15.118 4.645 36.646 1.00 92.12 173 VAL A CA 1
ATOM 1283 C C . VAL A 1 173 ? -14.732 4.268 38.074 1.00 92.12 173 VAL A C 1
ATOM 1285 O O . VAL A 1 173 ? -15.071 3.181 38.547 1.00 92.12 173 VAL A O 1
ATOM 1288 N N . TYR A 1 174 ? -14.056 5.173 38.781 1.00 88.25 174 TYR A N 1
ATOM 1289 C CA . TYR A 1 174 ? -13.627 4.972 40.167 1.00 88.25 174 TYR A CA 1
ATOM 1290 C C . TYR A 1 174 ? -13.468 6.299 40.916 1.00 88.25 174 TYR A C 1
ATOM 1292 O O . TYR A 1 174 ? -13.327 7.363 40.314 1.00 88.25 174 TYR A O 1
ATOM 1300 N N . GLU A 1 175 ? -13.476 6.242 42.247 1.00 84.88 175 GLU A N 1
ATOM 1301 C CA . GLU A 1 175 ? -13.241 7.412 43.097 1.00 84.88 175 GLU A CA 1
ATOM 1302 C C . GLU A 1 175 ? -11.803 7.449 43.622 1.00 84.88 175 GLU A C 1
ATOM 1304 O O . GLU A 1 175 ? -11.269 6.452 44.115 1.00 84.88 175 GLU A O 1
ATOM 1309 N N . LYS A 1 176 ? -11.175 8.624 43.548 1.00 81.56 176 LYS A N 1
ATOM 1310 C CA . LYS A 1 176 ? -9.856 8.902 44.122 1.00 81.56 176 LYS A CA 1
ATOM 1311 C C . LYS A 1 176 ? -9.855 10.313 44.698 1.00 81.56 176 LYS A C 1
ATOM 1313 O O . LYS A 1 176 ? -10.245 11.249 44.019 1.00 81.56 176 LYS A O 1
ATOM 1318 N N . GLU A 1 177 ? -9.410 10.473 45.946 1.00 80.50 177 GLU A N 1
ATOM 1319 C CA . GLU A 1 177 ? -9.276 11.793 46.600 1.00 80.50 177 GLU A CA 1
ATOM 1320 C C . GLU A 1 177 ? -10.576 12.640 46.584 1.00 80.50 177 GLU A C 1
ATOM 1322 O O . GLU A 1 177 ? -10.531 13.865 46.570 1.00 80.50 177 GLU A O 1
ATOM 1327 N N . PHE A 1 178 ? -11.739 11.972 46.656 1.00 79.94 178 PHE A N 1
ATOM 1328 C CA . PHE A 1 178 ? -13.096 12.542 46.533 1.00 79.94 178 PHE A CA 1
ATOM 1329 C C . PHE A 1 178 ? -13.471 13.081 45.137 1.00 79.94 178 PHE A C 1
ATOM 1331 O O . PHE A 1 178 ? -14.505 13.733 44.990 1.00 79.94 178 PHE A O 1
ATOM 1338 N N . GLU A 1 179 ? -12.681 12.774 44.108 1.00 82.31 179 GLU A N 1
ATOM 1339 C CA . GLU A 1 179 ? -12.998 13.021 42.702 1.00 82.31 179 GLU A CA 1
ATOM 1340 C C . GLU A 1 179 ? -13.378 11.712 41.989 1.00 82.31 179 GLU A C 1
ATOM 1342 O O . GLU A 1 179 ? -12.797 10.652 42.243 1.00 82.31 179 GLU A O 1
ATOM 1347 N N . ARG A 1 180 ? -14.364 11.782 41.086 1.00 87.56 180 ARG A N 1
ATOM 1348 C CA . ARG A 1 180 ? -14.841 10.641 40.297 1.00 87.56 180 ARG A CA 1
ATOM 1349 C C . ARG A 1 180 ? -14.162 10.626 38.930 1.00 87.56 180 ARG A C 1
ATOM 1351 O O . ARG A 1 180 ? -14.580 11.321 38.004 1.00 87.56 180 ARG A O 1
ATOM 1358 N N . LEU A 1 181 ? -13.105 9.830 38.835 1.00 90.56 181 LEU A N 1
ATOM 1359 C CA . LEU A 1 181 ? -12.257 9.694 37.657 1.00 90.56 181 LEU A CA 1
ATOM 1360 C C . LEU A 1 181 ? -12.761 8.576 36.737 1.00 90.56 181 LEU A C 1
ATOM 1362 O O . LEU A 1 181 ? -13.557 7.721 37.139 1.00 90.56 181 LEU A O 1
ATOM 1366 N N . CYS A 1 182 ? -12.287 8.589 35.492 1.00 93.75 182 CYS A N 1
ATOM 1367 C CA . CYS A 1 182 ? -12.585 7.551 34.519 1.00 93.75 182 CYS A CA 1
ATOM 1368 C C . CYS A 1 182 ? -11.426 7.314 33.551 1.00 93.75 182 CYS A C 1
ATOM 1370 O O . CYS A 1 182 ? -10.779 8.261 33.104 1.00 93.75 182 CYS A O 1
ATOM 1372 N N . GLU A 1 183 ? -11.225 6.044 33.215 1.00 94.94 183 GLU A N 1
ATOM 1373 C CA . GLU A 1 183 ? -10.266 5.549 32.230 1.00 94.94 183 GLU A CA 1
ATOM 1374 C C . GLU A 1 183 ? -11.031 4.763 31.149 1.00 94.94 183 GLU A C 1
ATOM 1376 O O . GLU A 1 183 ? -11.839 3.892 31.482 1.00 94.94 183 GLU A O 1
ATOM 1381 N N . PHE A 1 184 ? -10.841 5.073 29.863 1.00 94.56 184 PHE A N 1
ATOM 1382 C CA . PHE A 1 184 ? -11.466 4.325 28.764 1.00 94.56 184 PHE A CA 1
ATOM 1383 C C . PHE A 1 184 ? -10.548 3.175 28.350 1.00 94.56 184 PHE A C 1
ATOM 1385 O O . PHE A 1 184 ? -9.497 3.378 27.744 1.00 94.56 184 PHE A O 1
ATOM 1392 N N . THR A 1 185 ? -10.930 1.962 28.732 1.00 92.62 185 THR A N 1
ATOM 1393 C CA . THR A 1 185 ? -10.052 0.783 28.747 1.00 92.62 185 THR A CA 1
ATOM 1394 C C . THR A 1 185 ? -10.880 -0.486 28.527 1.00 92.62 185 THR A C 1
ATOM 1396 O O . THR A 1 185 ? -12.100 -0.416 28.335 1.00 92.62 185 THR A O 1
ATOM 1399 N N . THR A 1 186 ? -10.239 -1.651 28.502 1.00 90.06 186 THR A N 1
ATOM 1400 C CA . THR A 1 186 ? -10.948 -2.931 28.468 1.00 90.06 186 THR A CA 1
ATOM 1401 C C . THR A 1 186 ? -11.475 -3.315 29.857 1.00 90.06 186 THR A C 1
ATOM 1403 O O . THR A 1 186 ? -10.950 -2.893 30.893 1.00 90.06 186 THR A O 1
ATOM 1406 N N . ARG A 1 187 ? -12.523 -4.144 29.919 1.00 85.81 187 ARG A N 1
ATOM 1407 C CA . ARG A 1 187 ? -13.083 -4.640 31.187 1.00 85.81 187 ARG A CA 1
ATOM 1408 C C . ARG A 1 187 ? -12.034 -5.377 32.031 1.00 85.81 187 ARG A C 1
ATOM 1410 O O . ARG A 1 187 ? -12.032 -5.232 33.254 1.00 85.81 187 ARG A O 1
ATOM 1417 N N . GLY A 1 188 ? -11.150 -6.143 31.386 1.00 84.25 188 GLY A N 1
ATOM 1418 C CA . GLY A 1 188 ? -10.061 -6.876 32.035 1.00 84.25 188 GLY A CA 1
ATOM 1419 C C . GLY A 1 188 ? -9.050 -5.946 32.705 1.00 84.25 188 GLY A C 1
ATOM 1420 O O . GLY A 1 188 ? -8.781 -6.088 33.896 1.00 84.25 188 GLY A O 1
ATOM 1421 N N . GLU A 1 189 ? -8.559 -4.941 31.977 1.00 88.00 189 GLU A N 1
ATOM 1422 C CA . GLU A 1 189 ? -7.648 -3.906 32.497 1.00 88.00 189 GLU A CA 1
ATOM 1423 C C . GLU A 1 189 ? -8.296 -3.053 33.602 1.00 88.00 189 GLU A C 1
ATOM 1425 O O . GLU A 1 189 ? -7.641 -2.666 34.575 1.00 88.00 189 GLU A O 1
ATOM 1430 N N . CYS A 1 190 ? -9.609 -2.817 33.510 1.00 88.44 190 CYS A N 1
ATOM 1431 C CA . CYS A 1 190 ? -10.370 -2.168 34.571 1.00 88.44 190 CYS A CA 1
ATOM 1432 C C . CYS A 1 190 ? -10.381 -2.983 35.879 1.00 88.44 190 CYS A C 1
ATOM 1434 O O . CYS A 1 190 ? -10.493 -2.397 36.954 1.00 88.44 190 CYS A O 1
ATOM 1436 N N . GLY A 1 191 ? -10.266 -4.315 35.836 1.00 80.69 191 GLY A N 1
ATOM 1437 C CA . GLY A 1 191 ? -10.285 -5.167 37.035 1.00 80.69 191 GLY A CA 1
ATOM 1438 C C . GLY A 1 191 ? -11.609 -5.133 37.816 1.00 80.69 191 GLY A C 1
ATOM 1439 O O . GLY A 1 191 ? -11.642 -5.464 39.000 1.00 80.69 191 GLY A O 1
ATOM 1440 N N . ALA A 1 192 ? -12.705 -4.710 37.177 1.00 67.88 192 ALA A N 1
ATOM 1441 C CA . ALA A 1 192 ? -14.030 -4.555 37.783 1.00 67.88 192 ALA A CA 1
ATOM 1442 C C . ALA A 1 192 ? -14.834 -5.873 37.766 1.00 67.88 192 ALA A C 1
ATOM 1444 O O . ALA A 1 192 ? -15.951 -5.936 37.252 1.00 67.88 192 ALA A O 1
ATOM 1445 N N . SER A 1 193 ? -14.246 -6.947 38.297 1.00 53.88 193 SER A N 1
ATOM 1446 C CA . SER A 1 193 ? -14.689 -8.330 38.056 1.00 53.88 193 SER A CA 1
ATOM 1447 C C . SER A 1 193 ? -16.018 -8.739 38.715 1.00 53.88 193 SER A C 1
ATOM 1449 O O . SER A 1 193 ? -16.584 -9.752 38.317 1.00 53.88 193 SER A O 1
ATOM 1451 N N . GLU A 1 194 ? -16.515 -8.009 39.726 1.00 50.47 194 GLU A N 1
ATOM 1452 C CA . GLU A 1 194 ? -17.548 -8.541 40.646 1.00 50.47 194 GLU A CA 1
ATOM 1453 C C . GLU A 1 194 ? -18.820 -7.689 40.856 1.00 50.47 194 GLU A C 1
ATOM 1455 O O . GLU A 1 194 ? -19.748 -8.161 41.515 1.00 50.47 194 GLU A O 1
ATOM 1460 N N . LYS A 1 195 ? -18.929 -6.457 40.330 1.00 46.34 195 LYS A N 1
ATOM 1461 C CA . LYS A 1 195 ? -20.100 -5.584 40.589 1.00 46.34 195 LYS A CA 1
ATOM 1462 C C . LYS A 1 195 ? -20.639 -4.895 39.333 1.00 46.34 195 LYS A C 1
ATOM 1464 O O . LYS A 1 195 ? -20.162 -3.839 38.929 1.00 46.34 195 LYS A O 1
ATOM 1469 N N . VAL A 1 196 ? -21.705 -5.464 38.770 1.00 39.59 196 VAL A N 1
ATOM 1470 C CA . VAL A 1 196 ? -22.551 -4.813 37.756 1.00 39.59 196 VAL A CA 1
ATOM 1471 C C . VAL A 1 196 ? -23.726 -4.134 38.465 1.00 39.59 196 VAL A C 1
ATOM 1473 O O . VAL A 1 196 ? -24.739 -4.777 38.744 1.00 39.59 196 VAL A O 1
ATOM 1476 N N . GLU A 1 197 ? -23.610 -2.840 38.775 1.00 47.50 197 GLU A N 1
ATOM 1477 C CA . GLU A 1 197 ? -24.748 -2.064 39.286 1.00 47.50 197 GLU A CA 1
ATOM 1478 C C . GLU A 1 197 ? -25.592 -1.483 38.144 1.00 47.50 197 GLU A C 1
ATOM 1480 O O . GLU A 1 197 ? -25.120 -0.739 37.285 1.00 47.50 197 GLU A O 1
ATOM 1485 N N . ILE A 1 198 ? -26.884 -1.812 38.155 1.00 43.50 198 ILE A N 1
ATOM 1486 C CA . ILE A 1 198 ? -27.866 -1.277 37.211 1.00 43.50 198 ILE A CA 1
ATOM 1487 C C . ILE A 1 198 ? -28.306 0.105 37.710 1.00 43.50 198 ILE A C 1
ATOM 1489 O O . ILE A 1 198 ? -28.972 0.211 38.741 1.00 43.50 198 ILE A O 1
ATOM 1493 N N . LEU A 1 199 ? -27.977 1.158 36.954 1.00 45.97 199 LEU A N 1
ATOM 1494 C CA . LEU A 1 199 ? -28.373 2.549 37.217 1.00 45.97 199 LEU A CA 1
ATOM 1495 C C . LEU A 1 199 ? -29.904 2.709 37.290 1.00 45.97 199 LEU A C 1
ATOM 1497 O O . LEU A 1 199 ? -30.558 2.943 36.276 1.00 45.97 199 LEU A O 1
ATOM 1501 N N . ASN A 1 200 ? -30.488 2.579 38.488 1.00 52.09 200 ASN A N 1
ATOM 1502 C CA . ASN A 1 200 ? -31.909 2.868 38.738 1.00 52.09 200 ASN A CA 1
ATOM 1503 C C . ASN A 1 200 ? -32.273 3.106 40.224 1.00 52.09 200 ASN A C 1
ATOM 1505 O O . ASN A 1 200 ? -33.400 2.829 40.649 1.00 52.09 200 ASN A O 1
ATOM 1509 N N . GLN A 1 201 ? -31.352 3.628 41.048 1.00 45.31 201 GLN A N 1
ATOM 1510 C CA . GLN A 1 201 ? -31.703 4.105 42.394 1.00 45.31 201 GLN A CA 1
ATOM 1511 C C . GLN A 1 201 ? -30.799 5.230 42.915 1.00 45.31 201 GLN A C 1
ATOM 1513 O O . GLN A 1 201 ? -29.602 5.285 42.658 1.00 45.31 201 GLN A O 1
ATOM 1518 N N . THR A 1 202 ? -31.411 6.165 43.643 1.00 47.97 202 THR A N 1
ATOM 1519 C CA . THR A 1 202 ? -30.914 7.530 43.892 1.00 47.97 202 THR A CA 1
ATOM 1520 C C . THR A 1 202 ? -29.944 7.667 45.074 1.00 47.97 202 THR A C 1
ATOM 1522 O O . THR A 1 202 ? -29.973 8.683 45.759 1.00 47.97 202 THR A O 1
ATOM 1525 N N . ASN A 1 203 ? -29.119 6.657 45.353 1.00 45.47 203 ASN A N 1
ATOM 1526 C CA . ASN A 1 203 ? -28.025 6.733 46.331 1.00 45.47 203 ASN A CA 1
ATOM 1527 C C . ASN A 1 203 ? -26.925 5.747 45.925 1.00 45.47 203 ASN A C 1
ATOM 1529 O O . ASN A 1 203 ? -26.966 4.576 46.293 1.00 45.47 203 ASN A O 1
ATOM 1533 N N . LEU A 1 204 ? -25.964 6.236 45.147 1.00 48.91 204 LEU A N 1
ATOM 1534 C CA . LEU A 1 204 ? -24.840 5.451 44.653 1.00 48.91 204 LEU A CA 1
ATOM 1535 C C . LEU A 1 204 ? -23.762 5.383 45.748 1.00 48.91 204 LEU A C 1
ATOM 1537 O O . LEU A 1 204 ? -22.977 6.315 45.909 1.00 48.91 204 LEU A O 1
ATOM 1541 N N . SER A 1 205 ? -23.753 4.317 46.551 1.00 42.03 205 SER A N 1
ATOM 1542 C CA . SER A 1 205 ? -22.718 4.100 47.571 1.00 42.03 205 SER A CA 1
ATOM 1543 C C . SER A 1 205 ? -21.498 3.415 46.955 1.00 42.03 205 SER A C 1
ATOM 1545 O O . SER A 1 205 ? -21.275 2.220 47.160 1.00 42.03 205 SER A O 1
ATOM 1547 N N . ILE A 1 206 ? -20.722 4.182 46.187 1.00 48.03 206 ILE A N 1
ATOM 1548 C CA . ILE A 1 206 ? -19.448 3.729 45.627 1.00 48.03 206 ILE A CA 1
ATOM 1549 C C . ILE A 1 206 ? -18.500 3.397 46.793 1.00 48.03 206 ILE A C 1
ATOM 1551 O O . ILE A 1 206 ? -18.155 4.240 47.618 1.00 48.03 206 ILE A O 1
ATOM 1555 N N . SER A 1 207 ? -18.127 2.118 46.894 1.00 48.56 207 SER A N 1
ATOM 1556 C CA . SER A 1 207 ? -16.929 1.699 47.639 1.00 48.56 207 SER A CA 1
ATOM 1557 C C . SER A 1 207 ? -15.699 2.113 46.824 1.00 48.56 207 SER A C 1
ATOM 1559 O O . SER A 1 207 ? -15.835 2.451 45.657 1.00 48.56 207 SER A O 1
ATOM 1561 N N . SER A 1 208 ? -14.490 2.049 47.380 1.00 53.31 208 SER A N 1
ATOM 1562 C CA . SER A 1 208 ? -13.230 2.374 46.678 1.00 53.31 208 SER A CA 1
ATOM 1563 C C . SER A 1 208 ? -12.859 1.430 45.508 1.00 53.31 208 SER A C 1
ATOM 1565 O O . SER A 1 208 ? -11.683 1.272 45.189 1.00 53.31 208 SER A O 1
ATOM 1567 N N . ASP A 1 209 ? -13.847 0.776 44.901 1.00 72.94 209 ASP A N 1
ATOM 1568 C CA . ASP A 1 209 ? -13.737 -0.266 43.892 1.00 72.94 209 ASP A CA 1
ATOM 1569 C C . ASP A 1 209 ? -14.022 0.323 42.497 1.00 72.94 209 ASP A C 1
ATOM 1571 O O . ASP A 1 209 ? -14.857 1.218 42.334 1.00 72.94 209 ASP A O 1
ATOM 1575 N N . LYS A 1 210 ? -13.352 -0.198 41.466 1.00 83.31 210 LYS A N 1
ATOM 1576 C CA . LYS A 1 210 ? -13.582 0.199 40.069 1.00 83.31 210 LYS A CA 1
ATOM 1577 C C . LYS A 1 210 ? -14.895 -0.400 39.539 1.00 83.31 210 LYS A C 1
ATOM 1579 O O . LYS A 1 210 ? -15.194 -1.562 39.804 1.00 83.31 210 LYS A O 1
ATOM 1584 N N . THR A 1 211 ? -15.655 0.369 38.756 1.00 87.12 211 THR A N 1
ATOM 1585 C CA . THR A 1 211 ? -16.890 -0.078 38.079 1.00 87.12 211 THR A CA 1
ATOM 1586 C C . THR A 1 211 ? -16.766 0.119 36.569 1.00 87.12 211 THR A C 1
ATOM 1588 O O . THR A 1 211 ? -16.422 1.210 36.122 1.00 87.12 211 THR A O 1
ATOM 1591 N N . PHE A 1 212 ? -17.077 -0.909 35.778 1.00 89.44 212 PHE A N 1
ATOM 1592 C CA . PHE A 1 212 ? -16.964 -0.869 34.317 1.00 89.44 212 PHE A CA 1
ATOM 1593 C C . PHE A 1 212 ? -18.322 -0.695 33.623 1.00 89.44 212 PHE A C 1
ATOM 1595 O O . PHE A 1 212 ? -19.265 -1.439 33.893 1.00 89.44 212 PHE A O 1
ATOM 1602 N N . TYR A 1 213 ? -18.398 0.249 32.683 1.00 90.38 213 TYR A N 1
ATOM 1603 C CA . TYR A 1 213 ? -19.586 0.553 31.884 1.00 90.38 213 TYR A CA 1
ATOM 1604 C C . TYR A 1 213 ? -19.289 0.297 30.397 1.00 90.38 213 TYR A C 1
ATOM 1606 O O . TYR A 1 213 ? -18.740 1.158 29.703 1.00 90.38 213 TYR A O 1
ATOM 1614 N N . LYS A 1 214 ? -19.651 -0.901 29.913 1.00 89.31 214 LYS A N 1
ATOM 1615 C CA . LYS A 1 214 ? -19.517 -1.305 28.501 1.00 89.31 214 LYS A CA 1
ATOM 1616 C C . LYS A 1 214 ? -20.243 -0.313 27.581 1.00 89.31 214 LYS A C 1
ATOM 1618 O O . LYS A 1 214 ? -21.363 0.080 27.890 1.00 89.31 214 LYS A O 1
ATOM 1623 N N . ASP A 1 215 ? -19.625 0.046 26.455 1.00 90.88 215 ASP A N 1
ATOM 1624 C CA . ASP A 1 215 ? -20.170 0.938 25.415 1.00 90.88 215 ASP A CA 1
ATOM 1625 C C . ASP A 1 215 ? -20.428 2.393 25.870 1.00 90.88 215 ASP A C 1
ATOM 1627 O O . ASP A 1 215 ? -21.077 3.164 25.159 1.00 90.88 215 ASP A O 1
ATOM 1631 N N . TYR A 1 216 ? -19.908 2.814 27.030 1.00 95.19 216 TYR A N 1
ATOM 1632 C CA . TYR A 1 216 ? -19.945 4.209 27.491 1.00 95.19 216 TYR A CA 1
ATOM 1633 C C . TYR A 1 216 ? -18.595 4.902 27.289 1.00 95.19 216 TYR A C 1
ATOM 1635 O O . TYR A 1 216 ? -17.541 4.314 27.525 1.00 95.19 216 TYR A O 1
ATOM 1643 N N . LEU A 1 217 ? -18.643 6.187 26.934 1.00 97.31 217 LEU A N 1
ATOM 1644 C CA . LEU A 1 217 ? -17.486 7.084 26.962 1.00 97.31 217 LEU A CA 1
ATOM 1645 C C . LEU A 1 217 ? -17.279 7.635 28.378 1.00 97.31 217 LEU A C 1
ATOM 1647 O O . LEU A 1 217 ? -18.249 7.877 29.098 1.00 97.31 217 LEU A O 1
ATOM 1651 N N . CYS A 1 218 ? -16.032 7.916 28.762 1.00 97.19 218 CYS A N 1
ATOM 1652 C CA . CYS A 1 218 ? -15.730 8.478 30.084 1.00 97.19 218 CYS A CA 1
ATOM 1653 C C . CYS A 1 218 ? -16.361 9.853 30.345 1.00 97.19 218 CYS A C 1
ATOM 1655 O O . CYS A 1 218 ? -16.608 10.198 31.499 1.00 97.19 218 CYS A O 1
ATOM 1657 N N . SER A 1 219 ? -16.685 10.599 29.291 1.00 96.81 219 SER A N 1
ATOM 1658 C CA . SER A 1 219 ? -17.362 11.898 29.333 1.00 96.81 219 SER A CA 1
ATOM 1659 C C . SER A 1 219 ? -18.899 11.825 29.395 1.00 96.81 219 SER A C 1
ATOM 1661 O O . SER A 1 219 ? -19.587 12.842 29.248 1.00 96.81 219 SER A O 1
ATOM 1663 N N . ALA A 1 220 ? -19.475 10.626 29.530 1.00 96.62 220 ALA A N 1
ATOM 1664 C CA . ALA A 1 220 ? -20.919 10.445 29.574 1.00 96.62 220 ALA A CA 1
ATOM 1665 C C . ALA A 1 220 ? -21.521 11.096 30.831 1.00 96.62 220 ALA A C 1
ATOM 1667 O O . ALA A 1 220 ? -21.217 10.710 31.957 1.00 96.62 220 ALA A O 1
ATOM 1668 N N . GLU A 1 221 ? -22.443 12.043 30.634 1.00 93.12 221 GLU A N 1
ATOM 1669 C CA . GLU A 1 221 ? -23.069 12.831 31.713 1.00 93.12 221 GLU A CA 1
ATOM 1670 C C . GLU A 1 221 ? -23.772 11.948 32.767 1.00 93.12 221 GLU A C 1
ATOM 1672 O O . GLU A 1 221 ? -23.813 12.287 33.947 1.00 93.12 221 GLU A O 1
ATOM 1677 N N . GLU A 1 222 ? -24.260 10.773 32.356 1.00 90.56 222 GLU A N 1
ATOM 1678 C CA . GLU A 1 222 ? -24.885 9.756 33.215 1.00 90.56 222 GLU A CA 1
ATOM 1679 C C . GLU A 1 222 ? -23.910 9.101 34.214 1.00 90.56 222 GLU A C 1
ATOM 1681 O O . GLU A 1 222 ? -24.347 8.573 35.236 1.00 90.56 222 GLU A O 1
ATOM 1686 N N . LEU A 1 223 ? -22.600 9.134 33.939 1.00 89.88 223 LEU A N 1
ATOM 1687 C CA . LEU A 1 223 ? -21.563 8.573 34.811 1.00 89.88 223 LEU A CA 1
ATOM 1688 C C . LEU A 1 223 ? -21.089 9.560 35.884 1.00 89.88 223 LEU A C 1
ATOM 1690 O O . LEU A 1 223 ? -20.462 9.129 36.849 1.00 89.88 223 LEU A O 1
ATOM 1694 N N . GLY A 1 224 ? -21.378 10.860 35.748 1.00 89.19 224 GLY A N 1
ATOM 1695 C CA . GLY A 1 224 ? -21.012 11.882 36.738 1.00 89.19 224 GLY A CA 1
ATOM 1696 C C . GLY A 1 224 ? -19.507 11.992 37.019 1.00 89.19 224 GLY A C 1
ATOM 1697 O O . GLY A 1 224 ? -19.120 12.277 38.152 1.00 89.19 224 GLY A O 1
ATOM 1698 N N . THR A 1 225 ? -18.672 11.706 36.022 1.00 91.75 225 THR A N 1
ATOM 1699 C CA . THR A 1 225 ? -17.208 11.833 36.074 1.00 91.75 225 THR A CA 1
ATOM 1700 C C . THR A 1 225 ? -16.781 13.302 35.974 1.00 91.75 225 THR A C 1
ATOM 1702 O O . THR A 1 225 ? -17.574 14.167 35.594 1.00 91.75 225 THR A O 1
ATOM 1705 N N . SER A 1 226 ? -15.517 13.608 36.275 1.00 91.69 226 SER A N 1
ATOM 1706 C CA . SER A 1 226 ? -14.941 14.940 36.021 1.00 91.69 226 SER A CA 1
ATOM 1707 C C . SER A 1 226 ? -14.495 15.173 34.566 1.00 91.69 226 SER A C 1
ATOM 1709 O O . SER A 1 226 ? -14.031 16.265 34.234 1.00 91.69 226 SER A O 1
ATOM 1711 N N . CYS A 1 227 ? -14.662 14.186 33.679 1.00 94.62 227 CYS A N 1
ATOM 1712 C CA . CYS A 1 227 ? -14.168 14.229 32.304 1.00 94.62 227 CYS A CA 1
ATOM 1713 C C . CYS A 1 227 ? -15.117 15.001 31.368 1.00 94.62 227 CYS A C 1
ATOM 1715 O O . CYS A 1 227 ? -16.245 14.583 31.105 1.00 94.62 227 CYS A O 1
ATOM 1717 N N . ALA A 1 228 ? -14.657 16.127 30.821 1.00 95.88 228 ALA A N 1
ATOM 1718 C CA . ALA A 1 228 ? -15.387 16.911 29.830 1.00 95.88 228 ALA A CA 1
ATOM 1719 C C . ALA A 1 228 ? -15.131 16.389 28.405 1.00 95.88 228 ALA A C 1
ATOM 1721 O O . ALA A 1 228 ? -13.989 16.181 28.005 1.00 95.88 228 ALA A O 1
ATOM 1722 N N . LYS A 1 229 ? -16.203 16.215 27.628 1.00 96.62 229 LYS A N 1
ATOM 1723 C CA . LYS A 1 229 ? -16.178 15.695 26.250 1.00 96.62 229 LYS A CA 1
ATOM 1724 C C . LYS A 1 229 ? -15.433 16.584 25.247 1.00 96.62 229 LYS A C 1
ATOM 1726 O O . LYS A 1 229 ? -15.566 17.808 25.285 1.00 96.62 229 LYS A O 1
ATOM 1731 N N . GLN A 1 230 ? -14.779 15.948 24.275 1.00 95.56 230 GLN A N 1
ATOM 1732 C CA . GLN A 1 230 ? -14.318 16.527 23.007 1.00 95.56 230 GLN A CA 1
ATOM 1733 C C . GLN A 1 230 ? -13.449 17.784 23.156 1.00 95.56 230 GLN A C 1
ATOM 1735 O O . GLN A 1 230 ? -13.693 18.800 22.487 1.00 95.56 230 GLN A O 1
ATOM 1740 N N . THR A 1 231 ? -12.450 17.723 24.040 1.00 96.56 231 THR A N 1
ATOM 1741 C CA . THR A 1 231 ? -11.528 18.834 24.316 1.00 96.56 231 THR A CA 1
ATOM 1742 C C . THR A 1 231 ? -10.444 19.002 23.259 1.00 96.56 231 THR A C 1
ATOM 1744 O O . THR A 1 231 ? -10.088 20.135 22.949 1.00 96.56 231 THR A O 1
ATOM 1747 N N . SER A 1 232 ? -9.950 17.906 22.687 1.00 96.25 232 SER A N 1
ATOM 1748 C CA . SER A 1 232 ? -8.944 17.897 21.617 1.00 96.25 232 SER A CA 1
ATOM 1749 C C . SER A 1 232 ? -9.147 16.680 20.711 1.00 96.25 232 SER A C 1
ATOM 1751 O O . SER A 1 232 ? -10.079 15.898 20.913 1.00 96.25 232 SER A O 1
ATOM 1753 N N . THR A 1 233 ? -8.301 16.520 19.696 1.00 97.56 233 THR A N 1
ATOM 1754 C CA . THR A 1 233 ? -8.250 15.316 18.857 1.00 97.56 233 THR A CA 1
ATOM 1755 C C . THR A 1 233 ? -6.880 14.655 18.915 1.00 97.56 233 THR A C 1
ATOM 1757 O O . THR A 1 233 ? -5.918 15.245 19.403 1.00 97.56 233 THR A O 1
ATOM 1760 N N . THR A 1 234 ? -6.793 13.411 18.447 1.00 97.12 234 THR A N 1
ATOM 1761 C CA . THR A 1 234 ? -5.518 12.707 18.276 1.00 97.12 234 THR A CA 1
ATOM 1762 C C . THR A 1 234 ? -5.613 11.627 17.198 1.00 97.12 234 THR A C 1
ATOM 1764 O O . THR A 1 234 ? -6.713 11.205 16.835 1.00 97.12 234 THR A O 1
ATOM 1767 N N . CYS A 1 235 ? -4.463 11.161 16.711 1.00 95.88 235 CYS A N 1
ATOM 1768 C CA . CYS A 1 235 ? -4.374 9.998 15.834 1.00 95.88 235 CYS A CA 1
ATOM 1769 C C . CYS A 1 235 ? -4.284 8.707 16.654 1.00 95.88 235 CYS A C 1
ATOM 1771 O O . CYS A 1 235 ? -3.392 8.562 17.488 1.00 95.88 235 CYS A O 1
ATOM 1773 N N . SER A 1 236 ? -5.157 7.738 16.381 1.00 93.81 236 SER A N 1
ATOM 1774 C CA . SER A 1 236 ? -5.091 6.393 16.968 1.00 93.81 236 SER A CA 1
ATOM 1775 C C . SER A 1 236 ? -5.574 5.364 15.951 1.00 93.81 236 SER A C 1
ATOM 1777 O O . SER A 1 236 ? -6.538 5.607 15.238 1.00 93.81 236 SER A O 1
ATOM 1779 N N . GLY A 1 237 ? -4.879 4.232 15.815 1.00 85.88 237 GLY A N 1
ATOM 1780 C CA . GLY A 1 237 ? -5.255 3.174 14.861 1.00 85.88 237 GLY A CA 1
ATOM 1781 C C . GLY A 1 237 ? -5.232 3.554 13.368 1.00 85.88 237 GLY A C 1
ATOM 1782 O O . GLY A 1 237 ? -5.614 2.731 12.547 1.00 85.88 237 GLY A O 1
ATOM 1783 N N . GLY A 1 238 ? -4.779 4.762 13.011 1.00 88.44 238 GLY A N 1
ATOM 1784 C CA . GLY A 1 238 ? -4.846 5.323 11.651 1.00 88.44 238 GLY A CA 1
ATOM 1785 C C . GLY A 1 238 ? -5.965 6.356 11.454 1.00 88.44 238 GLY A C 1
ATOM 1786 O O . GLY A 1 238 ? -5.862 7.171 10.537 1.00 88.44 238 GLY A O 1
ATOM 1787 N N . ASP A 1 239 ? -6.947 6.371 12.359 1.00 94.94 239 ASP A N 1
ATOM 1788 C CA . ASP A 1 239 ? -8.098 7.279 12.429 1.00 94.94 239 ASP A CA 1
ATOM 1789 C C . ASP A 1 239 ? -7.808 8.522 13.292 1.00 94.94 239 ASP A C 1
ATOM 1791 O O . ASP A 1 239 ? -6.900 8.535 14.132 1.00 94.94 239 ASP A O 1
ATOM 1795 N N . VAL A 1 240 ? -8.632 9.561 13.126 1.00 97.62 240 VAL A N 1
ATOM 1796 C CA . VAL A 1 240 ? -8.712 10.708 14.041 1.00 97.62 240 VAL A CA 1
ATOM 1797 C C . VAL A 1 240 ? -9.827 10.473 15.059 1.00 97.62 240 VAL A C 1
ATOM 1799 O O . VAL A 1 240 ? -10.998 10.350 14.692 1.00 97.62 240 VAL A O 1
ATOM 1802 N N . PHE A 1 241 ? -9.498 10.526 16.346 1.00 97.81 241 PHE A N 1
ATOM 1803 C CA . PHE A 1 241 ? -10.456 10.422 17.448 1.00 97.81 241 PHE A CA 1
ATOM 1804 C C . PHE A 1 241 ? -10.593 11.740 18.211 1.00 97.81 241 PHE A C 1
ATOM 1806 O O . PHE A 1 241 ? -9.644 12.522 18.297 1.00 97.81 241 PHE A O 1
ATOM 1813 N N . TRP A 1 242 ? -11.771 11.976 18.794 1.00 98.00 242 TRP A N 1
ATOM 1814 C CA . TRP A 1 242 ? -11.913 12.953 19.876 1.00 98.00 242 TRP A CA 1
ATOM 1815 C C . TRP A 1 242 ? -11.226 12.444 21.150 1.00 98.00 242 TRP A C 1
ATOM 1817 O O . TRP A 1 242 ? -11.121 11.238 21.372 1.00 98.00 242 TRP A O 1
ATOM 1827 N N . VAL A 1 243 ? -10.785 13.375 21.991 1.00 97.69 243 VAL A N 1
ATOM 1828 C CA . VAL A 1 243 ? -10.178 13.111 23.299 1.00 97.69 243 VAL A CA 1
ATOM 1829 C C . VAL A 1 243 ? -10.899 13.944 24.358 1.00 97.69 243 VAL A C 1
ATOM 1831 O O . VAL A 1 243 ? -11.158 15.135 24.141 1.00 97.69 243 VAL A O 1
ATOM 1834 N N . ASP A 1 244 ? -11.233 13.326 25.492 1.00 97.38 244 ASP A N 1
ATOM 1835 C CA . ASP A 1 244 ? -11.842 14.001 26.645 1.00 97.38 244 ASP A CA 1
ATOM 1836 C C . ASP A 1 244 ? -10.801 14.723 27.529 1.00 97.38 244 ASP A C 1
ATOM 1838 O O . ASP A 1 244 ? -9.588 14.563 27.373 1.00 97.38 244 ASP A O 1
ATOM 1842 N N . SER A 1 245 ? -11.260 15.524 28.495 1.00 96.69 245 SER A N 1
ATOM 1843 C CA . SER A 1 245 ? -10.365 16.299 29.370 1.00 96.69 245 SER A CA 1
ATOM 1844 C C . SER A 1 245 ? -9.530 15.456 30.341 1.00 96.69 245 SER A C 1
ATOM 1846 O O . SER A 1 245 ? -8.675 16.007 31.031 1.00 96.69 245 SER A O 1
ATOM 1848 N N . CYS A 1 246 ? -9.804 14.154 30.439 1.00 95.00 246 CYS A N 1
ATOM 1849 C CA . CYS A 1 246 ? -9.038 13.184 31.214 1.00 95.00 246 CYS A CA 1
ATOM 1850 C C . CYS A 1 246 ? -7.966 12.483 30.354 1.00 95.00 246 CYS A C 1
ATOM 1852 O O . CYS A 1 246 ? -7.137 11.755 30.897 1.00 95.00 246 CYS A O 1
ATOM 1854 N N . GLY A 1 247 ? -7.945 12.728 29.037 1.00 95.94 247 GLY A N 1
ATOM 1855 C CA . GLY A 1 247 ? -7.027 12.105 28.083 1.00 95.94 247 GLY A CA 1
ATOM 1856 C C . GLY A 1 247 ? -7.548 10.803 27.469 1.00 95.94 247 GLY A C 1
ATOM 1857 O O . GLY A 1 247 ? -6.794 10.125 26.773 1.00 95.94 247 GLY A O 1
ATOM 1858 N N . ASN A 1 248 ? -8.813 10.441 27.704 1.00 97.12 248 ASN A N 1
ATOM 1859 C CA . ASN A 1 248 ? -9.404 9.231 27.139 1.00 97.12 248 ASN A CA 1
ATOM 1860 C C . ASN A 1 248 ? -9.798 9.439 25.677 1.00 97.12 248 ASN A C 1
ATOM 1862 O O . ASN A 1 248 ? -10.340 10.488 25.319 1.00 97.12 248 ASN A O 1
ATOM 1866 N N . LEU A 1 249 ? -9.610 8.405 24.855 1.00 96.56 249 LEU A N 1
ATOM 1867 C CA . LEU A 1 249 ? -10.190 8.359 23.515 1.00 96.56 249 LEU A CA 1
ATOM 1868 C C . LEU A 1 249 ? -11.720 8.298 23.608 1.00 96.56 249 LEU A C 1
ATOM 1870 O O . LEU A 1 249 ? -12.285 7.513 24.370 1.00 96.56 249 LEU A O 1
ATOM 1874 N N . GLU A 1 250 ? -12.379 9.123 22.805 1.00 97.31 250 GLU A N 1
ATOM 1875 C CA . GLU A 1 250 ? -13.813 9.059 22.542 1.00 97.31 250 GLU A CA 1
ATOM 1876 C C . GLU A 1 250 ? -14.062 8.401 21.172 1.00 97.31 250 GLU A C 1
ATOM 1878 O O . GLU A 1 250 ? -13.230 7.644 20.680 1.00 97.31 250 GLU A O 1
ATOM 1883 N N . ASN A 1 251 ? -15.204 8.665 20.534 1.00 97.69 251 ASN A N 1
ATOM 1884 C CA . ASN A 1 251 ? -15.459 8.216 19.164 1.00 97.69 251 ASN A CA 1
ATOM 1885 C C . ASN A 1 251 ? -14.682 9.047 18.129 1.00 97.69 251 ASN A C 1
ATOM 1887 O O . ASN A 1 251 ? -14.185 10.144 18.410 1.00 97.69 251 ASN A O 1
ATOM 1891 N N . VAL A 1 252 ? -14.659 8.537 16.896 1.00 97.75 252 VAL A N 1
ATOM 1892 C CA . VAL A 1 252 ? -14.063 9.192 15.726 1.00 97.75 252 VAL A CA 1
ATOM 1893 C C . VAL A 1 252 ? -14.492 10.656 15.579 1.00 97.75 252 VAL A C 1
ATOM 1895 O O . VAL A 1 252 ? -15.630 11.050 15.864 1.00 97.75 252 VAL A O 1
ATOM 1898 N N . TYR A 1 253 ? -13.552 11.479 15.124 1.00 97.81 253 TYR A N 1
ATOM 1899 C CA . TYR A 1 253 ? -13.760 12.893 14.865 1.00 97.81 253 TYR A CA 1
ATOM 1900 C C . TYR A 1 253 ? -14.805 13.134 13.761 1.00 97.81 253 TYR A C 1
ATOM 1902 O O . TYR A 1 253 ? -14.840 12.486 12.717 1.00 97.81 253 TYR A O 1
ATOM 1910 N N . SER A 1 254 ? -15.652 14.127 14.000 1.00 97.06 254 SER A N 1
ATOM 1911 C CA . SER A 1 254 ? -16.567 14.724 13.034 1.00 97.06 254 SER A CA 1
ATOM 1912 C C . SER A 1 254 ? -16.791 16.168 13.457 1.00 97.06 254 SER A C 1
ATOM 1914 O O . SER A 1 254 ? -16.869 16.449 14.658 1.00 97.06 254 SER A O 1
ATOM 1916 N N . SER A 1 255 ? -16.946 17.087 12.502 1.00 95.75 255 SER A N 1
ATOM 1917 C CA . SER A 1 255 ? -17.349 18.464 12.828 1.00 95.75 255 SER A CA 1
ATOM 1918 C C . SER A 1 255 ? -18.730 18.530 13.493 1.00 95.75 255 SER A C 1
ATOM 1920 O O . SER A 1 255 ? -18.996 19.446 14.275 1.00 95.75 255 SER A O 1
ATOM 1922 N N . ASP A 1 256 ? -19.590 17.528 13.267 1.00 96.38 256 ASP A N 1
ATOM 1923 C CA . ASP A 1 256 ? -20.768 17.294 14.100 1.00 96.38 256 ASP A CA 1
ATOM 1924 C C . ASP A 1 256 ? -20.353 16.630 15.422 1.00 96.38 256 ASP A C 1
ATOM 1926 O O . ASP A 1 256 ? -20.444 15.411 15.613 1.00 96.38 256 ASP A O 1
ATOM 1930 N N . LYS A 1 257 ? -19.910 17.477 16.360 1.00 95.88 257 LYS A N 1
ATOM 1931 C CA . LYS A 1 257 ? -19.564 17.085 17.731 1.00 95.88 257 LYS A CA 1
ATOM 1932 C C . LYS A 1 257 ? -20.676 16.276 18.410 1.00 95.88 257 LYS A C 1
ATOM 1934 O O . LYS A 1 257 ? -20.375 15.307 19.103 1.00 95.88 257 LYS A O 1
ATOM 1939 N N . VAL A 1 258 ? -21.949 16.621 18.190 1.00 96.19 258 VAL A N 1
ATOM 1940 C CA . VAL A 1 258 ? -23.087 15.929 18.823 1.00 96.19 258 VAL A CA 1
ATOM 1941 C C . VAL A 1 258 ? -23.208 14.501 18.299 1.00 96.19 258 VAL A C 1
ATOM 1943 O O . VAL A 1 258 ? -23.416 13.581 19.095 1.00 96.19 258 VAL A O 1
ATOM 1946 N N . LYS A 1 259 ? -23.028 14.304 16.986 1.00 96.19 259 LYS A N 1
ATOM 1947 C CA . LYS A 1 259 ? -23.010 12.972 16.377 1.00 96.19 259 LYS A CA 1
ATOM 1948 C C . LYS A 1 259 ? -21.835 12.134 16.875 1.00 96.19 259 LYS A C 1
ATOM 1950 O O . LYS A 1 259 ? -22.069 11.008 17.302 1.00 96.19 259 LYS A O 1
ATOM 1955 N N . SER A 1 260 ? -20.612 12.675 16.878 1.00 96.56 260 SER A N 1
ATOM 1956 C CA . SER A 1 260 ? -19.444 11.955 17.411 1.00 96.56 260 SER A CA 1
ATOM 1957 C C . SER A 1 260 ? -19.638 11.553 18.871 1.00 96.56 260 SER A C 1
ATOM 1959 O O . SER A 1 260 ? -19.424 10.400 19.209 1.00 96.56 260 SER A O 1
ATOM 1961 N N . TRP A 1 261 ? -20.079 12.458 19.750 1.00 97.31 261 TRP A N 1
ATOM 1962 C CA . TRP A 1 261 ? -20.215 12.138 21.176 1.00 97.31 261 TRP A CA 1
ATOM 1963 C C . TRP A 1 261 ? -21.340 11.130 21.476 1.00 97.31 261 TRP A C 1
ATOM 1965 O O . TRP A 1 261 ? -21.309 10.471 22.512 1.00 97.31 261 TRP A O 1
ATOM 1975 N N . ASN A 1 262 ? -22.354 11.025 20.607 1.00 97.12 262 ASN A N 1
ATOM 1976 C CA . ASN A 1 262 ? -23.465 10.066 20.696 1.00 97.12 262 ASN A CA 1
ATOM 1977 C C . ASN A 1 262 ? -24.054 9.881 22.114 1.00 97.12 262 ASN A C 1
ATOM 1979 O O . ASN A 1 262 ? -24.272 8.766 22.586 1.00 97.12 262 ASN A O 1
ATOM 1983 N N . ARG A 1 263 ? -24.320 10.984 22.827 1.00 95.75 263 ARG A N 1
ATOM 1984 C CA . ARG A 1 263 ? -24.851 10.954 24.210 1.00 95.75 263 ARG A CA 1
ATOM 1985 C C . ARG A 1 263 ? -23.952 10.189 25.202 1.00 95.75 263 ARG A C 1
ATOM 1987 O O . ARG A 1 263 ? -24.449 9.602 26.160 1.00 95.75 263 ARG A O 1
ATOM 1994 N N . GLY A 1 264 ? -22.638 10.190 24.977 1.00 96.06 264 GLY A N 1
ATOM 1995 C CA . GLY A 1 264 ? -21.663 9.488 25.809 1.00 96.06 264 GLY A CA 1
ATOM 1996 C C . GLY A 1 264 ? -21.639 7.976 25.579 1.00 96.06 264 GLY A C 1
ATOM 1997 O O . GLY A 1 264 ? -21.392 7.223 26.519 1.00 96.06 264 GLY A O 1
ATOM 1998 N N . ARG A 1 265 ? -21.941 7.512 24.362 1.00 96.19 265 ARG A N 1
ATOM 1999 C CA . ARG A 1 265 ? -21.871 6.094 23.976 1.00 96.19 265 ARG A CA 1
ATOM 2000 C C . ARG A 1 265 ? -20.852 5.872 22.874 1.00 96.19 265 ARG A C 1
ATOM 2002 O O . ARG A 1 265 ? -20.715 6.718 21.993 1.00 96.19 265 ARG A O 1
ATOM 2009 N N . VAL A 1 266 ? -20.202 4.716 22.906 1.00 95.12 266 VAL A N 1
ATOM 2010 C CA . VAL A 1 266 ? -19.320 4.253 21.831 1.00 95.12 266 VAL A CA 1
ATOM 2011 C C . VAL A 1 266 ? -20.125 4.106 20.529 1.00 95.12 266 VAL A C 1
ATOM 2013 O O . VAL A 1 266 ? -21.313 3.772 20.560 1.00 95.12 266 VAL A O 1
ATOM 2016 N N . LEU A 1 267 ? -19.497 4.410 19.394 1.00 95.00 267 LEU A N 1
ATOM 2017 C CA . LEU A 1 267 ? -19.983 4.121 18.042 1.00 95.00 267 LEU A CA 1
ATOM 2018 C C . LEU A 1 267 ? -18.842 3.575 17.193 1.00 95.00 267 LEU A C 1
ATOM 2020 O O . LEU A 1 267 ? -17.699 4.009 17.337 1.00 95.00 267 LEU A O 1
ATOM 2024 N N . GLU A 1 268 ? -19.187 2.724 16.233 1.00 92.94 268 GLU A N 1
ATOM 2025 C CA . GLU A 1 268 ? -18.276 2.356 15.153 1.00 92.94 268 GLU A CA 1
ATOM 2026 C C . GLU A 1 268 ? -17.917 3.590 14.306 1.00 92.94 268 GLU A C 1
ATOM 2028 O O . GLU A 1 268 ? -18.786 4.420 14.000 1.00 92.94 268 GLU A O 1
ATOM 2033 N N . SER A 1 269 ? -16.649 3.697 13.879 1.00 94.38 269 SER A N 1
ATOM 2034 C CA . SER A 1 269 ? -16.128 4.812 13.061 1.00 94.38 269 SER A CA 1
ATOM 2035 C C . SER A 1 269 ? -17.063 5.146 11.893 1.00 94.38 269 SER A C 1
ATOM 2037 O O . SER A 1 269 ? -17.412 6.304 11.646 1.00 94.38 269 SER A O 1
ATOM 2039 N N . ASP A 1 270 ? -17.546 4.093 11.233 1.00 93.81 270 ASP A N 1
ATOM 2040 C CA . ASP A 1 270 ? -18.338 4.137 10.009 1.00 93.81 270 ASP A CA 1
ATOM 2041 C C . ASP A 1 270 ? -19.822 4.511 10.227 1.00 93.81 270 ASP A C 1
ATOM 2043 O O . ASP A 1 270 ? -20.554 4.786 9.269 1.00 93.81 270 ASP A O 1
ATOM 2047 N N . GLU A 1 271 ? -20.286 4.576 11.479 1.00 95.75 271 GLU A N 1
ATOM 2048 C CA . GLU A 1 271 ? -21.574 5.177 11.849 1.00 95.75 271 GLU A CA 1
ATOM 2049 C C . GLU A 1 271 ? -21.438 6.684 12.117 1.00 95.75 271 GLU A C 1
ATOM 2051 O O . GLU A 1 271 ? -22.342 7.461 11.778 1.00 95.75 271 GLU A O 1
ATOM 2056 N N . VAL A 1 272 ? -20.292 7.125 12.654 1.00 96.38 272 VAL A N 1
ATOM 2057 C CA . VAL A 1 272 ? -19.982 8.540 12.922 1.00 96.38 272 VAL A CA 1
ATOM 2058 C C . VAL A 1 272 ? -19.786 9.319 11.622 1.00 96.38 272 VAL A C 1
ATOM 2060 O O . VAL A 1 272 ? -20.487 10.306 11.380 1.00 96.38 272 VAL A O 1
ATOM 2063 N N . CYS A 1 273 ? -18.909 8.861 10.736 1.00 95.50 273 CYS A N 1
ATOM 2064 C CA . CYS A 1 273 ? -18.785 9.367 9.371 1.00 95.50 273 CYS A CA 1
ATOM 2065 C C . CYS A 1 273 ? -18.192 8.276 8.474 1.00 95.50 273 CYS A C 1
ATOM 2067 O O . CYS A 1 273 ? -17.460 7.420 8.952 1.00 95.50 273 CYS A O 1
ATOM 2069 N N . LYS A 1 274 ? -18.537 8.263 7.183 1.00 95.88 274 LYS A N 1
ATOM 2070 C CA . LYS A 1 274 ? -17.997 7.250 6.266 1.00 95.88 274 LYS A CA 1
ATOM 2071 C C . LYS A 1 274 ? -16.535 7.523 5.945 1.00 95.88 274 LYS A C 1
ATOM 2073 O O . LYS A 1 274 ? -16.166 8.688 5.778 1.00 95.88 274 LYS A O 1
ATOM 2078 N N . ALA A 1 275 ? -15.766 6.443 5.817 1.00 93.38 275 ALA A N 1
ATOM 2079 C CA . ALA A 1 275 ? -14.406 6.465 5.293 1.00 93.38 275 ALA A CA 1
ATOM 2080 C C . ALA A 1 275 ? -14.341 7.299 4.003 1.00 93.38 275 ALA A C 1
ATOM 2082 O O . ALA A 1 275 ? -15.261 7.260 3.175 1.00 93.38 275 ALA A O 1
ATOM 2083 N N . ASN A 1 276 ? -13.292 8.109 3.859 1.00 86.81 276 ASN A N 1
ATOM 2084 C CA . ASN A 1 276 ? -13.223 9.126 2.814 1.00 86.81 276 ASN A CA 1
ATOM 2085 C C . ASN A 1 276 ? -11.833 9.228 2.174 1.00 86.81 276 ASN A C 1
ATOM 2087 O O . ASN A 1 276 ? -10.829 8.879 2.780 1.00 86.81 276 ASN A O 1
ATOM 2091 N N . ASP A 1 277 ? -11.784 9.759 0.952 1.00 85.50 277 ASP A N 1
ATOM 2092 C CA . ASP A 1 277 ? -10.560 9.964 0.163 1.00 85.50 277 ASP A CA 1
ATOM 2093 C C . ASP A 1 277 ? -9.755 11.203 0.604 1.00 85.50 277 ASP A C 1
ATOM 2095 O O . ASP A 1 277 ? -8.884 11.668 -0.127 1.00 85.50 277 ASP A O 1
ATOM 2099 N N . GLY A 1 278 ? -10.084 11.821 1.740 1.00 86.06 278 GLY A N 1
ATOM 2100 C CA . GLY A 1 278 ? -9.464 13.057 2.222 1.00 86.06 278 GLY A CA 1
ATOM 2101 C C . GLY A 1 278 ? -10.055 14.317 1.587 1.00 86.06 278 GLY A C 1
ATOM 2102 O O . GLY A 1 278 ? -9.562 15.418 1.820 1.00 86.06 278 GLY A O 1
ATOM 2103 N N . SER A 1 279 ? -11.130 14.191 0.797 1.00 87.25 279 SER A N 1
ATOM 2104 C CA . SER A 1 279 ? -11.950 15.338 0.383 1.00 87.25 279 SER A CA 1
ATOM 2105 C C . SER A 1 279 ? -12.750 15.947 1.540 1.00 87.25 279 SER A C 1
ATOM 2107 O O . SER A 1 279 ? -13.139 17.114 1.465 1.00 87.25 279 SER A O 1
ATOM 2109 N N . ASN A 1 280 ? -12.980 15.192 2.624 1.00 92.31 280 ASN A N 1
ATOM 2110 C CA . ASN A 1 280 ? -13.712 15.652 3.797 1.00 92.31 280 ASN A CA 1
ATOM 2111 C C . ASN A 1 280 ? -12.823 15.693 5.046 1.00 92.31 280 ASN A C 1
ATOM 2113 O O . ASN A 1 280 ? -12.879 14.812 5.900 1.00 92.31 280 ASN A O 1
ATOM 2117 N N . MET A 1 281 ? -12.087 16.794 5.206 1.00 92.62 281 MET A N 1
ATOM 2118 C CA . MET A 1 281 ? -11.271 17.058 6.399 1.00 92.62 281 MET A CA 1
ATOM 2119 C C . MET A 1 281 ? -12.087 17.074 7.706 1.00 92.62 281 MET A C 1
ATOM 2121 O O . MET A 1 281 ? -11.515 16.935 8.774 1.00 92.62 281 MET A O 1
ATOM 2125 N N . ASN A 1 282 ? -13.418 17.217 7.644 1.00 95.94 282 ASN A N 1
ATOM 2126 C CA . ASN A 1 282 ? -14.312 17.219 8.807 1.00 95.94 282 ASN A CA 1
ATOM 2127 C C . ASN A 1 282 ? -14.794 15.812 9.224 1.00 95.94 282 ASN A C 1
ATOM 2129 O O . ASN A 1 282 ? -15.809 15.696 9.913 1.00 95.94 282 ASN A O 1
ATOM 2133 N N . CYS A 1 283 ? -14.117 14.755 8.775 1.00 96.38 283 CYS A N 1
ATOM 2134 C CA . CYS A 1 283 ? -14.349 13.367 9.163 1.00 96.38 283 CYS A CA 1
ATOM 2135 C C . CYS A 1 283 ? -13.015 12.713 9.531 1.00 96.38 283 CYS A C 1
ATOM 2137 O O . CYS A 1 283 ? -12.031 12.864 8.811 1.00 96.38 283 CYS A O 1
ATOM 2139 N N . GLY A 1 284 ? -13.003 12.001 10.656 1.00 96.50 284 GLY A N 1
ATOM 2140 C CA . GLY A 1 284 ? -11.840 11.307 11.198 1.00 96.50 284 GLY A CA 1
ATOM 2141 C C . GLY A 1 284 ? -11.735 9.825 10.852 1.00 96.50 284 GLY A C 1
ATOM 2142 O O . GLY A 1 284 ? -10.775 9.201 11.281 1.00 96.50 284 GLY A O 1
ATOM 2143 N N . ASN A 1 285 ? -12.711 9.269 10.129 1.00 96.62 285 ASN A N 1
ATOM 2144 C CA . ASN A 1 285 ? -12.668 7.899 9.619 1.00 96.62 285 ASN A CA 1
ATOM 2145 C C . ASN A 1 285 ? -11.778 7.896 8.368 1.00 96.62 285 ASN A C 1
ATOM 2147 O O . ASN A 1 285 ? -12.194 8.365 7.296 1.00 96.62 285 ASN A O 1
ATOM 2151 N N . CYS A 1 286 ? -10.535 7.467 8.555 1.00 93.69 286 CYS A N 1
ATOM 2152 C CA . CYS A 1 286 ? -9.478 7.461 7.563 1.00 93.69 286 CYS A CA 1
ATOM 2153 C C . CYS A 1 286 ? -9.275 6.035 7.047 1.00 93.69 286 CYS A C 1
ATOM 2155 O O . CYS A 1 286 ? -9.239 5.071 7.802 1.00 93.69 286 CYS A O 1
ATOM 2157 N N . ASP A 1 287 ? -9.074 5.902 5.743 1.00 88.12 287 ASP A N 1
ATOM 2158 C CA . ASP A 1 287 ? -8.847 4.613 5.102 1.00 88.12 287 ASP A CA 1
ATOM 2159 C C . ASP A 1 287 ? -7.622 4.700 4.186 1.00 88.12 287 ASP A C 1
ATOM 2161 O O . ASP A 1 287 ? -7.599 5.429 3.187 1.00 88.12 287 ASP A O 1
ATOM 2165 N N . TYR A 1 288 ? -6.597 3.925 4.543 1.00 82.56 288 TYR A N 1
ATOM 2166 C CA . TYR A 1 288 ? -5.333 3.832 3.818 1.00 82.56 288 TYR A CA 1
ATOM 2167 C C . TYR A 1 288 ? -5.507 3.265 2.404 1.00 82.56 288 TYR A C 1
ATOM 2169 O O . TYR A 1 288 ? -4.806 3.682 1.481 1.00 82.56 288 TYR A O 1
ATOM 2177 N N . MET A 1 289 ? -6.485 2.376 2.208 1.00 79.75 289 MET A N 1
ATOM 2178 C CA . MET A 1 289 ? -6.839 1.797 0.910 1.00 79.75 289 MET A CA 1
ATOM 2179 C C . MET A 1 289 ? -7.607 2.792 0.028 1.00 79.75 289 MET A C 1
ATOM 2181 O O . MET A 1 289 ? -7.543 2.692 -1.196 1.00 79.75 289 MET A O 1
ATOM 2185 N N . LEU A 1 290 ? -8.289 3.777 0.628 1.00 82.19 290 LEU A N 1
ATOM 2186 C CA . LEU A 1 290 ? -8.884 4.928 -0.072 1.00 82.19 290 LEU A CA 1
ATOM 2187 C C . LEU A 1 290 ? -7.922 6.122 -0.203 1.00 82.19 290 LEU A C 1
ATOM 2189 O O . LEU A 1 290 ? -8.324 7.188 -0.672 1.00 82.19 290 LEU A O 1
ATOM 2193 N N . GLY A 1 291 ? -6.653 5.959 0.182 1.00 84.50 291 GLY A N 1
ATOM 2194 C CA . GLY A 1 291 ? -5.631 6.992 0.035 1.00 84.50 291 GLY A CA 1
ATOM 2195 C C . GLY A 1 291 ? -5.669 8.073 1.117 1.00 84.50 291 GLY A C 1
ATOM 2196 O O . GLY A 1 291 ? -5.413 9.241 0.811 1.00 84.50 291 GLY A O 1
ATOM 2197 N N . THR A 1 292 ? -5.976 7.718 2.371 1.00 91.38 292 THR A N 1
ATOM 2198 C CA . THR A 1 292 ? -5.830 8.630 3.520 1.00 91.38 292 THR A CA 1
ATOM 2199 C C . THR A 1 292 ? -5.115 8.038 4.729 1.00 91.38 292 THR A C 1
ATOM 2201 O O . THR A 1 292 ? -5.063 6.829 4.927 1.00 91.38 292 THR A O 1
ATOM 2204 N N . ARG A 1 293 ? -4.575 8.918 5.576 1.00 92.06 293 ARG A N 1
ATOM 2205 C CA . ARG A 1 293 ? -4.053 8.594 6.912 1.00 92.06 293 ARG A CA 1
ATOM 2206 C C . ARG A 1 293 ? -4.343 9.738 7.882 1.00 92.06 293 ARG A C 1
ATOM 2208 O O . ARG A 1 293 ? -4.404 10.888 7.449 1.00 92.06 293 ARG A O 1
ATOM 2215 N N . CYS A 1 294 ? -4.470 9.463 9.177 1.00 93.69 294 CYS A N 1
ATOM 2216 C CA . CYS A 1 294 ? -4.494 10.534 10.172 1.00 93.69 294 CYS A CA 1
ATOM 2217 C C . CYS A 1 294 ? -3.180 11.334 10.164 1.00 93.69 294 CYS A C 1
ATOM 2219 O O . CYS A 1 294 ? -2.091 10.760 10.128 1.00 93.69 294 CYS A O 1
ATOM 2221 N N . SER A 1 295 ? -3.295 12.660 10.209 1.00 93.25 295 SER A N 1
ATOM 2222 C CA . SER A 1 295 ? -2.179 13.600 10.333 1.00 93.25 295 SER A CA 1
ATOM 2223 C C . SER A 1 295 ? -2.592 14.821 11.159 1.00 93.25 295 SER A C 1
ATOM 2225 O O . SER A 1 295 ? -3.784 15.107 11.306 1.00 93.25 295 SER A O 1
ATOM 2227 N N . GLU A 1 296 ? -1.617 15.546 11.701 1.00 94.44 296 GLU A N 1
ATOM 2228 C CA . GLU A 1 296 ? -1.822 16.859 12.326 1.00 94.44 296 GLU A CA 1
ATOM 2229 C C . GLU A 1 296 ? -1.937 17.948 11.241 1.00 94.44 296 GLU A C 1
ATOM 2231 O O . GLU A 1 296 ? -1.368 17.835 10.151 1.00 94.44 296 GLU A O 1
ATOM 2236 N N . PHE A 1 297 ? -2.717 18.997 11.498 1.00 92.38 297 PHE A N 1
ATOM 2237 C CA . PHE A 1 297 ? -2.918 20.102 10.565 1.00 92.38 297 PHE A CA 1
ATOM 2238 C C . PHE A 1 297 ? -2.015 21.295 10.907 1.00 92.38 297 PHE A C 1
ATOM 2240 O O . PHE A 1 297 ? -2.360 22.143 11.723 1.00 92.38 297 PHE A O 1
ATOM 2247 N N . GLU A 1 298 ? -0.884 21.419 10.211 1.00 87.56 298 GLU A N 1
ATOM 2248 C CA . GLU A 1 298 ? 0.084 22.516 10.413 1.00 87.56 298 GLU A CA 1
ATOM 2249 C C . GLU A 1 298 ? -0.323 23.861 9.756 1.00 87.56 298 GLU A C 1
ATOM 2251 O O . GLU A 1 298 ? 0.426 24.841 9.781 1.00 87.56 298 GLU A O 1
ATOM 2256 N N . GLY A 1 299 ? -1.492 23.930 9.110 1.00 82.19 299 GLY A N 1
ATOM 2257 C CA . GLY A 1 299 ? -1.927 25.104 8.350 1.00 82.19 299 GLY A CA 1
ATOM 2258 C C . GLY A 1 299 ? -2.548 26.217 9.205 1.00 82.19 299 GLY A C 1
ATOM 2259 O O . GLY A 1 299 ? -3.200 25.981 10.215 1.00 82.19 299 GLY A O 1
ATOM 2260 N N . LEU A 1 300 ? -2.432 27.469 8.746 1.00 73.69 300 LEU A N 1
ATOM 2261 C CA . LEU A 1 300 ? -3.067 28.628 9.403 1.00 73.69 300 LEU A CA 1
ATOM 2262 C C . LEU A 1 300 ? -4.501 28.918 8.917 1.00 73.69 300 LEU A C 1
ATOM 2264 O O . LEU A 1 300 ? -5.219 29.694 9.546 1.00 73.69 300 LEU A O 1
ATOM 2268 N N . ILE A 1 301 ? -4.910 28.363 7.770 1.00 79.38 301 ILE A N 1
ATOM 2269 C CA . ILE A 1 301 ? -6.210 28.608 7.124 1.00 79.38 301 ILE A CA 1
ATOM 2270 C C . ILE A 1 301 ? -6.665 27.316 6.433 1.00 79.38 301 ILE A C 1
ATOM 2272 O O . ILE A 1 301 ? -5.866 26.680 5.752 1.00 79.38 301 ILE A O 1
ATOM 2276 N N . GLY A 1 302 ? -7.951 26.966 6.551 1.00 81.69 302 GLY A N 1
ATOM 2277 C CA . GLY A 1 302 ? -8.567 25.860 5.798 1.00 81.69 302 GLY A CA 1
ATOM 2278 C C . GLY A 1 302 ? -8.522 24.482 6.466 1.00 81.69 302 GLY A C 1
ATOM 2279 O O . GLY A 1 302 ? -8.751 23.490 5.785 1.00 81.69 302 GLY A O 1
ATOM 2280 N N . GLY A 1 303 ? -8.228 24.418 7.767 1.00 87.00 303 GLY A N 1
ATOM 2281 C CA . GLY A 1 303 ? -8.165 23.170 8.533 1.00 87.00 303 GLY A CA 1
ATOM 2282 C C . GLY A 1 303 ? -9.518 22.533 8.876 1.00 87.00 303 GLY A C 1
ATOM 2283 O O . GLY A 1 303 ? -10.574 23.114 8.594 1.00 87.00 303 GLY A O 1
ATOM 2284 N N . PRO A 1 304 ? -9.491 21.347 9.512 1.00 92.38 304 PRO A N 1
ATOM 2285 C CA . PRO A 1 304 ? -10.682 20.683 10.043 1.00 92.38 304 PRO A CA 1
ATOM 2286 C C . PRO A 1 304 ? -11.391 21.555 11.095 1.00 92.38 304 PRO A C 1
ATOM 2288 O O . PRO A 1 304 ? -10.777 22.329 11.830 1.00 92.38 304 PRO A O 1
ATOM 2291 N N . SER A 1 305 ? -12.720 21.466 11.178 1.00 93.00 305 SER A N 1
ATOM 2292 C CA . SER A 1 305 ? -13.495 22.324 12.077 1.00 93.00 305 SER A CA 1
ATOM 2293 C C . SER A 1 305 ? -13.388 21.867 13.536 1.00 93.00 305 SER A C 1
ATOM 2295 O O . SER A 1 305 ? -13.968 20.851 13.929 1.00 93.00 305 SER A O 1
ATOM 2297 N N . GLY A 1 306 ? -12.668 22.644 14.350 1.00 89.00 306 GLY A N 1
ATOM 2298 C CA . GLY A 1 306 ? -12.569 22.444 15.801 1.00 89.00 306 GLY A CA 1
ATOM 2299 C C . GLY A 1 306 ? -11.721 21.243 16.227 1.00 89.00 306 GLY A C 1
ATOM 2300 O O . GLY A 1 306 ? -11.963 20.701 17.305 1.00 89.00 306 GLY A O 1
ATOM 2301 N N . SER A 1 307 ? -10.783 20.832 15.377 1.00 92.25 307 SER A N 1
ATOM 2302 C CA . SER A 1 307 ? -9.811 19.760 15.585 1.00 92.25 307 SER A CA 1
ATOM 2303 C C . SER A 1 307 ? -8.456 20.213 15.039 1.00 92.25 307 SER A C 1
ATOM 2305 O O . SER A 1 307 ? -8.410 21.091 14.178 1.00 92.25 307 SER A O 1
ATOM 2307 N N . ASP A 1 308 ? -7.381 19.599 15.524 1.00 93.81 308 ASP A N 1
ATOM 2308 C CA . ASP A 1 308 ? -6.015 19.817 15.042 1.00 93.81 308 ASP A CA 1
ATOM 2309 C C . ASP A 1 308 ? -5.523 18.636 14.175 1.00 93.81 308 ASP A C 1
ATOM 2311 O O . ASP A 1 308 ? -4.382 18.617 13.723 1.00 93.81 308 ASP A O 1
ATOM 2315 N N . ASN A 1 309 ? -6.381 17.642 13.904 1.00 95.94 309 ASN A N 1
ATOM 2316 C CA . ASN A 1 309 ? -6.051 16.413 13.179 1.00 95.94 309 ASN A CA 1
ATOM 2317 C C . ASN A 1 309 ? -7.098 16.103 12.097 1.00 95.94 309 ASN A C 1
ATOM 2319 O O . ASN A 1 309 ? -8.275 16.425 12.235 1.00 95.94 309 ASN A O 1
ATOM 2323 N N . TYR A 1 310 ? -6.690 15.455 11.010 1.00 95.56 310 TYR A N 1
ATOM 2324 C CA . TYR A 1 310 ? -7.577 15.132 9.889 1.00 95.56 310 TYR A CA 1
ATOM 2325 C C . TYR A 1 310 ? -7.072 13.924 9.096 1.00 95.56 310 TYR A C 1
ATOM 2327 O O . TYR A 1 310 ? -5.901 13.552 9.185 1.00 95.56 310 TYR A O 1
ATOM 2335 N N . CYS A 1 311 ? -7.947 13.343 8.273 1.00 94.69 311 CYS A N 1
ATOM 2336 C CA . CYS A 1 311 ? -7.550 12.374 7.256 1.00 94.69 311 CYS A CA 1
ATOM 2337 C C . CYS A 1 311 ? -6.841 13.095 6.098 1.00 94.69 311 CYS A C 1
ATOM 2339 O O . CYS A 1 311 ? -7.478 13.648 5.198 1.00 94.69 311 CYS A O 1
ATOM 2341 N N . GLN A 1 312 ? -5.510 13.108 6.138 1.00 92.56 312 GLN A N 1
ATOM 2342 C CA . GLN A 1 312 ? -4.651 13.639 5.085 1.00 92.56 312 GLN A CA 1
ATOM 2343 C C . GLN A 1 312 ? -4.645 12.692 3.882 1.00 92.56 312 GLN A C 1
ATOM 2345 O O . GLN A 1 312 ? -4.492 11.482 4.046 1.00 92.56 312 GLN A O 1
ATOM 2350 N N . LYS A 1 313 ? -4.749 13.253 2.671 1.00 92.12 313 LYS A N 1
ATOM 2351 C CA . LYS A 1 313 ? -4.531 12.531 1.409 1.00 92.12 313 LYS A CA 1
ATOM 2352 C C . LYS A 1 313 ? -3.108 11.976 1.331 1.00 92.12 313 LYS A C 1
ATOM 2354 O O . LYS A 1 313 ? -2.154 12.726 1.511 1.00 92.12 313 LYS A O 1
ATOM 2359 N N . THR A 1 314 ? -2.977 10.697 0.991 1.00 90.81 314 THR A N 1
ATOM 2360 C CA . THR A 1 314 ? -1.696 10.048 0.664 1.00 90.81 314 THR A CA 1
ATOM 2361 C C . THR A 1 314 ? -1.438 9.968 -0.847 1.00 90.81 314 THR A C 1
ATOM 2363 O O . THR A 1 314 ? -0.421 9.418 -1.261 1.00 90.81 314 THR A O 1
ATOM 2366 N N . GLU A 1 315 ? -2.324 10.546 -1.674 1.00 91.12 315 GLU A N 1
ATOM 2367 C CA . GLU A 1 315 ? -2.067 10.818 -3.097 1.00 91.12 315 GLU A CA 1
ATOM 2368 C C . GLU A 1 315 ? -0.831 11.725 -3.252 1.00 91.12 315 GLU A C 1
ATOM 2370 O O . GLU A 1 315 ? -0.763 12.789 -2.634 1.00 91.12 315 GLU A O 1
ATOM 2375 N N . CYS A 1 316 ? 0.103 11.351 -4.124 1.00 92.25 316 CYS A N 1
ATOM 2376 C CA . CYS A 1 316 ? 1.230 12.197 -4.511 1.00 92.25 316 CYS A CA 1
ATOM 2377 C C . CYS A 1 316 ? 0.945 12.918 -5.835 1.00 92.25 316 CYS A C 1
ATOM 2379 O O . CYS A 1 316 ? 0.042 12.548 -6.588 1.00 92.25 316 CYS A O 1
ATOM 2381 N N . VAL A 1 317 ? 1.764 13.919 -6.149 1.00 91.38 317 VAL A N 1
ATOM 2382 C CA . VAL A 1 317 ? 1.841 14.530 -7.481 1.00 91.38 317 VAL A CA 1
ATOM 2383 C C . VAL A 1 317 ? 3.258 14.312 -7.996 1.00 91.38 317 VAL A C 1
ATOM 2385 O O . VAL A 1 317 ? 4.216 14.609 -7.280 1.00 91.38 317 VAL A O 1
ATOM 2388 N N . ASP A 1 318 ? 3.396 13.747 -9.193 1.00 89.19 318 ASP A N 1
ATOM 2389 C CA . ASP A 1 318 ? 4.701 13.517 -9.809 1.00 89.19 318 ASP A CA 1
ATOM 2390 C C . ASP A 1 318 ? 5.266 14.779 -10.491 1.00 89.19 318 ASP A C 1
ATOM 2392 O O . ASP A 1 318 ? 4.735 15.886 -10.370 1.00 89.19 318 ASP A O 1
ATOM 2396 N N . ARG A 1 319 ? 6.391 14.620 -11.197 1.00 83.50 319 ARG A N 1
ATOM 2397 C CA . ARG A 1 319 ? 7.099 15.728 -11.853 1.00 83.50 319 ARG A CA 1
ATOM 2398 C C . ARG A 1 319 ? 6.360 16.319 -13.060 1.00 83.50 319 ARG A C 1
ATOM 2400 O O . ARG A 1 319 ? 6.605 17.484 -13.367 1.00 83.50 319 ARG A O 1
ATOM 2407 N N . ASP A 1 320 ? 5.485 15.555 -13.714 1.00 81.88 320 ASP A N 1
ATOM 2408 C CA . ASP A 1 320 ? 4.653 16.031 -14.830 1.00 81.88 320 ASP A CA 1
ATOM 2409 C C . ASP A 1 320 ? 3.355 16.693 -14.331 1.00 81.88 320 ASP A C 1
ATOM 2411 O O . ASP A 1 320 ? 2.663 17.377 -15.089 1.00 81.88 320 ASP A O 1
ATOM 2415 N N . GLY A 1 321 ? 3.049 16.553 -13.036 1.00 86.94 321 GLY A N 1
ATOM 2416 C CA . GLY A 1 321 ? 1.818 17.039 -12.419 1.00 86.94 321 GLY A CA 1
ATOM 2417 C C . GLY A 1 321 ? 0.705 15.992 -12.377 1.00 86.94 321 GLY A C 1
ATOM 2418 O O . GLY A 1 321 ? -0.414 16.322 -11.971 1.00 86.94 321 GLY A O 1
ATOM 2419 N N . ASP A 1 322 ? 0.993 14.747 -12.765 1.00 87.56 322 ASP A N 1
ATOM 2420 C CA . ASP A 1 322 ? 0.035 13.654 -12.693 1.00 87.56 322 ASP A CA 1
ATOM 2421 C C . ASP A 1 322 ? -0.113 13.166 -11.248 1.00 87.56 322 ASP A C 1
ATOM 2423 O O . ASP A 1 322 ? 0.839 13.086 -10.462 1.00 87.56 322 ASP A O 1
ATOM 2427 N N . LYS A 1 323 ? -1.356 12.846 -10.879 1.00 90.12 323 LYS A N 1
ATOM 2428 C CA . LYS A 1 323 ? -1.667 12.275 -9.570 1.00 90.12 323 LYS A CA 1
ATOM 2429 C C . LYS A 1 323 ? -1.245 10.815 -9.518 1.00 90.12 323 LYS A C 1
ATOM 2431 O O . LYS A 1 323 ? -1.584 10.046 -10.415 1.00 90.12 323 LYS A O 1
ATOM 2436 N N . ARG A 1 324 ? -0.601 10.434 -8.419 1.00 89.50 324 ARG A N 1
ATOM 2437 C CA . ARG A 1 324 ? -0.174 9.064 -8.137 1.00 89.50 324 ARG A CA 1
ATOM 2438 C C . ARG A 1 324 ? -0.847 8.560 -6.871 1.00 89.50 324 ARG A C 1
ATOM 2440 O O . ARG A 1 324 ? -0.856 9.251 -5.850 1.00 89.50 324 ARG A O 1
ATOM 2447 N N . ILE A 1 325 ? -1.428 7.370 -6.943 1.00 88.38 325 ILE A N 1
ATOM 2448 C CA . ILE A 1 325 ? -2.039 6.699 -5.796 1.00 88.38 325 ILE A CA 1
ATOM 2449 C C . ILE A 1 325 ? -0.915 6.239 -4.860 1.00 88.38 325 ILE A C 1
ATOM 2451 O O . ILE A 1 325 ? 0.182 5.884 -5.295 1.00 88.38 325 ILE A O 1
ATOM 2455 N N . ASN A 1 326 ? -1.176 6.246 -3.556 1.00 87.38 326 ASN A N 1
ATOM 2456 C CA . ASN A 1 326 ? -0.220 5.768 -2.568 1.00 87.38 326 ASN A CA 1
ATOM 2457 C C . ASN A 1 326 ? 0.248 4.329 -2.865 1.00 87.38 326 ASN A C 1
ATOM 2459 O O . ASN A 1 326 ? -0.565 3.438 -3.112 1.00 87.38 326 ASN A O 1
ATOM 2463 N N . GLY A 1 327 ? 1.562 4.111 -2.837 1.00 85.06 327 GLY A N 1
ATOM 2464 C CA . GLY A 1 327 ? 2.217 2.858 -3.207 1.00 85.06 327 GLY A CA 1
ATOM 2465 C C . GLY A 1 327 ? 2.530 2.698 -4.701 1.00 85.06 327 GLY A C 1
ATOM 2466 O O . GLY A 1 327 ? 3.273 1.777 -5.050 1.00 85.06 327 GLY A O 1
ATOM 2467 N N . GLU A 1 328 ? 2.011 3.555 -5.589 1.00 89.75 328 GLU A N 1
ATOM 2468 C CA . GLU A 1 328 ? 2.373 3.498 -7.010 1.00 89.75 328 GLU A CA 1
ATOM 2469 C C . GLU A 1 328 ? 3.851 3.807 -7.227 1.00 89.75 328 GLU A C 1
ATOM 2471 O O . GLU A 1 328 ? 4.468 4.575 -6.487 1.00 89.75 328 GLU A O 1
ATOM 2476 N N . SER A 1 329 ? 4.417 3.237 -8.288 1.00 91.50 329 SER A N 1
ATOM 2477 C CA . SER A 1 329 ? 5.792 3.510 -8.694 1.00 91.50 329 SER A CA 1
ATOM 2478 C C . SER A 1 329 ? 5.956 3.574 -10.210 1.00 91.50 329 SER A C 1
ATOM 2480 O O . SER A 1 329 ? 5.299 2.844 -10.952 1.00 91.50 329 SER A O 1
ATOM 2482 N N . TRP A 1 330 ? 6.835 4.468 -10.659 1.00 91.19 330 TRP A N 1
ATOM 2483 C CA . TRP A 1 330 ? 7.095 4.784 -12.067 1.00 91.19 330 TRP A CA 1
ATOM 2484 C C . TRP A 1 330 ? 8.593 5.005 -12.308 1.00 91.19 330 TRP A C 1
ATOM 2486 O O . TRP A 1 330 ? 9.386 5.133 -11.367 1.00 91.19 330 TRP A O 1
ATOM 2496 N N . CYS A 1 331 ? 8.993 5.011 -13.576 1.00 88.06 331 CYS A N 1
ATOM 2497 C CA . CYS A 1 331 ? 10.382 5.171 -13.983 1.00 88.06 331 CYS A CA 1
ATOM 2498 C C . CYS A 1 331 ? 10.670 6.582 -14.496 1.00 88.06 331 CYS A C 1
ATOM 2500 O O . CYS A 1 331 ? 9.986 7.090 -15.381 1.00 88.06 331 CYS A O 1
ATOM 2502 N N . VAL A 1 332 ? 11.756 7.185 -14.007 1.00 84.19 332 VAL A N 1
ATOM 2503 C CA . VAL A 1 332 ? 12.279 8.458 -14.528 1.00 84.19 332 VAL A CA 1
ATOM 2504 C C . VAL A 1 332 ? 13.755 8.325 -14.905 1.00 84.19 332 VAL A C 1
ATOM 2506 O O . VAL A 1 332 ? 14.497 7.511 -14.343 1.00 84.19 332 VAL A O 1
ATOM 2509 N N . ALA A 1 333 ? 14.194 9.126 -15.875 1.00 71.44 333 ALA A N 1
ATOM 2510 C CA . ALA A 1 333 ? 15.556 9.107 -16.395 1.00 71.44 333 ALA A CA 1
ATOM 2511 C C . ALA A 1 333 ? 16.186 10.506 -16.349 1.00 71.44 333 ALA A C 1
ATOM 2513 O O . ALA A 1 333 ? 15.595 11.492 -16.786 1.00 71.44 333 ALA A O 1
ATOM 2514 N N . GLY A 1 334 ? 17.424 10.589 -15.857 1.00 65.31 334 GLY A N 1
ATOM 2515 C CA . GLY A 1 334 ? 18.178 11.845 -15.836 1.00 65.31 334 GLY A CA 1
ATOM 2516 C C . GLY A 1 334 ? 17.594 12.925 -14.912 1.00 65.31 334 GLY A C 1
ATOM 2517 O O . GLY A 1 334 ? 16.986 12.638 -13.883 1.00 65.31 334 GLY A O 1
ATOM 2518 N N . SER A 1 335 ? 17.852 14.190 -15.250 1.00 47.03 335 SER A N 1
ATOM 2519 C CA . SER A 1 335 ? 17.704 15.342 -14.349 1.00 47.03 335 SER A CA 1
ATOM 2520 C C . SER A 1 335 ? 16.338 16.043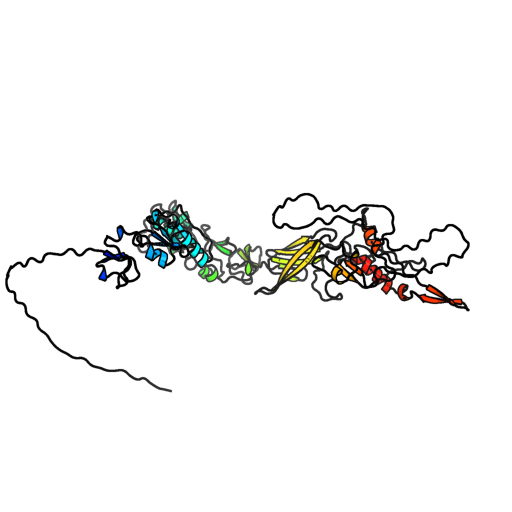 -14.369 1.00 47.03 335 SER A C 1
ATOM 2522 O O . SER A 1 335 ? 16.178 17.023 -13.644 1.00 47.03 335 SER A O 1
ATOM 2524 N N . GLY A 1 336 ? 15.336 15.572 -15.126 1.00 45.56 336 GLY A N 1
ATOM 2525 C CA . GLY A 1 336 ? 14.030 16.251 -15.111 1.00 45.56 336 GLY A CA 1
ATOM 2526 C C . GLY A 1 336 ? 12.941 15.844 -16.105 1.00 45.56 336 GLY A C 1
ATOM 2527 O O . GLY A 1 336 ? 11.867 16.425 -16.017 1.00 45.56 336 GLY A O 1
ATOM 2528 N N . ALA A 1 337 ? 13.156 14.890 -17.014 1.00 42.62 337 ALA A N 1
ATOM 2529 C CA . ALA A 1 337 ? 12.081 14.403 -17.881 1.00 42.62 337 ALA A CA 1
ATOM 2530 C C . ALA A 1 337 ? 11.381 13.200 -17.230 1.00 42.62 337 ALA A C 1
ATOM 2532 O O . ALA A 1 337 ? 11.989 12.137 -17.075 1.00 42.62 337 ALA A O 1
ATOM 2533 N N . SER A 1 338 ? 10.112 13.363 -16.856 1.00 39.91 338 SER A N 1
ATOM 2534 C CA . SER A 1 338 ? 9.211 12.219 -16.726 1.00 39.91 338 SER A CA 1
ATOM 2535 C C . SER A 1 338 ? 8.685 11.848 -18.122 1.00 39.91 338 SER A C 1
ATOM 2537 O O . SER A 1 338 ? 8.722 12.641 -19.065 1.00 39.91 338 SER A O 1
ATOM 2539 N N . MET A 1 339 ? 8.333 10.576 -18.301 1.00 46.69 339 MET A N 1
ATOM 2540 C CA . MET A 1 339 ? 8.150 9.945 -19.614 1.00 46.69 339 MET A CA 1
ATOM 2541 C C . MET A 1 339 ? 6.703 10.068 -20.135 1.00 46.69 339 MET A C 1
ATOM 2543 O O . MET A 1 339 ? 6.200 9.183 -20.830 1.00 46.69 339 MET A O 1
ATOM 2547 N N . GLY A 1 340 ? 6.024 11.176 -19.825 1.00 37.69 340 GLY A N 1
ATOM 2548 C CA . GLY A 1 340 ? 4.661 11.474 -20.264 1.00 37.69 340 GLY A CA 1
ATOM 2549 C C . GLY A 1 340 ? 4.587 12.175 -21.626 1.00 37.69 340 GLY A C 1
ATOM 2550 O O . GLY A 1 340 ? 4.345 13.378 -21.691 1.00 37.69 340 GLY A O 1
ATOM 2551 N N . GLY A 1 341 ? 4.734 11.460 -22.751 1.00 29.41 341 GLY A N 1
ATOM 2552 C CA . GLY A 1 341 ? 4.507 12.107 -24.054 1.00 29.41 341 GLY A CA 1
ATOM 2553 C C . GLY A 1 341 ? 4.700 11.272 -25.321 1.00 29.41 341 GLY A C 1
ATOM 2554 O O . GLY A 1 341 ? 5.786 10.786 -25.619 1.00 29.41 341 GLY A O 1
ATOM 2555 N N . SER A 1 342 ? 3.657 11.207 -26.156 1.00 32.56 342 SER A N 1
ATOM 2556 C CA . SER A 1 342 ? 3.785 10.769 -27.555 1.00 32.56 342 SER A CA 1
ATOM 2557 C C . SER A 1 342 ? 4.557 11.806 -28.378 1.00 32.56 342 SER A C 1
ATOM 2559 O O . SER A 1 342 ? 4.008 12.857 -28.704 1.00 32.56 342 SER A O 1
ATOM 2561 N N . GLY A 1 343 ? 5.798 11.503 -28.771 1.00 25.86 343 GLY A N 1
ATOM 2562 C CA . GLY A 1 343 ? 6.614 12.428 -29.561 1.00 25.86 343 GLY A CA 1
ATOM 2563 C C . GLY A 1 343 ? 7.846 11.794 -30.207 1.00 25.86 343 GLY A C 1
ATOM 2564 O O . GLY A 1 343 ? 8.931 11.885 -29.659 1.00 25.86 343 GLY A O 1
ATOM 2565 N N . VAL A 1 344 ? 7.673 11.235 -31.414 1.00 25.97 344 VAL A N 1
ATOM 2566 C CA . VAL A 1 344 ? 8.752 10.818 -32.343 1.00 25.97 344 VAL A CA 1
ATOM 2567 C C . VAL A 1 344 ? 9.694 9.717 -31.809 1.00 25.97 344 VAL A C 1
ATOM 2569 O O . VAL A 1 344 ? 10.783 10.001 -31.331 1.00 25.97 344 VAL A O 1
ATOM 2572 N N . GLY A 1 345 ? 9.325 8.434 -31.968 1.00 24.19 345 GLY A N 1
ATOM 2573 C CA . GLY A 1 345 ? 10.272 7.340 -31.662 1.00 24.19 345 GLY A CA 1
ATOM 2574 C C . GLY A 1 345 ? 9.785 5.884 -31.730 1.00 24.19 345 GLY A C 1
ATOM 2575 O O . GLY A 1 345 ? 10.612 4.982 -31.739 1.00 24.19 345 GLY A O 1
ATOM 2576 N N . GLY A 1 346 ? 8.478 5.611 -31.821 1.00 23.22 346 GLY A N 1
ATOM 2577 C CA . GLY A 1 346 ? 7.974 4.225 -31.811 1.00 23.22 346 GLY A CA 1
ATOM 2578 C C . GLY A 1 346 ? 8.099 3.529 -30.439 1.00 23.22 346 GLY A C 1
ATOM 2579 O O . GLY A 1 346 ? 8.456 4.167 -29.450 1.00 23.22 346 GLY A O 1
ATOM 2580 N N . PRO A 1 347 ? 7.733 2.238 -30.328 1.00 25.44 347 PRO A N 1
ATOM 2581 C CA . PRO A 1 347 ? 7.673 1.556 -29.038 1.00 25.44 347 PRO A CA 1
ATOM 2582 C C . PRO A 1 347 ? 9.042 1.006 -28.597 1.00 25.44 347 PRO A C 1
ATOM 2584 O O . PRO A 1 347 ? 9.601 0.130 -29.251 1.00 25.44 347 PRO A O 1
ATOM 2587 N N . GLY A 1 348 ? 9.525 1.438 -27.426 1.00 30.66 348 GLY A N 1
ATOM 2588 C CA . GLY A 1 348 ? 10.484 0.669 -26.615 1.00 30.66 348 GLY A CA 1
ATOM 2589 C C . GLY A 1 348 ? 11.942 1.144 -26.557 1.00 30.66 348 GLY A C 1
ATOM 2590 O O . GLY A 1 348 ? 12.710 0.574 -25.779 1.00 30.66 348 GLY A O 1
ATOM 2591 N N . SER A 1 349 ? 12.344 2.180 -27.301 1.00 35.69 349 SER A N 1
ATOM 2592 C CA . SER A 1 349 ? 13.694 2.759 -27.200 1.00 35.69 349 SER A CA 1
ATOM 2593 C C . SER A 1 349 ? 13.724 3.990 -26.291 1.00 35.69 349 SER A C 1
ATOM 2595 O O . SER A 1 349 ? 13.585 5.122 -26.752 1.00 35.69 349 SER A O 1
ATOM 2597 N N . LEU A 1 350 ? 13.963 3.762 -24.996 1.00 47.09 350 LEU A N 1
ATOM 2598 C CA . LEU A 1 350 ? 14.478 4.795 -24.095 1.00 47.09 350 LEU A CA 1
ATOM 2599 C C . LEU A 1 350 ? 15.907 5.155 -24.532 1.00 47.09 350 LEU A C 1
ATOM 2601 O O . LEU A 1 350 ? 16.869 4.506 -24.114 1.00 47.09 350 LEU A O 1
ATOM 2605 N N . GLU A 1 351 ? 16.062 6.185 -25.363 1.00 51.19 351 GLU A N 1
ATOM 2606 C CA . GLU A 1 351 ? 17.379 6.772 -25.625 1.00 51.19 351 GLU A CA 1
ATOM 2607 C C . GLU A 1 351 ? 17.817 7.608 -24.420 1.00 51.19 351 GLU A C 1
ATOM 2609 O O . GLU A 1 351 ? 17.644 8.823 -24.354 1.00 51.19 351 GLU A O 1
ATOM 2614 N N . ILE A 1 352 ? 18.377 6.921 -23.424 1.00 62.03 352 ILE A N 1
ATOM 2615 C CA . ILE A 1 352 ? 19.019 7.579 -22.293 1.00 62.03 352 ILE A CA 1
ATOM 2616 C C . ILE A 1 352 ? 20.374 8.112 -22.741 1.00 62.03 352 ILE A C 1
ATOM 2618 O O . ILE A 1 352 ? 21.286 7.353 -23.071 1.00 62.03 352 ILE A O 1
ATOM 2622 N N . ALA A 1 353 ? 20.484 9.436 -22.701 1.00 69.00 353 ALA A N 1
ATOM 2623 C CA . ALA A 1 353 ? 21.692 10.178 -23.007 1.00 69.00 353 ALA A CA 1
ATOM 2624 C C . ALA A 1 353 ? 22.927 9.658 -22.236 1.00 69.00 353 ALA A C 1
ATOM 2626 O O . ALA A 1 353 ? 22.811 9.263 -21.066 1.00 69.00 353 ALA A O 1
ATOM 2627 N N . PRO A 1 354 ? 24.137 9.711 -22.826 1.00 73.06 354 PRO A N 1
ATOM 2628 C CA . PRO A 1 354 ? 25.362 9.367 -22.120 1.00 73.06 354 PRO A CA 1
ATOM 2629 C C . PRO A 1 354 ? 25.512 10.112 -20.790 1.00 73.06 354 PRO A C 1
ATOM 2631 O O . PRO A 1 354 ? 25.229 11.308 -20.685 1.00 73.06 354 PRO A O 1
ATOM 2634 N N . GLY A 1 355 ? 25.933 9.376 -19.760 1.00 68.62 355 GLY A N 1
ATOM 2635 C CA . GLY A 1 355 ? 26.016 9.851 -18.374 1.00 68.62 355 GLY A CA 1
ATOM 2636 C C . GLY A 1 355 ? 24.706 9.841 -17.566 1.00 68.62 355 GLY A C 1
ATOM 2637 O O . GLY A 1 355 ? 24.780 9.927 -16.343 1.00 68.62 355 GLY A O 1
ATOM 2638 N N . ALA A 1 356 ? 23.524 9.683 -18.178 1.00 76.12 356 ALA A N 1
ATOM 2639 C CA . ALA A 1 356 ? 22.270 9.602 -17.422 1.00 76.12 356 ALA A CA 1
ATOM 2640 C C . ALA A 1 356 ? 22.023 8.222 -16.778 1.00 76.12 356 ALA A C 1
ATOM 2642 O O . ALA A 1 356 ? 22.505 7.176 -17.232 1.00 76.12 356 ALA A O 1
ATOM 2643 N N . ARG A 1 357 ? 21.232 8.258 -15.698 1.00 79.75 357 ARG A N 1
ATOM 2644 C CA . ARG A 1 357 ? 20.899 7.155 -14.787 1.00 79.75 357 ARG A CA 1
ATOM 2645 C C . ARG A 1 357 ? 19.379 7.009 -14.664 1.00 79.75 357 ARG A C 1
ATOM 2647 O O . ARG A 1 357 ? 18.650 7.992 -14.803 1.00 79.75 357 ARG A O 1
ATOM 2654 N N . TYR A 1 358 ? 18.930 5.787 -14.388 1.00 84.56 358 TYR A N 1
ATOM 2655 C CA . TYR A 1 358 ? 17.543 5.474 -14.050 1.00 84.56 358 TYR A CA 1
ATOM 2656 C C . TYR A 1 358 ? 17.254 5.709 -12.566 1.00 84.56 358 TYR A C 1
ATOM 2658 O O . TYR A 1 358 ? 18.078 5.379 -11.709 1.00 84.56 358 TYR A O 1
ATOM 2666 N N . TYR A 1 359 ? 16.042 6.168 -12.275 1.00 86.81 359 TYR A N 1
ATOM 2667 C CA . TYR A 1 359 ? 15.479 6.204 -10.933 1.00 86.81 359 TYR A CA 1
ATOM 2668 C C . TYR A 1 359 ? 14.088 5.572 -10.960 1.00 86.81 359 TYR A C 1
ATOM 2670 O O . TYR A 1 359 ? 13.327 5.763 -11.912 1.00 86.81 359 TYR A O 1
ATOM 2678 N N . ARG A 1 360 ? 13.760 4.839 -9.900 1.00 89.25 360 ARG A N 1
ATOM 2679 C CA . ARG A 1 360 ? 12.385 4.513 -9.544 1.00 89.25 360 ARG A CA 1
ATOM 2680 C C . ARG A 1 360 ? 11.869 5.622 -8.640 1.00 89.25 360 ARG A C 1
ATOM 2682 O O . ARG A 1 360 ? 12.503 5.939 -7.636 1.00 89.25 360 ARG A O 1
ATOM 2689 N N . GLU A 1 361 ? 10.722 6.185 -8.970 1.00 92.38 361 GLU A N 1
ATOM 2690 C CA . GLU A 1 361 ? 9.967 7.014 -8.035 1.00 92.38 361 GLU A CA 1
ATOM 2691 C C . GLU A 1 361 ? 8.812 6.194 -7.464 1.00 92.38 361 GLU A C 1
ATOM 2693 O O . GLU A 1 361 ? 8.255 5.332 -8.147 1.00 92.38 361 GLU A O 1
ATOM 2698 N N . VAL A 1 362 ? 8.504 6.417 -6.188 1.00 91.19 362 VAL A N 1
ATOM 2699 C CA . VAL A 1 362 ? 7.443 5.724 -5.453 1.00 91.19 362 VAL A CA 1
ATOM 2700 C C . VAL A 1 362 ? 6.623 6.765 -4.704 1.00 91.19 362 VAL A C 1
ATOM 2702 O O . VAL A 1 362 ? 7.183 7.553 -3.940 1.00 91.19 362 VAL A O 1
ATOM 2705 N N . CYS A 1 363 ? 5.305 6.761 -4.885 1.00 91.25 363 CYS A N 1
ATOM 2706 C CA . CYS A 1 363 ? 4.414 7.525 -4.027 1.00 91.25 363 CYS A CA 1
ATOM 2707 C C . CYS A 1 363 ? 4.306 6.825 -2.670 1.00 91.25 363 CYS A C 1
ATOM 2709 O O . CYS A 1 363 ? 3.903 5.666 -2.595 1.00 91.25 363 CYS A O 1
ATOM 2711 N N . SER A 1 364 ? 4.683 7.515 -1.599 1.00 88.06 364 SER A N 1
ATOM 2712 C CA . SER A 1 364 ? 4.657 6.994 -0.238 1.00 88.06 364 SER A CA 1
ATOM 2713 C C . SER A 1 364 ? 4.077 8.065 0.670 1.00 88.06 364 SER A C 1
ATOM 2715 O O . SER A 1 364 ? 4.738 9.056 0.964 1.00 88.06 364 SER A O 1
ATOM 2717 N N . ASP A 1 365 ? 2.861 7.842 1.158 1.00 84.94 365 ASP A N 1
ATOM 2718 C CA . ASP A 1 365 ? 2.230 8.659 2.195 1.00 84.94 365 ASP A CA 1
ATOM 2719 C C . ASP A 1 365 ? 2.058 10.155 1.823 1.00 84.94 365 ASP A C 1
ATOM 2721 O O . ASP A 1 365 ? 2.095 11.038 2.681 1.00 84.94 365 ASP A O 1
ATOM 2725 N N . GLY A 1 366 ? 1.837 10.442 0.534 1.00 87.06 366 GLY A N 1
ATOM 2726 C CA . GLY A 1 366 ? 1.727 11.801 -0.018 1.00 87.06 366 GLY A CA 1
ATOM 2727 C C . GLY A 1 366 ? 3.061 12.419 -0.461 1.00 87.06 366 GLY A C 1
ATOM 2728 O O . GLY A 1 366 ? 3.064 13.488 -1.070 1.00 87.06 366 GLY A O 1
ATOM 2729 N N . GLU A 1 367 ? 4.190 11.744 -0.221 1.00 89.19 367 GLU A N 1
ATOM 2730 C CA . GLU A 1 367 ? 5.523 12.177 -0.651 1.00 89.19 367 GLU A CA 1
ATOM 2731 C C . GLU A 1 367 ? 6.088 11.277 -1.760 1.00 89.19 367 GLU A C 1
ATOM 2733 O O . GLU A 1 367 ? 6.028 10.046 -1.694 1.00 89.19 367 GLU A O 1
ATOM 2738 N N . VAL A 1 368 ? 6.697 11.884 -2.783 1.00 92.75 368 VAL A N 1
ATOM 2739 C CA . VAL A 1 368 ? 7.428 11.140 -3.820 1.00 92.75 368 VAL A CA 1
ATOM 2740 C C . VAL A 1 368 ? 8.821 10.791 -3.305 1.00 92.75 368 VAL A C 1
ATOM 2742 O O . VAL A 1 368 ? 9.668 11.663 -3.103 1.00 92.75 368 VAL A O 1
ATOM 2745 N N . ARG A 1 369 ? 9.085 9.497 -3.126 1.00 90.06 369 ARG A N 1
ATOM 2746 C CA . ARG A 1 369 ? 10.399 8.970 -2.752 1.00 90.06 369 ARG A CA 1
ATOM 2747 C C . ARG A 1 369 ? 11.162 8.550 -4.003 1.00 90.06 369 ARG A C 1
ATOM 2749 O O . ARG A 1 369 ? 10.650 7.788 -4.816 1.00 90.06 369 ARG A O 1
ATOM 2756 N N . VAL A 1 370 ? 12.393 9.041 -4.142 1.00 91.12 370 VAL A N 1
ATOM 2757 C CA . VAL A 1 370 ? 13.253 8.792 -5.310 1.00 91.12 370 VAL A CA 1
ATOM 2758 C C . VAL A 1 370 ? 14.335 7.776 -4.956 1.00 91.12 370 VAL A C 1
ATOM 2760 O O . VAL A 1 370 ? 15.121 7.990 -4.033 1.00 91.12 370 VAL A O 1
ATOM 2763 N N . GLU A 1 371 ? 14.411 6.691 -5.719 1.00 88.25 371 GLU A N 1
ATOM 2764 C CA . GLU A 1 371 ? 15.346 5.586 -5.518 1.00 88.25 371 GLU A CA 1
ATOM 2765 C C . GLU A 1 371 ? 16.206 5.383 -6.781 1.00 88.25 371 GLU A C 1
ATOM 2767 O O . GLU A 1 371 ? 15.679 5.039 -7.841 1.00 88.25 371 GLU A O 1
ATOM 2772 N N . PRO A 1 372 ? 17.532 5.604 -6.729 1.00 88.12 372 PRO A N 1
ATOM 2773 C CA . PRO A 1 372 ? 18.397 5.397 -7.887 1.00 88.12 372 PRO A CA 1
ATOM 2774 C C . PRO A 1 372 ? 18.600 3.904 -8.173 1.00 88.12 372 PRO A C 1
ATOM 2776 O O . PRO A 1 372 ? 19.005 3.153 -7.286 1.00 88.12 372 PRO A O 1
ATOM 2779 N N . CYS A 1 373 ? 18.439 3.492 -9.432 1.00 86.00 373 CYS A N 1
ATOM 2780 C CA . CYS A 1 373 ? 18.937 2.191 -9.889 1.00 86.00 373 CYS A CA 1
ATOM 2781 C C . CYS A 1 373 ? 20.480 2.200 -9.951 1.00 86.00 373 CYS A C 1
ATOM 2783 O O . CYS A 1 373 ? 21.111 3.252 -9.814 1.00 86.00 373 CYS A O 1
ATOM 2785 N N . ALA A 1 374 ? 21.131 1.057 -10.167 1.00 85.25 374 ALA A N 1
ATOM 2786 C CA . ALA A 1 374 ? 22.594 0.962 -10.226 1.00 85.25 374 ALA A CA 1
ATOM 2787 C C . ALA A 1 374 ? 23.269 1.925 -11.235 1.00 85.25 374 ALA A C 1
ATOM 2789 O O . ALA A 1 374 ? 22.738 2.254 -12.298 1.00 85.25 374 ALA A O 1
ATOM 2790 N N . ASP A 1 375 ? 24.487 2.361 -10.891 1.00 83.38 375 ASP A N 1
ATOM 2791 C CA . ASP A 1 375 ? 25.320 3.249 -11.711 1.00 83.38 375 ASP A CA 1
ATOM 2792 C C . ASP A 1 375 ? 25.649 2.656 -13.087 1.00 83.38 375 ASP A C 1
ATOM 2794 O O . ASP A 1 375 ? 25.595 1.442 -13.291 1.00 83.38 375 ASP A O 1
ATOM 2798 N N . TYR A 1 376 ? 26.022 3.522 -14.035 1.00 82.06 376 TYR A N 1
ATOM 2799 C CA . TYR A 1 376 ? 26.415 3.144 -15.402 1.00 82.06 376 TYR A CA 1
ATOM 2800 C C . TYR A 1 376 ? 25.378 2.268 -16.131 1.00 82.06 376 TYR A C 1
ATOM 2802 O O . TYR A 1 376 ? 25.739 1.414 -16.937 1.00 82.06 376 TYR A O 1
ATOM 2810 N N . ARG A 1 377 ? 24.083 2.445 -15.829 1.00 85.00 377 ARG A N 1
ATOM 2811 C CA . ARG A 1 377 ? 22.970 1.665 -16.409 1.00 85.00 377 ARG A CA 1
ATOM 2812 C C . ARG A 1 377 ? 23.187 0.143 -16.308 1.00 85.00 377 ARG A C 1
ATOM 2814 O O . ARG A 1 377 ? 22.736 -0.614 -17.168 1.00 85.00 377 ARG A O 1
ATOM 2821 N N . ASN A 1 378 ? 23.869 -0.301 -15.242 1.00 83.56 378 ASN A N 1
ATOM 2822 C CA . ASN A 1 378 ? 23.951 -1.715 -14.855 1.00 83.56 378 ASN A CA 1
ATOM 2823 C C . ASN A 1 378 ? 22.577 -2.260 -14.439 1.00 83.56 378 ASN A C 1
ATOM 2825 O O . ASN A 1 378 ? 22.320 -3.456 -14.559 1.00 83.56 378 ASN A O 1
ATOM 2829 N N .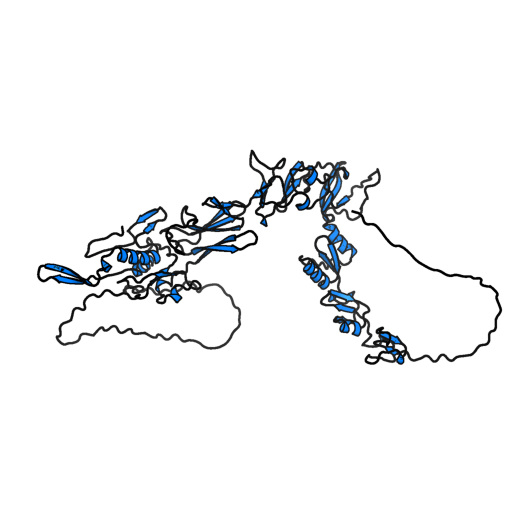 GLU A 1 379 ? 21.681 -1.371 -14.014 1.00 85.56 379 GLU A N 1
ATOM 2830 C CA . GLU A 1 379 ? 20.250 -1.614 -13.899 1.00 85.56 379 GLU A CA 1
ATOM 2831 C C . GLU A 1 379 ? 19.476 -0.610 -14.754 1.00 85.56 379 GLU A C 1
ATOM 2833 O O . GLU A 1 379 ? 19.896 0.535 -14.951 1.00 85.56 379 GLU A O 1
ATOM 2838 N N . VAL A 1 380 ? 18.324 -1.062 -15.235 1.00 84.75 380 VAL A N 1
ATOM 2839 C CA . VAL A 1 380 ? 17.306 -0.280 -15.933 1.00 84.75 380 VAL A CA 1
ATOM 2840 C C . VAL A 1 380 ? 16.056 -0.239 -15.060 1.00 84.75 380 VAL A C 1
ATOM 2842 O O . VAL A 1 380 ? 15.720 -1.240 -14.426 1.00 84.75 380 VAL A O 1
ATOM 2845 N N . CYS A 1 381 ? 15.366 0.898 -15.009 1.00 85.25 381 CYS A N 1
ATOM 2846 C CA . CYS A 1 381 ? 14.026 0.932 -14.433 1.00 85.25 381 CYS A CA 1
ATOM 2847 C C . CYS A 1 381 ? 13.036 0.446 -15.494 1.00 85.25 381 CYS A C 1
ATOM 2849 O O . CYS A 1 381 ? 13.049 0.942 -16.621 1.00 85.25 381 CYS A O 1
ATOM 2851 N N . LEU A 1 382 ? 12.201 -0.526 -15.133 1.00 82.94 382 LEU A N 1
ATOM 2852 C CA . LEU A 1 382 ? 11.065 -0.968 -15.934 1.00 82.94 382 LEU A CA 1
ATOM 2853 C C . LEU A 1 382 ? 9.776 -0.701 -15.166 1.00 82.94 382 LEU A C 1
ATOM 2855 O O . LEU A 1 382 ? 9.687 -1.022 -13.980 1.00 82.94 382 LEU A O 1
ATOM 2859 N N . GLU A 1 383 ? 8.785 -0.157 -15.863 1.00 84.88 383 GLU A N 1
ATOM 2860 C CA . GLU A 1 383 ? 7.450 0.099 -15.335 1.00 84.88 383 GLU A CA 1
ATOM 2861 C C . GLU A 1 383 ? 6.383 -0.739 -16.046 1.00 84.88 383 GLU A C 1
ATOM 2863 O O . GLU A 1 383 ? 6.559 -1.231 -17.162 1.00 84.88 383 GLU A O 1
ATOM 2868 N N . GLY A 1 384 ? 5.263 -0.907 -15.357 1.00 82.94 384 GLY A N 1
ATOM 2869 C CA . GLY A 1 384 ? 4.068 -1.593 -15.813 1.00 82.94 384 GLY A CA 1
ATOM 2870 C C . GLY A 1 384 ? 2.856 -1.096 -15.033 1.00 82.94 384 GLY A C 1
ATOM 2871 O O . GLY A 1 384 ? 2.953 -0.182 -14.215 1.00 82.94 384 GLY A O 1
ATOM 2872 N N . SER A 1 385 ? 1.697 -1.699 -15.282 1.00 84.94 385 SER A N 1
ATOM 2873 C CA . SER A 1 385 ? 0.483 -1.400 -14.521 1.00 84.94 385 SER A CA 1
ATOM 2874 C C . SER A 1 385 ? -0.333 -2.659 -14.272 1.00 84.94 385 SER A C 1
ATOM 2876 O O . SER A 1 385 ? -0.319 -3.586 -15.084 1.00 84.94 385 SER A O 1
ATOM 2878 N N . ILE A 1 386 ? -1.044 -2.673 -13.149 1.00 78.62 386 ILE A N 1
ATOM 2879 C CA . ILE A 1 386 ? -1.994 -3.716 -12.768 1.00 78.62 386 ILE A CA 1
ATOM 2880 C C . ILE A 1 386 ? -3.396 -3.113 -12.871 1.00 78.62 386 ILE A C 1
ATOM 2882 O O . ILE A 1 386 ? -3.659 -2.057 -12.296 1.00 78.62 386 ILE A O 1
ATOM 2886 N N . ASP A 1 387 ? -4.301 -3.764 -13.602 1.00 82.81 387 ASP A N 1
ATOM 2887 C CA . ASP A 1 387 ? -5.709 -3.363 -13.637 1.00 82.81 387 ASP A CA 1
ATOM 2888 C C . ASP A 1 387 ? -6.386 -3.761 -12.312 1.00 82.81 387 ASP A C 1
ATOM 2890 O O . ASP A 1 387 ? -6.464 -4.942 -11.968 1.00 82.81 387 ASP A O 1
ATOM 2894 N N . THR A 1 388 ? -6.884 -2.776 -11.565 1.00 73.94 388 THR A N 1
ATOM 2895 C CA . THR A 1 388 ? -7.623 -2.962 -10.306 1.00 73.94 388 THR A CA 1
ATOM 2896 C C . THR A 1 388 ? -9.064 -2.464 -10.444 1.00 73.94 388 THR A C 1
ATOM 2898 O O . THR A 1 388 ? -9.415 -1.760 -11.392 1.00 73.94 388 THR A O 1
ATOM 2901 N N . THR A 1 389 ? -9.917 -2.762 -9.461 1.00 71.38 389 THR A N 1
ATOM 2902 C CA . THR A 1 389 ? -11.277 -2.200 -9.382 1.00 71.38 389 THR A CA 1
ATOM 2903 C C . THR A 1 389 ? -11.304 -0.675 -9.233 1.00 71.38 389 THR A C 1
ATOM 2905 O O . THR A 1 389 ? -12.315 -0.066 -9.572 1.00 71.38 389 THR A O 1
ATOM 2908 N N . GLY A 1 390 ? -10.218 -0.062 -8.745 1.00 67.62 390 GLY A N 1
ATOM 2909 C CA . GLY A 1 390 ? -10.053 1.392 -8.636 1.00 67.62 390 GLY A CA 1
ATOM 2910 C C . GLY A 1 390 ? -9.442 2.058 -9.876 1.00 67.62 390 GLY A C 1
ATOM 2911 O O . GLY A 1 390 ? -9.335 3.279 -9.912 1.00 67.62 390 GLY A O 1
ATOM 2912 N N . GLY A 1 391 ? -9.051 1.282 -10.893 1.00 77.69 391 GLY A N 1
ATOM 2913 C CA . GLY A 1 391 ? -8.313 1.758 -12.065 1.00 77.69 391 GLY A CA 1
ATOM 2914 C C . GLY A 1 391 ? -6.949 1.084 -12.207 1.00 77.69 391 GLY A C 1
ATOM 2915 O O . GLY A 1 391 ? -6.678 0.056 -11.582 1.00 77.69 391 GLY A O 1
ATOM 2916 N N . LYS A 1 392 ? -6.083 1.644 -13.052 1.00 81.81 392 LYS A N 1
ATOM 2917 C CA . LYS A 1 392 ? -4.713 1.147 -13.218 1.00 81.81 392 LYS A CA 1
ATOM 2918 C C . LYS A 1 392 ? -3.843 1.592 -12.054 1.00 81.81 392 LYS A C 1
ATOM 2920 O O . LYS A 1 392 ? -3.849 2.770 -11.731 1.00 81.81 392 LYS A O 1
ATOM 2925 N N . PHE A 1 393 ? -3.090 0.652 -11.495 1.00 83.56 393 PHE A N 1
ATOM 2926 C CA . PHE A 1 393 ? -2.084 0.899 -10.469 1.00 83.56 393 PHE A CA 1
ATOM 2927 C C . PHE A 1 393 ? -0.687 0.736 -11.078 1.00 83.56 393 PHE A C 1
ATOM 2929 O O . PHE A 1 393 ? -0.346 -0.349 -11.560 1.00 83.56 393 PHE A O 1
ATOM 2936 N N . GLY A 1 394 ? 0.098 1.811 -11.110 1.00 87.56 394 GLY A N 1
ATOM 2937 C CA . GLY A 1 394 ? 1.455 1.853 -11.654 1.00 87.56 394 GLY A CA 1
ATOM 2938 C C . GLY A 1 394 ? 2.481 1.151 -10.762 1.00 87.56 394 GLY A C 1
ATOM 2939 O O . GLY A 1 394 ? 2.528 1.367 -9.552 1.00 87.56 394 GLY A O 1
ATOM 2940 N N . THR A 1 395 ? 3.332 0.320 -11.361 1.00 85.56 395 THR A N 1
ATOM 2941 C CA . THR A 1 395 ? 4.395 -0.411 -10.654 1.00 85.56 395 THR A CA 1
ATOM 2942 C C . THR A 1 395 ? 5.719 -0.311 -11.396 1.00 85.56 395 THR A C 1
ATOM 2944 O O . THR A 1 395 ? 5.755 -0.610 -12.590 1.00 85.56 395 THR A O 1
ATOM 2947 N N . ALA A 1 396 ? 6.814 -0.023 -10.693 1.00 88.50 396 ALA A N 1
ATOM 2948 C CA . ALA A 1 396 ? 8.154 0.029 -11.268 1.00 88.50 396 ALA A CA 1
ATOM 2949 C C . ALA A 1 396 ? 9.214 -0.711 -10.436 1.00 88.50 396 ALA A C 1
ATOM 2951 O O . ALA A 1 396 ? 9.140 -0.822 -9.206 1.00 88.50 396 ALA A O 1
ATOM 2952 N N . ALA A 1 397 ? 10.248 -1.200 -11.120 1.00 84.94 397 ALA A N 1
ATOM 2953 C CA . ALA A 1 397 ? 11.386 -1.871 -10.504 1.00 84.94 397 ALA A CA 1
ATOM 2954 C C . ALA A 1 397 ? 12.693 -1.596 -11.259 1.00 84.94 397 ALA A C 1
ATOM 2956 O O . ALA A 1 397 ? 12.751 -1.687 -12.486 1.00 84.94 397 ALA A O 1
ATOM 2957 N N . CYS A 1 398 ? 13.765 -1.340 -10.506 1.00 85.94 398 CYS A N 1
ATOM 2958 C CA . CYS A 1 398 ? 15.127 -1.452 -11.017 1.00 85.94 398 CYS A CA 1
ATOM 2959 C C . CYS A 1 398 ? 15.455 -2.935 -11.244 1.00 85.94 398 CYS A C 1
ATOM 2961 O O . CYS A 1 398 ? 15.233 -3.773 -10.367 1.00 85.94 398 CYS A O 1
ATOM 2963 N N . ARG A 1 399 ? 15.975 -3.271 -12.424 1.00 86.00 399 ARG A N 1
ATOM 2964 C CA . ARG A 1 399 ? 16.342 -4.637 -12.814 1.00 86.00 399 ARG A CA 1
ATOM 2965 C C . ARG A 1 399 ? 17.653 -4.615 -13.591 1.00 86.00 399 ARG A C 1
ATOM 2967 O O . ARG A 1 399 ? 17.868 -3.719 -14.400 1.00 86.00 399 ARG A O 1
ATOM 2974 N N . VAL A 1 400 ? 18.504 -5.622 -13.392 1.00 87.31 400 VAL A N 1
ATOM 2975 C CA . VAL A 1 400 ? 19.785 -5.773 -14.107 1.00 87.31 400 VAL A CA 1
ATOM 2976 C C . VAL A 1 400 ? 19.605 -5.640 -15.625 1.00 87.31 400 VAL A C 1
ATOM 2978 O O . VAL A 1 400 ? 18.708 -6.255 -16.205 1.00 87.31 400 VAL A O 1
ATOM 2981 N N . ASN A 1 401 ? 20.482 -4.859 -16.255 1.00 85.75 401 ASN A N 1
ATOM 2982 C CA . ASN A 1 401 ? 20.564 -4.682 -17.701 1.00 85.75 401 ASN A CA 1
ATOM 2983 C C . ASN A 1 401 ? 21.350 -5.846 -18.339 1.00 85.75 401 ASN A C 1
ATOM 2985 O O . ASN A 1 401 ? 22.556 -5.995 -18.118 1.00 85.75 401 ASN A O 1
ATOM 2989 N N . ARG A 1 402 ? 20.667 -6.682 -19.127 1.00 86.69 402 ARG A N 1
ATOM 2990 C CA . ARG A 1 402 ? 21.191 -7.934 -19.706 1.00 86.69 402 ARG A CA 1
ATOM 2991 C C . ARG A 1 402 ? 21.588 -7.738 -21.168 1.00 86.69 402 ARG A C 1
ATOM 2993 O O . ARG A 1 402 ? 21.030 -8.346 -22.084 1.00 86.69 402 ARG A O 1
ATOM 3000 N N . TRP A 1 403 ? 22.543 -6.841 -21.370 1.00 89.19 403 TRP A N 1
ATOM 3001 C CA . TRP A 1 403 ? 23.021 -6.387 -22.677 1.00 89.19 403 TRP A CA 1
ATOM 3002 C C . TRP A 1 403 ? 24.226 -7.183 -23.215 1.00 89.19 403 TRP A C 1
ATOM 3004 O O . TRP A 1 403 ? 24.518 -7.155 -24.410 1.00 89.19 403 TRP A O 1
ATOM 3014 N N . GLN A 1 404 ? 24.947 -7.884 -22.334 1.00 87.06 404 GLN A N 1
ATOM 3015 C CA . GLN A 1 404 ? 26.312 -8.383 -22.560 1.00 87.06 404 GLN A CA 1
ATOM 3016 C C . GLN A 1 404 ? 26.408 -9.379 -23.726 1.00 87.06 404 GLN A C 1
ATOM 3018 O O . GLN A 1 404 ? 27.442 -9.481 -24.382 1.00 87.06 404 GLN A O 1
ATOM 3023 N N . GLU A 1 405 ? 25.325 -10.110 -23.999 1.00 89.62 405 GLU A N 1
ATOM 3024 C CA . GLU A 1 405 ? 25.272 -11.127 -25.050 1.00 89.62 405 GLU A CA 1
ATOM 3025 C C . GLU A 1 405 ? 24.695 -10.630 -26.385 1.00 89.62 405 GLU A C 1
ATOM 3027 O O . GLU A 1 405 ? 24.726 -11.392 -27.353 1.00 89.62 405 GLU A O 1
ATOM 3032 N N . CYS A 1 406 ? 24.181 -9.393 -26.479 1.00 92.12 406 CYS A N 1
ATOM 3033 C CA . CYS A 1 406 ? 23.455 -8.928 -27.671 1.00 92.12 406 CYS A CA 1
ATOM 3034 C C . CYS A 1 406 ? 24.292 -9.070 -28.953 1.00 92.12 406 CYS A C 1
ATOM 3036 O O . CYS A 1 406 ? 23.875 -9.742 -29.888 1.00 92.12 406 CYS A O 1
ATOM 3038 N N . VAL A 1 407 ? 25.520 -8.542 -28.965 1.00 90.81 407 VAL A N 1
ATOM 3039 C CA . VAL A 1 407 ? 26.399 -8.520 -30.156 1.00 90.81 407 VAL A CA 1
ATOM 3040 C C . VAL A 1 407 ? 26.783 -9.925 -30.654 1.00 90.81 407 VAL A C 1
ATOM 3042 O O . VAL A 1 407 ? 27.103 -10.124 -31.833 1.00 90.81 407 VAL A O 1
ATOM 3045 N N . MET A 1 408 ? 26.728 -10.924 -29.768 1.00 90.12 408 MET A N 1
ATOM 3046 C CA . MET A 1 408 ? 26.996 -12.319 -30.117 1.00 90.12 408 MET A CA 1
ATOM 3047 C C . MET A 1 408 ? 25.831 -12.979 -30.866 1.00 90.12 408 MET A C 1
ATOM 3049 O O . MET A 1 408 ? 26.067 -13.965 -31.560 1.00 90.12 408 MET A O 1
ATOM 3053 N N . GLN A 1 409 ? 24.607 -12.444 -30.779 1.00 93.00 409 GLN A N 1
ATOM 3054 C CA . GLN A 1 409 ? 23.463 -13.020 -31.482 1.00 93.00 409 GLN A CA 1
ATOM 3055 C C . GLN A 1 409 ? 23.542 -12.710 -32.985 1.00 93.00 409 GLN A C 1
ATOM 3057 O O . GLN A 1 409 ? 23.752 -11.569 -33.407 1.00 93.00 409 GLN A O 1
ATOM 3062 N N . THR A 1 410 ? 23.379 -13.755 -33.792 1.00 92.25 410 THR A N 1
ATOM 3063 C CA . THR A 1 410 ? 23.293 -13.703 -35.263 1.00 92.25 410 THR A CA 1
ATOM 3064 C C . THR A 1 410 ? 21.892 -13.992 -35.782 1.00 92.25 410 THR A C 1
ATOM 3066 O O . THR A 1 410 ? 21.631 -13.755 -36.954 1.00 92.25 410 THR A O 1
ATOM 3069 N N . ASP A 1 411 ? 21.016 -14.515 -34.927 1.00 93.88 411 ASP A N 1
ATOM 3070 C CA . ASP A 1 411 ? 19.611 -14.752 -35.225 1.00 93.88 411 ASP A CA 1
ATOM 3071 C C . ASP A 1 411 ? 18.732 -13.673 -34.573 1.00 93.88 411 ASP A C 1
ATOM 3073 O O . ASP A 1 411 ? 19.050 -13.135 -33.504 1.00 93.88 411 ASP A O 1
ATOM 3077 N N . LYS A 1 412 ? 17.629 -13.340 -35.246 1.00 94.56 412 LYS A N 1
ATOM 3078 C CA . LYS A 1 412 ? 16.726 -12.267 -34.838 1.00 94.56 412 LYS A CA 1
ATOM 3079 C C . LYS A 1 412 ? 15.815 -12.672 -33.680 1.00 94.56 412 LYS A C 1
ATOM 3081 O O . LYS A 1 412 ? 15.567 -11.840 -32.807 1.00 94.56 412 LYS A O 1
ATOM 3086 N N . ASP A 1 413 ? 15.342 -13.911 -33.646 1.00 94.81 413 ASP A N 1
ATOM 3087 C CA . ASP A 1 413 ? 14.439 -14.388 -32.599 1.00 94.81 413 ASP A CA 1
ATOM 3088 C C . ASP A 1 413 ? 15.219 -14.612 -31.292 1.00 94.81 413 ASP A C 1
ATOM 3090 O O . ASP A 1 413 ? 14.768 -14.197 -30.222 1.00 94.81 413 ASP A O 1
ATOM 3094 N N . ASP A 1 414 ? 16.449 -15.137 -31.376 1.00 94.12 414 ASP A N 1
ATOM 3095 C CA . ASP A 1 414 ? 17.379 -15.198 -30.239 1.00 94.12 414 ASP A CA 1
ATOM 3096 C C . ASP A 1 414 ? 17.764 -13.804 -29.717 1.00 94.12 414 ASP A C 1
ATOM 3098 O O . ASP A 1 414 ? 17.930 -13.625 -28.506 1.00 94.12 414 ASP A O 1
ATOM 3102 N N . CYS A 1 415 ? 17.895 -12.803 -30.597 1.00 93.50 415 CYS A N 1
ATOM 3103 C CA . CYS A 1 415 ? 18.136 -11.415 -30.198 1.00 93.50 415 CYS A CA 1
ATOM 3104 C C . CYS A 1 415 ? 16.953 -10.819 -29.423 1.00 93.50 415 CYS A C 1
ATOM 3106 O O . CYS A 1 415 ? 17.145 -10.214 -28.370 1.00 93.50 415 CYS A O 1
ATOM 3108 N N . LEU A 1 416 ? 15.732 -10.997 -29.931 1.00 92.12 416 LEU A N 1
ATOM 3109 C CA . LEU A 1 416 ? 14.512 -10.396 -29.382 1.00 92.12 416 LEU A CA 1
ATOM 3110 C C . LEU A 1 416 ? 13.917 -11.186 -28.198 1.00 92.12 416 LEU A C 1
ATOM 3112 O O . LEU A 1 416 ? 12.831 -10.862 -27.716 1.00 92.12 416 LEU A O 1
ATOM 3116 N N . ASN A 1 417 ? 14.624 -12.204 -27.697 1.00 89.00 417 ASN A N 1
ATOM 3117 C CA . ASN A 1 417 ? 14.209 -13.010 -26.553 1.00 89.00 417 ASN A CA 1
ATOM 3118 C C . ASN A 1 417 ? 14.331 -12.234 -25.222 1.00 89.00 417 ASN A C 1
ATOM 3120 O O . ASN A 1 417 ? 15.346 -12.303 -24.517 1.00 89.00 417 ASN A O 1
ATOM 3124 N N . ILE A 1 418 ? 13.252 -11.533 -24.859 1.00 83.94 418 ILE A N 1
ATOM 3125 C CA . ILE A 1 418 ? 13.153 -10.729 -23.629 1.00 83.94 418 ILE A CA 1
ATOM 3126 C C . ILE A 1 418 ? 13.257 -11.543 -22.330 1.00 83.94 418 ILE A C 1
ATOM 3128 O O . ILE A 1 418 ? 13.560 -10.969 -21.285 1.00 83.94 418 ILE A O 1
ATOM 3132 N N . ASP A 1 419 ? 13.074 -12.866 -22.355 1.00 85.56 419 ASP A N 1
ATOM 3133 C CA . ASP A 1 419 ? 13.265 -13.697 -21.159 1.00 85.56 419 ASP A CA 1
ATOM 3134 C C . ASP A 1 419 ? 14.752 -13.834 -20.812 1.00 85.56 419 ASP A C 1
ATOM 3136 O O . ASP A 1 419 ? 15.110 -13.952 -19.639 1.00 85.56 419 ASP A O 1
ATOM 3140 N N . ARG A 1 420 ? 15.641 -13.752 -21.811 1.00 83.56 420 ARG A N 1
ATOM 3141 C CA . ARG A 1 420 ? 17.093 -13.921 -21.641 1.00 83.56 420 ARG A CA 1
ATOM 3142 C C . ARG A 1 420 ? 17.874 -12.614 -21.625 1.00 83.56 420 ARG A C 1
ATOM 3144 O O . ARG A 1 420 ? 18.823 -12.499 -20.852 1.00 83.56 420 ARG A O 1
ATOM 3151 N N . ARG A 1 421 ? 17.513 -11.654 -22.476 1.00 89.88 421 ARG A N 1
ATOM 3152 C CA . ARG A 1 421 ? 18.363 -10.498 -22.795 1.00 89.88 421 ARG A CA 1
ATOM 3153 C C . ARG A 1 421 ? 17.564 -9.241 -23.113 1.00 89.88 421 ARG A C 1
ATOM 3155 O O . ARG A 1 421 ? 16.371 -9.311 -23.379 1.00 89.88 421 ARG A O 1
ATOM 3162 N N . ASP A 1 422 ? 18.244 -8.101 -23.087 1.00 90.12 422 ASP A N 1
ATOM 3163 C CA . ASP A 1 422 ? 17.639 -6.780 -23.266 1.00 90.12 422 ASP A CA 1
ATOM 3164 C C . ASP A 1 422 ? 18.184 -6.123 -24.540 1.00 90.12 422 ASP A C 1
ATOM 3166 O O . ASP A 1 422 ? 18.938 -5.150 -24.491 1.00 90.12 422 ASP A O 1
ATOM 3170 N N . CYS A 1 423 ? 17.845 -6.706 -25.692 1.00 92.88 423 CYS A N 1
ATOM 3171 C CA . CYS A 1 423 ? 18.414 -6.361 -26.997 1.00 92.88 423 CYS A CA 1
ATOM 3172 C C . CYS A 1 423 ? 17.353 -5.889 -28.004 1.00 92.88 423 CYS A C 1
ATOM 3174 O O . CYS A 1 423 ? 16.169 -6.196 -27.875 1.00 92.88 423 CYS A O 1
ATOM 3176 N N . LYS A 1 424 ? 17.800 -5.179 -29.044 1.00 93.38 424 LYS A N 1
ATOM 3177 C CA . LYS A 1 424 ? 17.018 -4.795 -30.227 1.00 93.38 424 LYS A CA 1
ATOM 3178 C C . LYS A 1 424 ? 17.737 -5.233 -31.505 1.00 93.38 424 LYS A C 1
ATOM 3180 O O . LYS A 1 424 ? 18.967 -5.284 -31.552 1.00 93.38 424 LYS A O 1
ATOM 3185 N N . TRP A 1 425 ? 16.965 -5.529 -32.550 1.00 94.50 425 TRP A N 1
ATOM 3186 C CA . TRP A 1 425 ? 17.486 -5.886 -33.872 1.00 94.50 425 TRP A CA 1
ATOM 3187 C C . TRP A 1 425 ? 17.505 -4.662 -34.789 1.00 94.50 425 TRP A C 1
ATOM 3189 O O . TRP A 1 425 ? 16.459 -4.067 -35.052 1.00 94.50 425 TRP A O 1
ATOM 3199 N N . MET A 1 426 ? 18.683 -4.300 -35.287 1.00 93.19 426 MET A N 1
ATOM 3200 C CA . MET A 1 426 ? 18.911 -3.193 -36.216 1.00 93.19 426 MET A CA 1
ATOM 3201 C C . MET A 1 426 ? 19.225 -3.702 -37.634 1.00 93.19 426 MET A C 1
ATOM 3203 O O . MET A 1 426 ? 19.667 -4.843 -37.794 1.00 93.19 426 MET A O 1
ATOM 3207 N N . PRO A 1 427 ? 19.025 -2.875 -38.680 1.00 92.81 427 PRO A N 1
ATOM 3208 C CA . PRO A 1 427 ? 19.489 -3.182 -40.032 1.00 92.81 427 PRO A CA 1
ATOM 3209 C C . PRO A 1 427 ? 21.002 -3.446 -40.098 1.00 92.81 427 PRO A C 1
ATOM 3211 O O . PRO A 1 427 ? 21.773 -2.969 -39.266 1.00 92.81 427 PRO A O 1
ATOM 3214 N N . SER A 1 428 ? 21.435 -4.193 -41.113 1.00 91.38 428 SER A N 1
ATOM 3215 C CA . SER A 1 428 ? 22.852 -4.439 -41.390 1.00 91.38 428 SER A CA 1
ATOM 3216 C C . SER A 1 428 ? 23.571 -3.148 -41.792 1.00 91.38 428 SER A C 1
ATOM 3218 O O . SER A 1 428 ? 23.112 -2.455 -42.702 1.00 91.38 428 SER A O 1
ATOM 3220 N N . VAL A 1 429 ? 24.736 -2.864 -41.205 1.00 90.50 429 VAL A N 1
ATOM 3221 C CA . VAL A 1 429 ? 25.594 -1.753 -41.645 1.00 90.50 429 VAL A CA 1
ATOM 3222 C C . VAL A 1 429 ? 26.689 -2.275 -42.570 1.00 90.50 429 VAL A C 1
ATOM 3224 O O . VAL A 1 429 ? 27.520 -3.104 -42.188 1.00 90.50 429 VAL A O 1
ATOM 3227 N N . LEU A 1 430 ? 26.700 -1.772 -43.804 1.00 88.00 430 LEU A N 1
ATOM 3228 C CA . LEU A 1 430 ? 27.659 -2.179 -44.823 1.00 88.00 430 LEU A CA 1
ATOM 3229 C C . LEU A 1 430 ? 29.102 -1.856 -44.385 1.00 88.00 430 LEU A C 1
ATOM 3231 O O . LEU A 1 430 ? 29.402 -0.747 -43.944 1.00 88.00 430 LEU A O 1
ATOM 3235 N N . GLY A 1 431 ? 30.001 -2.837 -44.490 1.00 86.69 431 GLY A N 1
ATOM 3236 C CA . GLY A 1 431 ? 31.400 -2.696 -44.071 1.00 86.69 431 GLY A CA 1
ATOM 3237 C C . GLY A 1 431 ? 31.648 -2.788 -42.557 1.00 86.69 431 GLY A C 1
ATOM 3238 O O . GLY A 1 431 ? 32.788 -2.606 -42.130 1.00 86.69 431 GLY A O 1
ATOM 3239 N N . MET A 1 432 ? 30.625 -3.053 -41.735 1.00 88.50 432 MET A N 1
ATOM 3240 C CA . MET A 1 432 ? 30.781 -3.293 -40.295 1.00 88.50 432 MET A CA 1
ATOM 3241 C C . MET A 1 432 ? 31.042 -4.776 -39.999 1.00 88.50 432 MET A C 1
ATOM 3243 O O . MET A 1 432 ? 30.344 -5.648 -40.523 1.00 88.50 432 MET A O 1
ATOM 3247 N N . VAL A 1 433 ? 32.022 -5.068 -39.134 1.00 85.56 433 VAL A N 1
ATOM 3248 C CA . VAL A 1 433 ? 32.393 -6.438 -38.737 1.00 85.56 433 VAL A CA 1
ATOM 3249 C C . VAL A 1 433 ? 32.387 -6.567 -37.211 1.00 85.56 433 VAL A C 1
ATOM 3251 O O . VAL A 1 433 ? 33.351 -6.219 -36.534 1.00 85.56 433 VAL A O 1
ATOM 3254 N N . LEU A 1 434 ? 31.292 -7.096 -36.665 1.00 81.69 434 LEU A N 1
ATOM 3255 C CA . LEU A 1 434 ? 31.054 -7.191 -35.221 1.00 81.69 434 LEU A CA 1
ATOM 3256 C C . LEU A 1 434 ? 31.666 -8.460 -34.619 1.00 81.69 434 LEU A C 1
ATOM 3258 O O . LEU A 1 434 ? 31.673 -9.520 -35.246 1.00 81.69 434 LEU A O 1
ATOM 3262 N N . GLY A 1 435 ? 32.203 -8.359 -33.400 1.00 65.38 435 GLY A N 1
ATOM 3263 C CA . GLY A 1 435 ? 32.927 -9.449 -32.726 1.00 65.38 435 GLY A CA 1
ATOM 3264 C C . GLY A 1 435 ? 34.298 -9.793 -33.335 1.00 65.38 435 GLY A C 1
ATOM 3265 O O . GLY A 1 435 ? 35.032 -10.604 -32.777 1.00 65.38 435 GLY A O 1
ATOM 3266 N N . GLY A 1 436 ? 34.679 -9.161 -34.450 1.00 51.28 436 GLY A N 1
ATOM 3267 C CA . GLY A 1 436 ? 35.972 -9.324 -35.113 1.00 51.28 436 GLY A CA 1
ATOM 3268 C C . GLY A 1 436 ? 37.063 -8.440 -34.513 1.00 51.28 436 GLY A C 1
ATOM 3269 O O . GLY A 1 436 ? 37.657 -7.637 -35.230 1.00 51.28 436 GLY A O 1
ATOM 3270 N N . ALA A 1 437 ? 37.335 -8.564 -33.211 1.00 39.62 437 ALA A N 1
ATOM 3271 C CA . ALA A 1 437 ? 38.479 -7.886 -32.608 1.00 39.62 437 ALA A CA 1
ATOM 3272 C C . ALA A 1 437 ? 39.778 -8.415 -33.242 1.00 39.62 437 ALA A C 1
ATOM 3274 O O . ALA A 1 437 ? 40.167 -9.565 -33.029 1.00 39.62 437 ALA A O 1
ATOM 3275 N N . THR A 1 438 ? 40.452 -7.577 -34.035 1.00 31.44 438 THR A N 1
ATOM 3276 C CA . THR A 1 438 ? 41.783 -7.887 -34.563 1.00 31.44 438 THR A CA 1
ATOM 3277 C C . THR A 1 438 ? 42.731 -8.198 -33.414 1.00 31.44 438 THR A C 1
ATOM 3279 O O . THR A 1 438 ? 42.834 -7.434 -32.457 1.00 31.44 438 THR A O 1
ATOM 3282 N N . GLN A 1 439 ? 43.420 -9.326 -33.540 1.00 32.84 439 GLN A N 1
ATOM 3283 C CA . GLN A 1 439 ? 44.290 -9.918 -32.534 1.00 32.84 439 GLN A CA 1
ATOM 3284 C C . GLN A 1 439 ? 45.409 -8.962 -32.075 1.00 32.84 439 GLN A C 1
ATOM 3286 O O . GLN A 1 439 ? 46.451 -8.858 -32.718 1.00 32.84 439 GLN A O 1
ATOM 3291 N N . SER A 1 440 ? 45.220 -8.328 -30.917 1.00 30.19 440 SER A N 1
ATOM 3292 C CA . SER A 1 440 ? 46.307 -7.848 -30.059 1.00 30.19 440 SER A CA 1
ATOM 3293 C C . SER A 1 440 ? 45.931 -8.061 -28.589 1.00 30.19 440 SER A C 1
ATOM 3295 O O . SER A 1 440 ? 44.993 -7.444 -28.092 1.00 30.19 440 SER A O 1
ATOM 3297 N N . ASP A 1 441 ? 46.689 -8.939 -27.935 1.00 27.48 441 ASP A N 1
ATOM 3298 C CA . ASP A 1 441 ? 46.815 -9.111 -26.482 1.00 27.48 441 ASP A CA 1
ATOM 3299 C C . ASP A 1 441 ? 45.597 -9.616 -25.680 1.00 27.48 441 ASP A C 1
ATOM 3301 O O . ASP A 1 441 ? 44.900 -8.898 -24.971 1.00 27.48 441 ASP A O 1
ATOM 3305 N N . SER A 1 442 ? 45.436 -10.943 -25.738 1.00 32.47 442 SER A N 1
ATOM 3306 C CA . SER A 1 442 ? 45.279 -11.843 -24.579 1.00 32.47 442 SER A CA 1
ATOM 3307 C C . SER A 1 442 ? 44.777 -11.244 -23.246 1.00 32.47 442 SER A C 1
ATOM 3309 O O . SER A 1 442 ? 45.578 -10.844 -22.399 1.00 32.47 442 SER A O 1
ATOM 3311 N N . ALA A 1 443 ? 43.484 -11.420 -22.958 1.00 28.44 443 ALA A N 1
ATOM 3312 C CA . ALA A 1 443 ? 42.988 -11.530 -21.584 1.00 28.44 443 ALA A CA 1
ATOM 3313 C C . ALA A 1 443 ? 41.849 -12.561 -21.495 1.00 28.44 443 ALA A C 1
ATOM 3315 O O . ALA A 1 443 ? 40.763 -12.370 -22.040 1.00 28.44 443 ALA A O 1
ATOM 3316 N N . THR A 1 444 ? 42.101 -13.673 -20.801 1.00 26.97 444 THR A N 1
ATOM 3317 C CA . THR A 1 444 ? 41.107 -14.720 -20.533 1.00 26.97 444 THR A CA 1
ATOM 3318 C C . THR A 1 444 ? 40.052 -14.202 -19.555 1.00 26.97 444 THR A C 1
ATOM 3320 O O . THR A 1 444 ? 40.346 -14.013 -18.374 1.00 26.97 444 THR A O 1
ATOM 3323 N N . TYR A 1 445 ? 38.813 -14.007 -20.011 1.00 28.34 445 TYR A N 1
ATOM 3324 C CA . TYR A 1 445 ? 37.716 -13.609 -19.127 1.00 28.34 445 TYR A CA 1
ATOM 3325 C C . TYR A 1 445 ? 37.287 -14.767 -18.217 1.00 28.34 445 TYR A C 1
ATOM 3327 O O . TYR A 1 445 ? 36.784 -15.791 -18.676 1.00 28.34 445 TYR A O 1
ATOM 3335 N N . SER A 1 446 ? 37.472 -14.580 -16.910 1.00 29.39 446 SER A N 1
ATOM 3336 C CA . SER A 1 446 ? 36.947 -15.461 -15.863 1.00 29.39 446 SER A CA 1
ATOM 3337 C C . SER A 1 446 ? 35.690 -14.838 -15.258 1.00 29.39 446 SER A C 1
ATOM 3339 O O . SER A 1 446 ? 35.715 -13.679 -14.856 1.00 29.39 446 SER A O 1
ATOM 3341 N N . ASN A 1 447 ? 34.603 -15.606 -15.183 1.00 28.50 447 ASN A N 1
ATOM 3342 C CA . ASN A 1 447 ? 33.330 -15.188 -14.589 1.00 28.50 447 ASN A CA 1
ATOM 3343 C C . ASN A 1 447 ? 33.464 -14.954 -13.063 1.00 28.50 447 ASN A C 1
ATOM 3345 O O . ASN A 1 447 ? 33.734 -15.920 -12.344 1.00 28.50 447 ASN A O 1
ATOM 3349 N N . PRO A 1 448 ? 33.221 -13.739 -12.531 1.00 30.39 448 PRO A N 1
ATOM 3350 C CA . PRO A 1 448 ? 33.201 -13.478 -11.096 1.00 30.39 448 PRO A CA 1
ATOM 3351 C C . PRO A 1 448 ? 31.813 -13.767 -10.489 1.00 30.39 448 PRO A C 1
ATOM 3353 O O . PRO A 1 448 ? 31.208 -12.906 -9.858 1.00 30.39 448 PRO A O 1
ATOM 3356 N N . SER A 1 449 ? 31.308 -14.992 -10.655 1.00 32.00 449 SER A N 1
ATOM 3357 C CA . SER A 1 449 ? 30.146 -15.491 -9.904 1.00 32.00 449 SER A CA 1
ATOM 3358 C C . SER A 1 449 ? 30.255 -16.997 -9.665 1.00 32.00 449 SER A C 1
ATOM 3360 O O . SER A 1 449 ? 29.585 -17.822 -10.284 1.00 32.00 449 SER A O 1
ATOM 3362 N N . ALA A 1 450 ? 31.188 -17.353 -8.779 1.00 35.41 450 ALA A N 1
ATOM 3363 C CA . ALA A 1 450 ? 31.371 -18.704 -8.252 1.00 35.41 450 ALA A CA 1
ATOM 3364 C C . ALA A 1 450 ? 31.987 -18.659 -6.838 1.00 35.41 450 ALA A C 1
ATOM 3366 O O . ALA A 1 450 ? 33.011 -19.282 -6.566 1.00 35.41 450 ALA A O 1
ATOM 3367 N N . SER A 1 451 ? 31.379 -17.889 -5.930 1.00 28.17 451 SER A N 1
ATOM 3368 C CA . SER A 1 451 ? 31.675 -17.960 -4.495 1.00 28.17 451 SER A CA 1
ATOM 3369 C C . SER A 1 451 ? 30.459 -17.545 -3.664 1.00 28.17 451 SER A C 1
ATOM 3371 O O . SER A 1 451 ? 29.859 -16.510 -3.927 1.00 28.17 451 SER A O 1
ATOM 3373 N N . ALA A 1 452 ? 30.142 -18.355 -2.651 1.00 30.75 452 ALA A N 1
ATOM 3374 C CA . ALA A 1 452 ? 29.172 -18.098 -1.582 1.00 30.75 452 ALA A CA 1
ATOM 3375 C C . ALA A 1 452 ? 27.690 -17.868 -1.971 1.00 30.75 452 ALA A C 1
ATOM 3377 O O . ALA A 1 452 ? 27.151 -16.774 -1.852 1.00 30.75 452 ALA A O 1
ATOM 3378 N N . SER A 1 453 ? 26.956 -18.961 -2.193 1.00 29.44 453 SER A N 1
ATOM 3379 C CA . SER A 1 453 ? 25.933 -19.352 -1.202 1.00 29.44 453 SER A CA 1
ATOM 3380 C C . SER A 1 453 ? 25.513 -20.815 -1.368 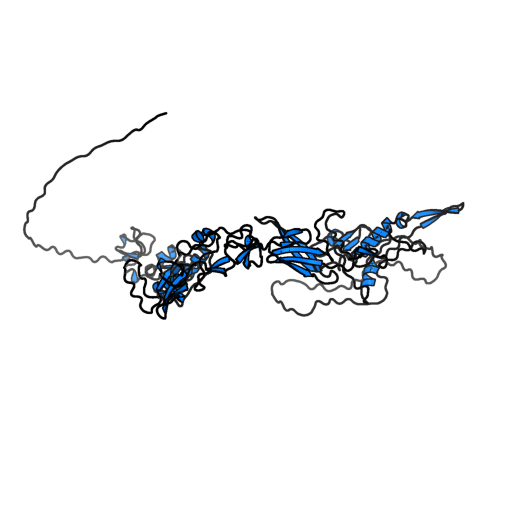1.00 29.44 453 SER A C 1
ATOM 3382 O O . SER A 1 453 ? 25.372 -21.339 -2.471 1.00 29.44 453 SER A O 1
ATOM 3384 N N . THR A 1 454 ? 25.367 -21.504 -0.238 1.00 31.55 454 THR A N 1
ATOM 3385 C CA . THR A 1 454 ? 25.024 -22.926 -0.184 1.00 31.55 454 THR A CA 1
ATOM 3386 C C . THR A 1 454 ? 23.509 -23.083 -0.212 1.00 31.55 454 THR A C 1
ATOM 3388 O O . THR A 1 454 ? 22.857 -22.796 0.789 1.00 31.55 454 THR A O 1
ATOM 3391 N N . PHE A 1 455 ? 22.946 -23.602 -1.304 1.00 25.70 455 PHE A N 1
ATOM 3392 C CA . PHE A 1 455 ? 21.566 -24.088 -1.309 1.00 25.70 455 PHE A CA 1
ATOM 3393 C C . PHE A 1 455 ? 21.506 -25.499 -1.893 1.00 25.70 455 PHE A C 1
ATOM 3395 O O . PHE A 1 455 ? 21.643 -25.712 -3.095 1.00 25.70 455 PHE A O 1
ATOM 3402 N N . THR A 1 456 ? 21.341 -26.484 -1.012 1.00 29.69 456 THR A N 1
ATOM 3403 C CA . THR A 1 456 ? 21.083 -27.874 -1.393 1.00 29.69 456 THR A CA 1
ATOM 3404 C C . THR A 1 456 ? 19.586 -28.125 -1.339 1.00 29.69 456 THR A C 1
ATOM 3406 O O . THR A 1 456 ? 18.971 -27.957 -0.292 1.00 29.69 456 THR A O 1
ATOM 3409 N N . ASN A 1 457 ? 19.006 -28.599 -2.441 1.00 26.67 457 ASN A N 1
ATOM 3410 C CA . ASN A 1 457 ?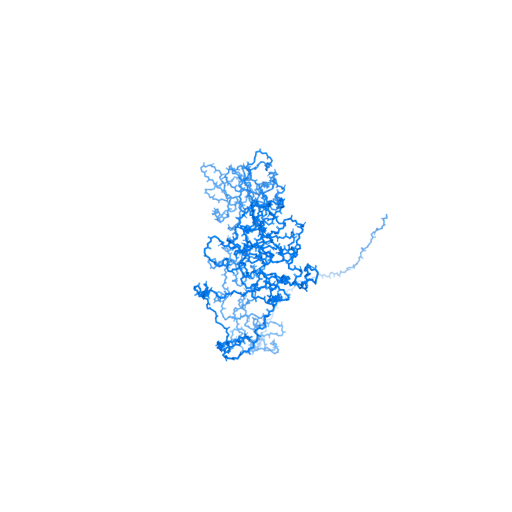 17.761 -29.356 -2.381 1.00 26.67 457 ASN A CA 1
ATOM 3411 C C . ASN A 1 457 ? 17.851 -30.536 -3.368 1.00 26.67 457 ASN A C 1
ATOM 3413 O O . ASN A 1 457 ? 18.145 -30.306 -4.544 1.00 26.67 457 ASN A O 1
ATOM 3417 N N . PRO A 1 458 ? 17.694 -31.798 -2.927 1.00 29.38 458 PRO A N 1
ATOM 3418 C CA . PRO A 1 458 ? 17.924 -32.956 -3.779 1.00 29.38 458 PRO A CA 1
ATOM 3419 C C . PRO A 1 458 ? 16.621 -33.454 -4.411 1.00 29.38 458 PRO A C 1
ATOM 3421 O O . PRO A 1 458 ? 15.700 -33.822 -3.692 1.00 29.38 458 PRO A O 1
ATOM 3424 N N . THR A 1 459 ? 16.559 -33.551 -5.742 1.00 27.30 459 THR A N 1
ATOM 3425 C CA . THR A 1 459 ? 15.850 -34.622 -6.486 1.00 27.30 459 THR A CA 1
ATOM 3426 C C . THR A 1 459 ? 15.926 -34.382 -7.995 1.00 27.30 459 THR A C 1
ATOM 3428 O O . THR A 1 459 ? 15.209 -33.553 -8.539 1.00 27.30 459 THR A O 1
ATOM 3431 N N . THR A 1 460 ? 16.769 -35.144 -8.693 1.00 29.36 460 THR A N 1
ATOM 3432 C CA . THR A 1 460 ? 16.382 -36.016 -9.827 1.00 29.36 460 THR A CA 1
ATOM 3433 C C . THR A 1 460 ? 17.632 -36.577 -10.501 1.00 29.36 460 THR A C 1
ATOM 3435 O O . THR A 1 460 ? 18.505 -35.868 -10.987 1.00 29.36 460 THR A O 1
ATOM 3438 N N . THR A 1 461 ? 17.723 -37.900 -10.510 1.00 28.48 461 THR A N 1
ATOM 3439 C CA . THR A 1 461 ? 18.768 -38.672 -11.181 1.00 28.48 461 THR A CA 1
ATOM 3440 C C . THR A 1 461 ? 18.308 -39.066 -12.582 1.00 28.48 461 THR A C 1
ATOM 3442 O O . THR A 1 461 ? 17.283 -39.738 -12.679 1.00 28.48 461 THR A O 1
ATOM 3445 N N . ASN A 1 462 ? 19.071 -38.734 -13.635 1.00 30.50 462 ASN A N 1
ATOM 3446 C CA . ASN A 1 462 ? 19.593 -39.718 -14.607 1.00 30.50 462 ASN A CA 1
ATOM 3447 C C . ASN A 1 462 ? 20.330 -39.087 -15.811 1.00 30.50 462 ASN A C 1
ATOM 3449 O O . ASN A 1 462 ? 19.711 -38.441 -16.647 1.00 30.50 462 ASN A O 1
ATOM 3453 N N . THR A 1 463 ? 21.604 -39.482 -15.977 1.00 30.47 463 THR A N 1
ATOM 3454 C CA . THR A 1 463 ? 22.380 -39.567 -17.246 1.00 30.47 463 THR A CA 1
ATOM 3455 C C . THR A 1 463 ? 22.712 -38.278 -18.035 1.00 30.47 463 THR A C 1
ATOM 3457 O O . THR A 1 463 ? 21.968 -37.310 -18.004 1.00 30.47 463 THR A O 1
ATOM 3460 N N . PRO A 1 464 ? 23.809 -38.273 -18.820 1.00 31.84 464 PRO A N 1
ATOM 3461 C CA . PRO A 1 464 ? 25.181 -38.524 -18.378 1.00 31.84 464 PRO A CA 1
ATOM 3462 C C . PRO A 1 464 ? 26.125 -37.352 -18.743 1.00 31.84 464 PRO A C 1
ATOM 3464 O O . PRO A 1 464 ? 25.764 -36.437 -19.477 1.00 31.84 464 PRO A O 1
ATOM 3467 N N . ALA A 1 465 ? 27.359 -37.385 -18.232 1.00 29.42 465 ALA A N 1
ATOM 3468 C CA . ALA A 1 465 ? 28.346 -36.320 -18.422 1.00 29.42 465 ALA A CA 1
ATOM 3469 C C . ALA A 1 465 ? 28.632 -36.005 -19.905 1.00 29.42 465 ALA A C 1
ATOM 3471 O O . ALA A 1 465 ? 29.102 -36.871 -20.645 1.00 29.42 465 ALA A O 1
ATOM 3472 N N . PHE A 1 466 ? 28.437 -34.746 -20.310 1.00 25.48 466 PHE A N 1
ATOM 3473 C CA . PHE A 1 466 ? 28.893 -34.255 -21.608 1.00 25.48 466 PHE A CA 1
ATOM 3474 C C . PHE A 1 466 ? 30.331 -33.742 -21.483 1.00 25.48 466 PHE A C 1
ATOM 3476 O O . PHE A 1 466 ? 30.594 -32.653 -20.974 1.00 25.48 466 PHE A O 1
ATOM 3483 N N . THR A 1 467 ? 31.285 -34.566 -21.909 1.00 28.27 467 THR A N 1
ATOM 3484 C CA . THR A 1 467 ? 32.698 -34.190 -21.989 1.00 28.27 467 THR A CA 1
ATOM 3485 C C . THR A 1 467 ? 32.901 -33.091 -23.024 1.00 28.27 467 THR A C 1
ATOM 3487 O O . THR A 1 467 ? 32.517 -33.261 -24.178 1.00 28.27 467 THR A O 1
ATOM 3490 N N . ASN A 1 468 ? 33.569 -32.013 -22.614 1.00 27.53 468 ASN A N 1
ATOM 3491 C CA . ASN A 1 468 ? 34.037 -30.922 -23.464 1.00 27.53 468 ASN A CA 1
ATOM 3492 C C . ASN A 1 468 ? 34.851 -31.449 -24.670 1.00 27.53 468 ASN A C 1
ATOM 3494 O O . ASN A 1 468 ? 35.948 -31.975 -24.457 1.00 27.53 468 ASN A O 1
ATOM 3498 N N . PRO A 1 469 ? 34.376 -31.309 -25.922 1.00 31.38 469 PRO A N 1
ATOM 3499 C CA . PRO A 1 469 ? 35.198 -31.523 -27.095 1.00 31.38 469 PRO A CA 1
ATOM 3500 C C . PRO A 1 469 ? 35.845 -30.193 -27.488 1.00 31.38 469 PRO A C 1
ATOM 3502 O O . PRO A 1 469 ? 35.176 -29.281 -27.974 1.00 31.38 469 PRO A O 1
ATOM 3505 N N . THR A 1 470 ? 37.169 -30.099 -27.359 1.00 34.59 470 THR A N 1
ATOM 3506 C CA . THR A 1 470 ? 37.966 -29.054 -28.020 1.00 34.59 470 THR A CA 1
ATOM 3507 C C . THR A 1 470 ? 37.955 -29.284 -29.534 1.00 34.59 470 THR A C 1
ATOM 3509 O O . THR A 1 470 ? 38.914 -29.790 -30.116 1.00 34.59 470 THR A O 1
ATOM 3512 N N . GLY A 1 471 ? 36.825 -28.969 -30.163 1.00 26.41 471 GLY A N 1
ATOM 3513 C CA . GLY A 1 471 ? 36.620 -29.008 -31.602 1.00 26.41 471 GLY A CA 1
ATOM 3514 C C . GLY A 1 471 ? 37.040 -27.686 -32.227 1.00 26.41 471 GLY A C 1
ATOM 3515 O O . GLY A 1 471 ? 36.222 -26.779 -32.351 1.00 26.41 471 GLY A O 1
ATOM 3516 N N . SER A 1 472 ? 38.304 -27.579 -32.636 1.00 30.00 472 SER A N 1
ATOM 3517 C CA . SER A 1 472 ? 38.769 -26.470 -33.474 1.00 30.00 472 SER A CA 1
ATOM 3518 C C . SER A 1 472 ? 38.032 -26.491 -34.813 1.00 30.00 472 SER A C 1
ATOM 3520 O O . SER A 1 472 ? 38.410 -27.230 -35.723 1.00 30.00 472 SER A O 1
ATOM 3522 N N . VAL A 1 473 ? 36.982 -25.679 -34.944 1.00 25.89 473 VAL A N 1
ATOM 3523 C CA . VAL A 1 473 ? 36.287 -25.484 -36.219 1.00 25.89 473 VAL A CA 1
ATOM 3524 C C . VAL A 1 473 ? 37.150 -24.574 -37.090 1.00 25.89 473 VAL A C 1
ATOM 3526 O O . VAL A 1 473 ? 37.079 -23.350 -37.019 1.00 25.89 473 VAL A O 1
ATOM 3529 N N . VAL A 1 474 ? 38.019 -25.189 -37.890 1.00 26.78 474 VAL A N 1
ATOM 3530 C CA . VAL A 1 474 ? 38.836 -24.484 -38.880 1.00 26.78 474 VAL A CA 1
ATOM 3531 C C . VAL A 1 474 ? 37.923 -24.005 -40.009 1.00 26.78 474 VAL A C 1
ATOM 3533 O O . VAL A 1 474 ? 37.594 -24.765 -40.918 1.00 26.78 474 VAL A O 1
ATOM 3536 N N . ALA A 1 475 ? 37.526 -22.733 -39.965 1.00 26.56 475 ALA A N 1
ATOM 3537 C CA . ALA A 1 475 ? 37.060 -22.039 -41.160 1.00 26.56 475 ALA A CA 1
ATOM 3538 C C . ALA A 1 475 ? 38.247 -21.893 -42.138 1.00 26.56 475 ALA A C 1
ATOM 3540 O O . ALA A 1 475 ? 39.364 -21.600 -41.695 1.00 26.56 475 ALA A O 1
ATOM 3541 N N . PRO A 1 476 ? 38.059 -22.117 -43.451 1.00 26.48 476 PRO A N 1
ATOM 3542 C CA . PRO A 1 476 ? 39.166 -22.192 -44.395 1.00 26.48 476 PRO A CA 1
ATOM 3543 C C . PRO A 1 476 ? 39.729 -20.800 -44.703 1.00 26.48 476 PRO A C 1
ATOM 3545 O O . PRO A 1 476 ? 39.267 -20.109 -45.608 1.00 26.48 476 PRO A O 1
ATOM 3548 N N . ILE A 1 477 ? 40.782 -20.408 -43.986 1.00 28.61 477 ILE A N 1
ATOM 3549 C CA . ILE A 1 477 ? 41.663 -19.327 -44.429 1.00 28.61 477 ILE A CA 1
ATOM 3550 C C . ILE A 1 477 ? 42.518 -19.888 -45.568 1.00 28.61 477 ILE A C 1
ATOM 3552 O O . ILE A 1 477 ? 43.462 -20.644 -45.335 1.00 28.61 477 ILE A O 1
ATOM 3556 N N . THR A 1 478 ? 42.202 -19.513 -46.807 1.00 34.03 478 THR A N 1
ATOM 3557 C CA . THR A 1 478 ? 43.031 -19.782 -47.991 1.00 34.03 478 THR A CA 1
ATOM 3558 C C . THR A 1 478 ? 44.292 -18.914 -47.976 1.00 34.03 478 THR A C 1
ATOM 3560 O O . THR A 1 478 ? 44.448 -17.991 -48.771 1.00 34.03 478 THR A O 1
ATOM 3563 N N . GLY A 1 479 ? 45.196 -19.204 -47.040 1.00 30.48 479 GLY A N 1
ATOM 3564 C CA . GLY A 1 479 ? 46.544 -18.650 -46.975 1.00 30.48 479 GLY A CA 1
ATOM 3565 C C . GLY A 1 479 ? 47.543 -19.608 -47.616 1.00 30.48 479 GLY A C 1
ATOM 3566 O O . GLY A 1 479 ? 48.155 -20.414 -46.916 1.00 30.48 479 GLY A O 1
ATOM 3567 N N . ASN A 1 480 ? 47.708 -19.536 -48.941 1.00 31.75 480 ASN A N 1
ATOM 3568 C CA . ASN A 1 480 ? 48.712 -20.343 -49.637 1.00 31.75 480 ASN A CA 1
ATOM 3569 C C . ASN A 1 480 ? 50.123 -20.000 -49.138 1.00 31.75 480 ASN A C 1
ATOM 3571 O O . ASN A 1 480 ? 50.565 -18.853 -49.196 1.00 31.75 480 ASN A O 1
ATOM 3575 N N . SER A 1 481 ? 50.845 -21.019 -48.676 1.00 29.56 481 SER A N 1
ATOM 3576 C CA . SER A 1 481 ? 52.243 -20.902 -48.265 1.00 29.56 481 SER A CA 1
ATOM 3577 C C . SER A 1 481 ? 53.133 -20.783 -49.505 1.00 29.56 481 SER A C 1
ATOM 3579 O O . SER A 1 481 ? 53.198 -21.709 -50.311 1.00 29.56 481 SER A O 1
ATOM 3581 N N . ILE A 1 482 ? 53.836 -19.660 -49.664 1.00 33.78 482 ILE A N 1
ATOM 3582 C CA . ILE A 1 482 ? 54.745 -19.449 -50.796 1.00 33.78 482 ILE A CA 1
ATOM 3583 C C . ILE A 1 482 ? 56.068 -20.191 -50.561 1.00 33.78 482 ILE A C 1
ATOM 3585 O O . ILE A 1 482 ? 56.866 -19.802 -49.711 1.00 33.78 482 ILE A O 1
ATOM 3589 N N . PHE A 1 483 ? 56.328 -21.205 -51.388 1.00 36.06 483 PHE A N 1
ATOM 3590 C CA . PHE A 1 483 ? 57.672 -21.695 -51.703 1.00 36.06 483 PHE A CA 1
ATOM 3591 C C . PHE A 1 483 ? 57.770 -22.024 -53.203 1.00 36.06 483 PHE A C 1
ATOM 3593 O O . PHE A 1 483 ? 57.455 -23.132 -53.624 1.00 36.06 483 PHE A O 1
ATOM 3600 N N . GLY A 1 484 ? 58.284 -21.065 -53.983 1.00 33.19 484 GLY A N 1
ATOM 3601 C CA . GLY A 1 484 ? 58.811 -21.279 -55.337 1.00 33.19 484 GLY A CA 1
ATOM 3602 C C . GLY A 1 484 ? 57.818 -21.146 -56.501 1.00 33.19 484 GLY A C 1
ATOM 3603 O O . GLY A 1 484 ? 56.764 -21.770 -56.505 1.00 33.19 484 GLY A O 1
ATOM 3604 N N . GLY A 1 485 ? 58.234 -20.401 -57.532 1.00 34.47 485 GLY A N 1
ATOM 3605 C CA . GLY A 1 485 ? 57.563 -20.305 -58.834 1.00 34.47 485 GLY A CA 1
ATOM 3606 C C . GLY A 1 485 ? 57.036 -18.902 -59.137 1.00 34.47 485 GLY A C 1
ATOM 3607 O O . GLY A 1 485 ? 56.198 -18.388 -58.403 1.00 34.47 485 GLY A O 1
ATOM 3608 N N . ASP A 1 486 ? 57.540 -18.290 -60.210 1.00 44.22 486 ASP A N 1
ATOM 3609 C CA . ASP A 1 486 ? 57.034 -17.019 -60.731 1.00 44.22 486 ASP A CA 1
ATOM 3610 C C . ASP A 1 486 ? 55.604 -17.174 -61.262 1.00 44.22 486 ASP A C 1
ATOM 3612 O O . ASP A 1 486 ? 55.400 -17.830 -62.278 1.00 44.22 486 ASP A O 1
ATOM 3616 N N . ASP A 1 487 ? 54.643 -16.499 -60.636 1.00 41.78 487 ASP A N 1
ATOM 3617 C CA . ASP A 1 487 ? 53.417 -16.039 -61.289 1.00 41.78 487 ASP A CA 1
ATOM 3618 C C . ASP A 1 487 ? 52.887 -14.795 -60.560 1.00 41.78 487 ASP A C 1
ATOM 3620 O O . ASP A 1 487 ? 53.130 -14.586 -59.368 1.00 41.78 487 ASP A O 1
ATOM 3624 N N . LYS A 1 488 ? 52.232 -13.896 -61.300 1.00 42.94 488 LYS A N 1
ATOM 3625 C CA . LYS A 1 488 ? 51.874 -12.566 -60.788 1.00 42.94 488 LYS A CA 1
ATOM 3626 C C . LYS A 1 488 ? 50.766 -12.658 -59.742 1.00 42.94 488 LYS A C 1
ATOM 3628 O O . LYS A 1 488 ? 49.681 -13.141 -60.044 1.00 42.94 488 LYS A O 1
ATOM 3633 N N . ALA A 1 489 ? 51.014 -12.101 -58.557 1.00 43.06 489 ALA A N 1
ATOM 3634 C CA . ALA A 1 489 ? 49.966 -11.864 -57.574 1.00 43.06 489 ALA A CA 1
ATOM 3635 C C . ALA A 1 489 ? 48.914 -10.908 -58.160 1.00 43.06 489 ALA A C 1
ATOM 3637 O O . ALA A 1 489 ? 49.213 -9.755 -58.475 1.00 43.06 489 ALA A O 1
ATOM 3638 N N . GLU A 1 490 ? 47.694 -11.407 -58.320 1.00 45.03 490 GLU A N 1
ATOM 3639 C CA . GLU A 1 490 ? 46.524 -10.606 -58.656 1.00 45.03 490 GLU A CA 1
ATOM 3640 C C . GLU A 1 490 ? 46.108 -9.829 -57.397 1.00 45.03 490 GLU A C 1
ATOM 3642 O O . GLU A 1 490 ? 45.830 -10.427 -56.354 1.00 45.03 490 GLU A O 1
ATOM 3647 N N . GLU A 1 491 ? 46.125 -8.492 -57.453 1.00 44.28 491 GLU A N 1
ATOM 3648 C CA . GLU A 1 491 ? 45.605 -7.661 -56.362 1.00 44.28 491 GLU A CA 1
ATOM 3649 C C . GLU A 1 491 ? 44.096 -7.896 -56.246 1.00 44.28 491 GLU A C 1
ATOM 3651 O O . GLU A 1 491 ? 43.310 -7.368 -57.034 1.00 44.28 491 GLU A O 1
ATOM 3656 N N . VAL A 1 492 ? 43.683 -8.684 -55.250 1.00 52.28 492 VAL A N 1
ATOM 3657 C CA . VAL A 1 492 ? 42.267 -8.829 -54.901 1.00 52.28 492 VAL A CA 1
ATOM 3658 C C . VAL A 1 492 ? 41.744 -7.452 -54.501 1.00 52.28 492 VAL A C 1
ATOM 3660 O O . VAL A 1 492 ? 42.203 -6.866 -53.517 1.00 52.28 492 VAL A O 1
ATOM 3663 N N . ALA A 1 493 ? 40.799 -6.927 -55.282 1.00 57.94 493 ALA A N 1
ATOM 3664 C CA . ALA A 1 493 ? 40.209 -5.622 -55.030 1.00 57.94 493 ALA A CA 1
ATOM 3665 C C . ALA A 1 493 ? 39.591 -5.574 -53.616 1.00 57.94 493 ALA A C 1
ATOM 3667 O O . ALA A 1 493 ? 38.968 -6.550 -53.189 1.00 57.94 493 ALA A O 1
ATOM 3668 N N . PRO A 1 494 ? 39.744 -4.465 -52.869 1.00 61.72 494 PRO A N 1
ATOM 3669 C CA . PRO A 1 494 ? 39.175 -4.343 -51.533 1.00 61.72 494 PRO A CA 1
ATOM 3670 C C . PRO A 1 494 ? 37.642 -4.264 -51.604 1.00 61.72 494 PRO A C 1
ATOM 3672 O O . PRO A 1 494 ? 37.083 -3.193 -51.814 1.00 61.72 494 PRO A O 1
ATOM 3675 N N . THR A 1 495 ? 36.967 -5.395 -51.410 1.00 66.69 495 THR A N 1
ATOM 3676 C CA . THR A 1 495 ? 35.500 -5.492 -51.387 1.00 66.69 495 THR A CA 1
ATOM 3677 C C . THR A 1 495 ? 34.925 -5.052 -50.047 1.00 66.69 495 THR A C 1
ATOM 3679 O O . THR A 1 495 ? 35.470 -5.392 -48.992 1.00 66.69 495 THR A O 1
ATOM 3682 N N . THR A 1 496 ? 33.777 -4.377 -50.064 1.00 79.06 496 THR A N 1
ATOM 3683 C CA . THR A 1 496 ? 33.060 -4.045 -48.830 1.00 79.06 496 THR A CA 1
ATOM 3684 C C . THR A 1 496 ? 32.266 -5.250 -48.327 1.00 79.06 496 THR A C 1
ATOM 3686 O O . THR A 1 496 ? 31.383 -5.749 -49.016 1.00 79.06 496 THR A O 1
ATOM 3689 N N . THR A 1 497 ? 32.548 -5.719 -47.109 1.00 78.75 497 THR A N 1
ATOM 3690 C CA . THR A 1 497 ? 31.902 -6.912 -46.533 1.00 78.75 497 THR A CA 1
ATOM 3691 C C . THR A 1 497 ? 31.451 -6.679 -45.095 1.00 78.75 497 THR A C 1
ATOM 3693 O O . THR A 1 497 ? 32.151 -6.024 -44.326 1.00 78.75 497 THR A O 1
ATOM 3696 N N . THR A 1 498 ? 30.321 -7.273 -44.709 1.00 84.88 498 THR A N 1
ATOM 3697 C CA . THR A 1 498 ? 29.861 -7.370 -43.315 1.00 84.88 498 THR A CA 1
ATOM 3698 C C . THR A 1 498 ? 29.709 -8.837 -42.907 1.00 84.88 498 THR A C 1
ATOM 3700 O O . THR A 1 498 ? 29.379 -9.680 -43.738 1.00 84.88 498 THR A O 1
ATOM 3703 N N . ASN A 1 499 ? 29.931 -9.152 -41.627 1.00 86.38 499 ASN A N 1
ATOM 3704 C CA . ASN A 1 499 ? 29.644 -10.472 -41.045 1.00 86.38 499 ASN A CA 1
ATOM 3705 C C . ASN A 1 499 ? 28.251 -10.549 -40.378 1.00 86.38 499 ASN A C 1
ATOM 3707 O O . ASN A 1 499 ? 27.996 -11.443 -39.563 1.00 86.38 499 ASN A O 1
ATOM 3711 N N . ARG A 1 500 ? 27.379 -9.580 -40.685 1.00 87.69 500 ARG A N 1
ATOM 3712 C CA . ARG A 1 500 ? 26.002 -9.440 -40.195 1.00 87.69 500 ARG A CA 1
ATOM 3713 C C . ARG A 1 500 ? 25.066 -8.974 -41.334 1.00 87.69 500 ARG A C 1
ATOM 3715 O O . ARG A 1 500 ? 24.516 -7.877 -41.256 1.00 87.69 500 ARG A O 1
ATOM 3722 N N . PRO A 1 501 ? 24.916 -9.761 -42.422 1.00 87.75 501 PRO A N 1
ATOM 3723 C CA . PRO A 1 501 ? 24.150 -9.347 -43.603 1.00 87.75 501 PRO A CA 1
ATOM 3724 C C . PRO A 1 501 ? 22.638 -9.236 -43.350 1.00 87.75 501 PRO A C 1
ATOM 3726 O O . PRO A 1 501 ? 21.994 -8.377 -43.938 1.00 87.75 501 PRO A O 1
ATOM 3729 N N . ASP A 1 502 ? 22.079 -10.053 -42.453 1.00 89.94 502 ASP A N 1
ATOM 3730 C CA . ASP A 1 502 ? 20.633 -10.089 -42.171 1.00 89.94 502 ASP A CA 1
ATOM 3731 C C . ASP A 1 502 ? 20.189 -9.069 -41.099 1.00 89.94 502 ASP A C 1
ATOM 3733 O O . ASP A 1 502 ? 18.996 -8.871 -40.846 1.00 89.94 502 ASP A O 1
ATOM 3737 N N . GLY A 1 503 ? 21.157 -8.413 -40.452 1.00 92.44 503 GLY A N 1
ATOM 3738 C CA . GLY A 1 503 ? 20.947 -7.441 -39.385 1.00 92.44 503 GLY A CA 1
ATOM 3739 C C . GLY A 1 503 ? 21.861 -7.650 -38.182 1.00 92.44 503 GLY A C 1
ATOM 3740 O O . GLY A 1 503 ? 22.678 -8.571 -38.126 1.00 92.44 503 GLY A O 1
ATOM 3741 N N . ILE A 1 504 ? 21.749 -6.729 -37.231 1.00 93.69 504 ILE A N 1
ATOM 3742 C CA . ILE A 1 504 ? 22.660 -6.580 -36.101 1.00 93.69 504 ILE A CA 1
ATOM 3743 C C . ILE A 1 504 ? 21.856 -6.584 -34.802 1.00 93.69 504 ILE A C 1
ATOM 3745 O O . ILE A 1 504 ? 20.985 -5.740 -34.602 1.00 93.69 504 ILE A O 1
ATOM 3749 N N . CYS A 1 505 ? 22.196 -7.481 -33.881 1.00 94.56 505 CYS A N 1
ATOM 3750 C CA . CYS A 1 505 ? 21.680 -7.435 -32.520 1.00 94.56 505 CYS A CA 1
ATOM 3751 C C . CYS A 1 505 ? 22.533 -6.499 -31.645 1.00 94.56 505 CYS A C 1
ATOM 3753 O O . CYS A 1 505 ? 23.741 -6.698 -31.505 1.00 94.56 505 CYS A O 1
ATOM 3755 N N . VAL A 1 506 ? 21.904 -5.492 -31.038 1.00 92.88 506 VAL A N 1
ATOM 3756 C CA . VAL A 1 506 ? 22.536 -4.536 -30.107 1.00 92.88 506 VAL A CA 1
ATOM 3757 C C . VAL A 1 506 ? 21.740 -4.443 -28.802 1.00 92.88 506 VAL A C 1
ATOM 3759 O O . VAL A 1 506 ? 20.581 -4.857 -28.777 1.00 92.88 506 VAL A O 1
ATOM 3762 N N . PRO A 1 507 ? 22.300 -3.885 -27.716 1.00 92.12 507 PRO A N 1
ATOM 3763 C CA . PRO A 1 507 ? 21.526 -3.554 -26.522 1.00 92.12 507 PRO A CA 1
ATOM 3764 C C . PRO A 1 507 ? 20.320 -2.654 -26.832 1.00 92.12 507 PRO A C 1
ATOM 3766 O O . PRO A 1 507 ? 20.426 -1.692 -27.595 1.00 92.12 507 PRO A O 1
ATOM 3769 N N . ASN A 1 508 ? 19.169 -2.944 -26.220 1.00 88.62 508 ASN A N 1
ATOM 3770 C CA . ASN A 1 508 ? 18.023 -2.033 -26.233 1.00 88.62 508 ASN A CA 1
ATOM 3771 C C . ASN A 1 508 ? 18.268 -0.849 -25.290 1.00 88.62 508 ASN A C 1
ATOM 3773 O O . ASN A 1 508 ? 17.959 0.289 -25.630 1.00 88.62 508 ASN A O 1
ATOM 3777 N N . PHE A 1 509 ? 18.886 -1.126 -24.138 1.00 86.88 509 PHE A N 1
ATOM 3778 C CA . PHE A 1 509 ? 19.357 -0.130 -23.181 1.00 86.88 509 PHE A CA 1
ATOM 3779 C C . PHE A 1 509 ? 20.887 -0.130 -23.195 1.00 86.88 509 PHE A C 1
ATOM 3781 O O . PHE A 1 509 ? 21.513 -1.078 -22.711 1.00 86.88 509 PHE A O 1
ATOM 3788 N N . SER A 1 510 ? 21.500 0.908 -23.771 1.00 87.31 510 SER A N 1
ATOM 3789 C CA . SER A 1 510 ? 22.959 0.975 -23.894 1.00 87.31 510 SER A CA 1
ATOM 3790 C C . SER A 1 510 ? 23.624 0.932 -22.508 1.00 87.31 510 SER A C 1
ATOM 3792 O O . SER A 1 510 ? 23.154 1.598 -21.578 1.00 87.31 510 SER A O 1
ATOM 3794 N N . PRO A 1 511 ? 24.706 0.162 -22.311 1.00 87.19 511 PRO A N 1
ATOM 3795 C CA . PRO A 1 511 ? 25.441 0.187 -21.053 1.00 87.19 511 PRO A CA 1
ATOM 3796 C C . PRO A 1 511 ? 26.153 1.527 -20.866 1.00 87.19 511 PRO A C 1
ATOM 3798 O O . PRO A 1 511 ? 26.628 2.133 -21.827 1.00 87.19 511 PRO A O 1
ATOM 3801 N N . GLY A 1 512 ? 26.269 1.976 -19.621 1.00 85.00 512 GLY A N 1
ATOM 3802 C CA . GLY A 1 512 ? 27.185 3.055 -19.280 1.00 85.00 512 GLY A CA 1
ATOM 3803 C C . GLY A 1 512 ? 28.624 2.541 -19.309 1.00 85.00 512 GLY A C 1
ATOM 3804 O O . GLY A 1 512 ? 28.923 1.492 -18.735 1.00 85.00 512 GLY A O 1
ATOM 3805 N N . LEU A 1 513 ? 29.526 3.264 -19.968 1.00 82.75 513 LEU A N 1
ATOM 3806 C CA . LEU A 1 513 ? 30.921 2.859 -20.135 1.00 82.75 513 LEU A CA 1
ATOM 3807 C C . LEU A 1 513 ? 31.860 3.903 -19.533 1.00 82.75 513 LEU A C 1
ATOM 3809 O O . LEU A 1 513 ? 31.858 5.073 -19.911 1.00 82.75 513 LEU A O 1
ATOM 3813 N N . LYS A 1 514 ? 32.731 3.458 -18.625 1.00 80.69 514 LYS A N 1
ATOM 3814 C CA . LYS A 1 514 ? 33.765 4.297 -18.014 1.00 80.69 514 LYS A CA 1
ATOM 3815 C C . LYS A 1 514 ? 34.911 4.587 -18.991 1.00 80.69 514 LYS A C 1
ATOM 3817 O O . LYS A 1 514 ? 35.991 4.016 -18.881 1.00 80.69 514 LYS A O 1
ATOM 3822 N N . PHE A 1 515 ? 34.688 5.468 -19.961 1.00 73.75 515 PHE A N 1
ATOM 3823 C CA . PHE A 1 515 ? 35.676 5.777 -21.004 1.00 73.75 515 PHE A CA 1
ATOM 3824 C C . PHE A 1 515 ? 36.949 6.483 -20.488 1.00 73.75 515 PHE A C 1
ATOM 3826 O O . PHE A 1 515 ? 37.945 6.546 -21.207 1.00 73.75 515 PHE A O 1
ATOM 3833 N N . TRP A 1 516 ? 36.920 7.018 -19.262 1.00 73.69 516 TRP A N 1
ATOM 3834 C CA . TRP A 1 516 ? 38.039 7.697 -18.593 1.00 73.69 516 TRP A CA 1
ATOM 3835 C C . TRP A 1 516 ? 38.915 6.773 -17.725 1.00 73.69 516 TRP A C 1
ATOM 3837 O O . TRP A 1 516 ? 39.950 7.215 -17.231 1.00 73.69 516 TRP A O 1
ATOM 3847 N N . GLU A 1 517 ? 38.516 5.515 -17.516 1.00 72.88 517 GLU A N 1
ATOM 3848 C CA . GLU A 1 517 ? 39.323 4.490 -16.839 1.00 72.88 517 GLU A CA 1
ATOM 3849 C C . GLU A 1 517 ? 39.942 3.542 -17.883 1.00 72.88 517 GLU A C 1
ATOM 3851 O O . GLU A 1 517 ? 39.360 3.295 -18.942 1.00 72.88 517 GLU A O 1
ATOM 3856 N N . GLU A 1 518 ? 41.122 2.977 -17.601 1.00 67.88 518 GLU A N 1
ATOM 3857 C CA . GLU A 1 518 ? 41.650 1.882 -18.425 1.00 67.88 518 GLU A CA 1
ATOM 3858 C C . GLU A 1 518 ? 40.738 0.655 -18.280 1.00 67.88 518 GLU A C 1
ATOM 3860 O O . GLU A 1 518 ? 40.558 0.123 -17.184 1.00 67.88 518 GLU A O 1
ATOM 3865 N N . GLY A 1 519 ? 40.139 0.201 -19.383 1.00 68.62 519 GLY A N 1
ATOM 3866 C CA . GLY A 1 519 ? 39.169 -0.887 -19.343 1.00 68.62 519 GLY A CA 1
ATOM 3867 C C . GLY A 1 519 ? 38.569 -1.249 -20.699 1.00 68.62 519 GLY A C 1
ATOM 3868 O O . GLY A 1 519 ? 38.992 -0.774 -21.756 1.00 68.62 519 GLY A O 1
ATOM 3869 N N . SER A 1 520 ? 37.542 -2.099 -20.663 1.00 75.06 520 SER A N 1
ATOM 3870 C CA . SER A 1 520 ? 36.905 -2.682 -21.850 1.00 75.06 520 SER A CA 1
ATOM 3871 C C . SER A 1 520 ? 36.098 -1.693 -22.696 1.00 75.06 520 SER A C 1
ATOM 3873 O O . SER A 1 520 ? 35.725 -2.050 -23.809 1.00 75.06 520 SER A O 1
ATOM 3875 N N . ALA A 1 521 ? 35.861 -0.455 -22.241 1.00 81.81 521 ALA A N 1
ATOM 3876 C CA . ALA A 1 521 ? 35.077 0.546 -22.973 1.00 81.81 521 ALA A CA 1
ATOM 3877 C C . ALA A 1 521 ? 35.551 0.692 -24.431 1.00 81.81 521 ALA A C 1
ATOM 3879 O O . ALA A 1 521 ? 34.796 0.430 -25.361 1.00 81.81 521 ALA A O 1
ATOM 3880 N N . LYS A 1 522 ? 36.844 0.965 -24.652 1.00 81.06 522 LYS A N 1
ATOM 3881 C CA . LYS A 1 522 ? 37.421 1.093 -26.003 1.00 81.06 522 LYS A CA 1
ATOM 3882 C C . LYS A 1 522 ? 37.301 -0.187 -26.845 1.00 81.06 522 LYS A C 1
ATOM 3884 O O . LYS A 1 522 ? 37.180 -0.098 -28.065 1.00 81.06 522 LYS A O 1
ATOM 3889 N N . GLN A 1 523 ? 37.333 -1.363 -26.214 1.00 83.50 523 GLN A N 1
ATOM 3890 C CA . GLN A 1 523 ? 37.143 -2.649 -26.895 1.00 83.50 523 GLN A CA 1
ATOM 3891 C C . GLN A 1 523 ? 35.677 -2.854 -27.302 1.00 83.50 523 GLN A C 1
ATOM 3893 O O . GLN A 1 523 ? 35.426 -3.329 -28.403 1.00 83.50 523 GLN A O 1
ATOM 3898 N N . ILE A 1 524 ? 34.720 -2.469 -26.451 1.00 87.12 524 ILE A N 1
ATOM 3899 C CA . ILE A 1 524 ? 33.277 -2.544 -26.717 1.00 87.12 524 ILE A CA 1
ATOM 3900 C C . ILE A 1 524 ? 32.907 -1.604 -27.866 1.00 87.12 524 ILE A C 1
ATOM 3902 O O . ILE A 1 524 ? 32.442 -2.072 -28.903 1.00 87.12 524 ILE A O 1
ATOM 3906 N N . CYS A 1 525 ? 33.219 -0.311 -27.741 1.00 84.88 525 CYS A N 1
ATOM 3907 C CA . CYS A 1 525 ? 32.946 0.692 -28.775 1.00 84.88 525 CYS A CA 1
ATOM 3908 C C . CYS A 1 525 ? 33.634 0.334 -30.106 1.00 84.88 525 CYS A C 1
ATOM 3910 O O . CYS A 1 525 ? 33.070 0.493 -31.186 1.00 84.88 525 CYS A O 1
ATOM 3912 N N . GLY A 1 526 ? 34.850 -0.221 -30.031 1.00 85.19 526 GLY A N 1
ATOM 3913 C CA . GLY A 1 526 ? 35.627 -0.646 -31.193 1.00 85.19 526 GLY A CA 1
ATOM 3914 C C . GLY A 1 526 ? 35.017 -1.792 -32.011 1.00 85.19 526 GLY A C 1
ATOM 3915 O O . GLY A 1 526 ? 35.447 -1.992 -33.148 1.00 85.19 526 GLY A O 1
ATOM 3916 N N . GLN A 1 527 ? 34.020 -2.519 -31.493 1.00 86.44 527 GLN A N 1
ATOM 3917 C CA . GLN A 1 527 ? 33.304 -3.549 -32.259 1.00 86.44 527 GLN A CA 1
ATOM 3918 C C . GLN A 1 527 ? 32.388 -2.952 -33.337 1.00 86.44 527 GLN A C 1
ATOM 3920 O O . GLN A 1 527 ? 32.154 -3.607 -34.349 1.00 86.44 527 GLN A O 1
ATOM 3925 N N . ALA A 1 528 ? 31.913 -1.714 -33.161 1.00 88.06 528 ALA A N 1
ATOM 3926 C CA . ALA A 1 528 ? 31.079 -1.005 -34.136 1.00 88.06 528 ALA A CA 1
ATOM 3927 C C . ALA A 1 528 ? 31.894 -0.272 -35.224 1.00 88.06 528 ALA A C 1
ATOM 3929 O O . ALA A 1 528 ? 31.346 0.524 -35.985 1.00 88.06 528 ALA A O 1
ATOM 3930 N N . ASN A 1 529 ? 33.206 -0.512 -35.329 1.00 88.94 529 ASN A N 1
ATOM 3931 C CA . ASN A 1 529 ? 34.008 0.062 -36.408 1.00 88.94 529 ASN A CA 1
ATOM 3932 C C . ASN A 1 529 ? 33.549 -0.481 -37.773 1.00 88.94 529 ASN A C 1
ATOM 3934 O O . ASN A 1 529 ? 33.524 -1.693 -38.001 1.00 88.94 529 ASN A O 1
ATOM 3938 N N . ALA A 1 530 ? 33.248 0.427 -38.702 1.00 89.06 530 ALA A N 1
ATOM 3939 C CA . ALA A 1 530 ? 32.851 0.102 -40.067 1.00 89.06 530 ALA A CA 1
ATOM 3940 C C . ALA A 1 530 ? 33.832 0.692 -41.090 1.00 89.06 530 ALA A C 1
ATOM 3942 O O . ALA A 1 530 ? 34.294 1.826 -40.952 1.00 89.06 530 ALA A O 1
ATOM 3943 N N . LYS A 1 531 ? 34.138 -0.078 -42.138 1.00 89.69 531 LYS A N 1
ATOM 3944 C CA . LYS A 1 531 ? 34.944 0.353 -43.285 1.00 89.69 531 LYS A CA 1
ATOM 3945 C C . LYS A 1 531 ? 34.202 0.031 -44.579 1.00 89.69 531 LYS A C 1
ATOM 3947 O O . LYS A 1 531 ? 34.218 -1.105 -45.046 1.00 89.69 531 LYS A O 1
ATOM 3952 N N . CYS A 1 532 ? 33.593 1.054 -45.162 1.00 87.38 532 CYS A N 1
ATOM 3953 C CA . CYS A 1 532 ? 32.928 0.986 -46.456 1.00 87.38 532 CYS A CA 1
ATOM 3954 C C . CYS A 1 532 ? 33.911 1.436 -47.553 1.00 87.38 532 CYS A C 1
ATOM 3956 O O . CYS A 1 532 ? 34.608 2.438 -47.379 1.00 87.38 532 CYS A O 1
ATOM 3958 N N . VAL A 1 533 ? 34.050 0.660 -48.629 1.00 87.62 533 VAL A N 1
ATOM 3959 C CA . VAL A 1 533 ? 35.002 0.904 -49.724 1.00 87.62 533 VAL A CA 1
ATOM 3960 C C . VAL A 1 533 ? 34.244 1.319 -50.979 1.00 87.62 533 VAL A C 1
ATOM 3962 O O . VAL A 1 533 ? 33.319 0.636 -51.409 1.00 87.62 533 VAL A O 1
ATOM 3965 N N . VAL A 1 534 ? 34.678 2.428 -51.577 1.00 85.56 534 VAL A N 1
ATOM 3966 C CA . VAL A 1 534 ? 34.106 2.990 -52.804 1.00 85.56 534 VAL A CA 1
ATOM 3967 C C . VAL A 1 534 ? 35.036 2.687 -53.972 1.00 85.56 534 VAL A C 1
ATOM 3969 O O . VAL A 1 534 ? 36.211 3.063 -53.945 1.00 85.56 534 VAL A O 1
ATOM 3972 N N . VAL A 1 535 ? 34.525 2.024 -55.008 1.00 86.62 535 VAL A N 1
ATOM 3973 C CA . VAL A 1 535 ? 35.307 1.694 -56.207 1.00 86.62 535 VAL A CA 1
ATOM 3974 C C . VAL A 1 535 ? 35.013 2.711 -57.303 1.00 86.62 535 VAL A C 1
ATOM 3976 O O . VAL A 1 535 ? 33.859 2.965 -57.652 1.00 86.62 535 VAL A O 1
ATOM 3979 N N . TYR A 1 536 ? 36.076 3.281 -57.872 1.00 86.19 536 TYR A N 1
ATOM 3980 C CA . TYR A 1 536 ? 36.005 4.294 -58.922 1.00 86.19 536 TYR A CA 1
ATOM 3981 C C . TYR A 1 536 ? 36.563 3.770 -60.250 1.00 86.19 536 TYR A C 1
ATOM 3983 O O . TYR A 1 536 ? 37.740 3.421 -60.344 1.00 86.19 536 TYR A O 1
ATOM 3991 N N . GLU A 1 537 ? 35.760 3.815 -61.312 1.00 86.06 537 GLU A N 1
ATOM 3992 C CA . GLU A 1 537 ? 36.235 3.579 -62.679 1.00 86.06 537 GLU A CA 1
ATOM 3993 C C . GLU A 1 537 ? 36.700 4.909 -63.297 1.00 86.06 537 GLU A C 1
ATOM 3995 O O . GLU A 1 537 ? 35.976 5.912 -63.279 1.00 86.06 537 GLU A O 1
ATOM 4000 N N . LYS A 1 538 ? 37.926 4.937 -63.837 1.00 85.12 538 LYS A N 1
ATOM 4001 C CA . LYS A 1 538 ? 38.515 6.127 -64.473 1.00 85.12 538 LYS A CA 1
ATOM 4002 C C . LYS A 1 538 ? 38.011 6.287 -65.907 1.00 85.12 538 LYS A C 1
ATOM 4004 O O . LYS A 1 538 ? 38.135 5.372 -66.716 1.00 85.12 538 LYS A O 1
ATOM 4009 N N . GLY A 1 539 ? 37.508 7.474 -66.240 1.00 79.88 539 GLY A N 1
ATOM 4010 C CA . GLY A 1 539 ? 37.056 7.806 -67.589 1.00 79.88 539 GLY A CA 1
ATOM 4011 C C . GLY A 1 539 ? 38.209 8.032 -68.574 1.00 79.88 539 GLY A C 1
ATOM 4012 O O . GLY A 1 539 ? 39.226 8.639 -68.238 1.00 79.88 539 GLY A O 1
ATOM 4013 N N . LEU A 1 540 ? 38.009 7.619 -69.831 1.00 75.88 540 LEU A N 1
ATOM 4014 C CA . LEU A 1 540 ? 38.960 7.773 -70.949 1.00 75.88 540 LEU A CA 1
ATOM 4015 C C . LEU A 1 540 ? 39.359 9.229 -71.269 1.00 75.88 540 LEU A C 1
ATOM 4017 O O . LEU A 1 540 ? 40.355 9.444 -71.954 1.00 75.88 540 LEU A O 1
ATOM 4021 N N . ILE A 1 541 ? 38.590 10.218 -70.801 1.00 77.38 541 ILE A N 1
ATOM 4022 C CA . ILE A 1 541 ? 38.782 11.653 -71.087 1.00 77.38 541 ILE A CA 1
ATOM 4023 C C . ILE A 1 541 ? 38.942 12.463 -69.779 1.00 77.38 541 ILE A C 1
ATOM 4025 O O . ILE A 1 541 ? 38.729 13.672 -69.744 1.00 77.38 541 ILE A O 1
ATOM 4029 N N . GLY A 1 542 ? 39.318 11.789 -68.686 1.00 71.94 542 GLY A N 1
ATOM 4030 C CA . GLY A 1 542 ? 39.354 12.359 -67.340 1.00 71.94 542 GLY A CA 1
ATOM 4031 C C . GLY A 1 542 ? 38.030 12.210 -66.583 1.00 71.94 542 GLY A C 1
ATOM 4032 O O . GLY A 1 542 ? 36.990 11.888 -67.157 1.00 71.94 542 GLY A O 1
ATOM 4033 N N . GLY A 1 543 ? 38.095 12.424 -65.267 1.00 75.44 543 GLY A N 1
ATOM 4034 C CA . GLY A 1 543 ? 37.004 12.138 -64.332 1.00 75.44 543 GLY A CA 1
ATOM 4035 C C . GLY A 1 543 ? 36.954 10.674 -63.875 1.00 75.44 543 GLY A C 1
ATOM 4036 O O . GLY A 1 543 ? 37.579 9.785 -64.459 1.00 75.44 543 GLY A O 1
ATOM 4037 N N . SER A 1 544 ? 36.203 10.433 -62.805 1.00 80.94 544 SER A N 1
ATOM 4038 C CA . SER A 1 544 ? 35.904 9.108 -62.265 1.00 80.94 544 SER A CA 1
ATOM 4039 C C . SER A 1 544 ? 34.409 8.992 -61.976 1.00 80.94 544 SER A C 1
ATOM 4041 O O . SER A 1 544 ? 33.768 9.970 -61.595 1.00 80.94 544 SER A O 1
ATOM 4043 N N . LYS A 1 545 ? 33.857 7.791 -62.154 1.00 84.00 545 LYS A N 1
ATOM 4044 C CA . LYS A 1 545 ? 32.498 7.433 -61.722 1.00 84.00 545 LYS A CA 1
ATOM 4045 C C . LYS A 1 545 ? 32.596 6.380 -60.621 1.00 84.00 545 LYS A C 1
ATOM 4047 O O . LYS A 1 545 ? 33.474 5.519 -60.691 1.00 84.00 545 LYS A O 1
ATOM 4052 N N . ILE A 1 546 ? 31.713 6.445 -59.630 1.00 85.12 546 ILE A N 1
ATOM 4053 C CA . ILE A 1 546 ? 31.553 5.351 -58.667 1.00 85.12 546 ILE A CA 1
ATOM 4054 C C . ILE A 1 546 ? 30.910 4.174 -59.409 1.00 85.12 546 ILE A C 1
ATOM 4056 O O . ILE A 1 546 ? 29.972 4.373 -60.183 1.00 85.12 546 ILE A O 1
ATOM 4060 N N . VAL A 1 547 ? 31.443 2.971 -59.206 1.00 85.50 547 VAL A N 1
ATOM 4061 C CA . VAL A 1 547 ? 30.898 1.715 -59.752 1.00 85.50 547 VAL A CA 1
ATOM 4062 C C . VAL A 1 547 ? 30.475 0.720 -58.669 1.00 85.50 547 VAL A C 1
ATOM 4064 O O . VAL A 1 547 ? 29.697 -0.179 -58.964 1.00 85.50 547 VAL A O 1
ATOM 4067 N N . GLU A 1 548 ? 30.925 0.911 -57.427 1.00 82.88 548 GLU A N 1
ATOM 4068 C CA . GLU A 1 548 ? 30.548 0.117 -56.249 1.00 82.88 548 GLU A CA 1
ATOM 4069 C C . GLU A 1 548 ? 30.678 0.990 -54.986 1.00 82.88 548 GLU A C 1
ATOM 4071 O O . GLU A 1 548 ? 31.585 1.827 -54.921 1.00 82.88 548 GLU A O 1
ATOM 4076 N N . GLY A 1 549 ? 29.796 0.809 -53.996 1.00 81.56 549 GLY A N 1
ATOM 4077 C CA . GLY A 1 549 ? 29.863 1.507 -52.706 1.00 81.56 549 GLY A CA 1
ATOM 4078 C C . GLY A 1 549 ? 29.440 2.981 -52.743 1.00 81.56 549 GLY A C 1
ATOM 4079 O O . GLY A 1 549 ? 30.004 3.797 -52.019 1.00 81.56 549 GLY A O 1
ATOM 4080 N N . ALA A 1 550 ? 28.477 3.363 -53.585 1.00 84.69 550 ALA A N 1
ATOM 4081 C CA . ALA A 1 550 ? 27.965 4.741 -53.616 1.00 84.69 550 ALA A CA 1
ATOM 4082 C C . ALA A 1 550 ? 27.279 5.129 -52.292 1.00 84.69 550 ALA A C 1
ATOM 4084 O O . ALA A 1 550 ? 27.463 6.238 -51.794 1.00 84.69 550 ALA A O 1
ATOM 4085 N N . GLU A 1 551 ? 26.579 4.173 -51.687 1.00 82.44 551 GLU A N 1
ATOM 4086 C CA . GLU A 1 551 ? 25.929 4.233 -50.381 1.00 82.44 551 GLU A CA 1
ATOM 4087 C C . GLU A 1 551 ? 26.899 4.561 -49.229 1.00 82.44 551 GLU A C 1
ATOM 4089 O O . GLU A 1 551 ? 26.505 5.189 -48.251 1.00 82.44 551 GLU A O 1
ATOM 4094 N N . CYS A 1 552 ? 28.192 4.233 -49.360 1.00 81.50 552 CYS A N 1
ATOM 4095 C CA . CYS A 1 552 ? 29.228 4.590 -48.380 1.00 81.50 552 CYS A CA 1
ATOM 4096 C C . CYS A 1 552 ? 29.427 6.111 -48.227 1.00 81.50 552 CYS A C 1
ATOM 4098 O O . CYS A 1 552 ? 30.069 6.559 -47.274 1.00 81.50 552 CYS A O 1
ATOM 4100 N N . MET A 1 553 ? 28.968 6.894 -49.210 1.00 82.12 553 MET A N 1
ATOM 4101 C CA . MET A 1 553 ? 29.147 8.347 -49.284 1.00 82.12 553 MET A CA 1
ATOM 4102 C C . MET A 1 553 ? 27.927 9.121 -48.765 1.00 82.12 553 MET A C 1
ATOM 4104 O O . MET A 1 553 ? 27.968 10.352 -48.739 1.00 82.12 553 MET A O 1
ATOM 4108 N N . GLU A 1 554 ? 26.856 8.425 -48.378 1.00 85.44 554 GLU A N 1
ATOM 4109 C CA . GLU A 1 554 ? 25.628 9.016 -47.847 1.00 85.44 554 GLU A CA 1
ATOM 4110 C C . GLU A 1 554 ? 25.711 9.173 -46.322 1.00 85.44 554 GLU A C 1
ATOM 4112 O O . GLU A 1 554 ? 26.180 8.275 -45.619 1.00 85.44 554 GLU A O 1
ATOM 4117 N N . ASP A 1 555 ? 25.203 10.292 -45.791 1.00 85.19 555 ASP A N 1
ATOM 4118 C CA . ASP A 1 555 ? 25.168 10.544 -44.341 1.00 85.19 555 ASP A CA 1
ATOM 4119 C C . ASP A 1 555 ? 24.402 9.423 -43.598 1.00 85.19 555 ASP A C 1
ATOM 4121 O O . ASP A 1 555 ? 24.823 8.989 -42.527 1.00 85.19 555 ASP A O 1
ATOM 4125 N N . ALA A 1 556 ? 23.377 8.838 -44.234 1.00 87.25 556 ALA A N 1
ATOM 4126 C CA . ALA A 1 556 ? 22.598 7.703 -43.728 1.00 87.25 556 ALA A CA 1
ATOM 4127 C C . ALA A 1 556 ? 23.439 6.447 -43.401 1.00 87.25 556 ALA A C 1
ATOM 4129 O O . ALA A 1 556 ? 23.100 5.698 -42.478 1.00 87.25 556 ALA A O 1
ATOM 4130 N N . TRP A 1 557 ? 24.553 6.202 -44.107 1.00 88.69 557 TRP A N 1
ATOM 4131 C CA . TRP A 1 557 ? 25.481 5.116 -43.760 1.00 88.69 557 TRP A CA 1
ATOM 4132 C C . TRP A 1 557 ? 26.210 5.417 -42.445 1.00 88.69 557 TRP A C 1
ATOM 4134 O O . TRP A 1 557 ? 26.322 4.547 -41.576 1.00 88.69 557 TRP A O 1
ATOM 4144 N N . ALA A 1 558 ? 26.663 6.661 -42.274 1.00 86.81 558 ALA A N 1
ATOM 4145 C CA . ALA A 1 558 ? 27.356 7.106 -41.072 1.00 86.81 558 ALA A CA 1
ATOM 4146 C C . ALA A 1 558 ? 26.405 7.184 -39.862 1.00 86.81 558 ALA A C 1
ATOM 4148 O O . ALA A 1 558 ? 26.790 6.777 -38.768 1.00 86.81 558 ALA A O 1
ATOM 4149 N N . GLU A 1 559 ? 25.156 7.615 -40.058 1.00 87.94 559 GLU A N 1
ATOM 4150 C CA . GLU A 1 559 ? 24.084 7.567 -39.054 1.00 87.94 559 GLU A CA 1
ATOM 4151 C C . GLU A 1 559 ? 23.774 6.127 -38.624 1.00 87.94 559 GLU A C 1
ATOM 4153 O O . GLU A 1 559 ? 23.712 5.838 -37.430 1.00 87.94 559 GLU A O 1
ATOM 4158 N N . SER A 1 560 ? 23.658 5.197 -39.579 1.00 89.62 560 SER A N 1
ATOM 4159 C CA . SER A 1 560 ? 23.414 3.777 -39.286 1.00 89.62 560 SER A CA 1
ATOM 4160 C C . SER A 1 560 ? 24.567 3.155 -38.489 1.00 89.62 560 SER A C 1
ATOM 4162 O O . SER A 1 560 ? 24.337 2.425 -37.522 1.00 89.62 560 SER A O 1
ATOM 4164 N N . ALA A 1 561 ? 25.816 3.481 -38.844 1.00 89.69 561 ALA A N 1
ATOM 4165 C CA . ALA A 1 561 ? 26.992 3.081 -38.074 1.00 89.69 561 ALA A CA 1
ATOM 4166 C C . ALA A 1 561 ? 26.996 3.703 -36.665 1.00 89.69 561 ALA A C 1
ATOM 4168 O O . ALA A 1 561 ? 27.309 3.018 -35.688 1.00 89.69 561 ALA A O 1
ATOM 4169 N N . ASN A 1 562 ? 26.604 4.976 -36.547 1.00 89.31 562 ASN A N 1
ATOM 4170 C CA . ASN A 1 562 ? 26.500 5.677 -35.273 1.00 89.31 562 ASN A CA 1
ATOM 4171 C C . ASN A 1 562 ? 25.439 5.059 -34.356 1.00 89.31 562 ASN A C 1
ATOM 4173 O O . ASN A 1 562 ? 25.722 4.858 -33.183 1.00 89.31 562 ASN A O 1
ATOM 4177 N N . GLY A 1 563 ? 24.270 4.692 -34.889 1.00 88.94 563 GLY A N 1
ATOM 4178 C CA . GLY A 1 563 ? 23.192 4.060 -34.123 1.00 88.94 563 GLY A CA 1
ATOM 4179 C C . GLY A 1 563 ? 23.564 2.689 -33.549 1.00 88.94 563 GLY A C 1
ATOM 4180 O O . GLY A 1 563 ? 23.130 2.340 -32.453 1.00 88.94 563 GLY A O 1
ATOM 4181 N N . VAL A 1 564 ? 24.406 1.915 -34.245 1.00 89.94 564 VAL A N 1
ATOM 4182 C CA . VAL A 1 564 ? 24.993 0.695 -33.665 1.00 89.94 564 VAL A CA 1
ATOM 4183 C C . VAL A 1 564 ? 26.006 1.060 -32.578 1.00 89.94 564 VAL A C 1
ATOM 4185 O O . VAL A 1 564 ? 25.967 0.474 -31.500 1.00 89.94 564 VAL A O 1
ATOM 4188 N N . CYS A 1 565 ? 26.876 2.044 -32.829 1.00 88.81 565 CYS A N 1
ATOM 4189 C CA . CYS A 1 565 ? 27.887 2.518 -31.881 1.00 88.81 565 CYS A CA 1
ATOM 4190 C C . CYS A 1 565 ? 27.255 2.968 -30.545 1.00 88.81 565 CYS A C 1
ATOM 4192 O O . CYS A 1 565 ? 27.546 2.384 -29.502 1.00 88.81 565 CYS A O 1
ATOM 4194 N N . THR A 1 566 ? 26.309 3.912 -30.583 1.00 87.12 566 THR A N 1
ATOM 4195 C CA . THR A 1 566 ? 25.583 4.439 -29.409 1.00 87.12 566 THR A CA 1
ATOM 4196 C C . THR A 1 566 ? 24.760 3.376 -28.676 1.00 87.12 566 THR A C 1
ATOM 4198 O O . THR A 1 566 ? 24.544 3.478 -27.468 1.00 87.12 566 THR A O 1
ATOM 4201 N N . ALA A 1 567 ? 24.324 2.315 -29.363 1.00 88.94 567 ALA A N 1
ATOM 4202 C CA . ALA A 1 567 ? 23.665 1.186 -28.716 1.00 88.94 567 ALA A CA 1
ATOM 4203 C C . ALA A 1 567 ? 24.645 0.280 -27.944 1.00 88.94 567 ALA A C 1
ATOM 4205 O O . ALA A 1 567 ? 24.258 -0.291 -26.925 1.00 88.94 567 ALA A O 1
ATOM 4206 N N . LEU A 1 568 ? 25.912 0.161 -28.371 1.00 89.06 568 LEU A N 1
ATOM 4207 C CA . LEU A 1 568 ? 26.928 -0.621 -27.645 1.00 89.06 568 LEU A CA 1
ATOM 4208 C C . LEU A 1 568 ? 27.395 0.045 -26.339 1.00 89.06 568 LEU A C 1
ATOM 4210 O O . LEU A 1 568 ? 27.964 -0.641 -25.491 1.00 89.06 568 LEU A O 1
ATOM 4214 N N . GLY A 1 5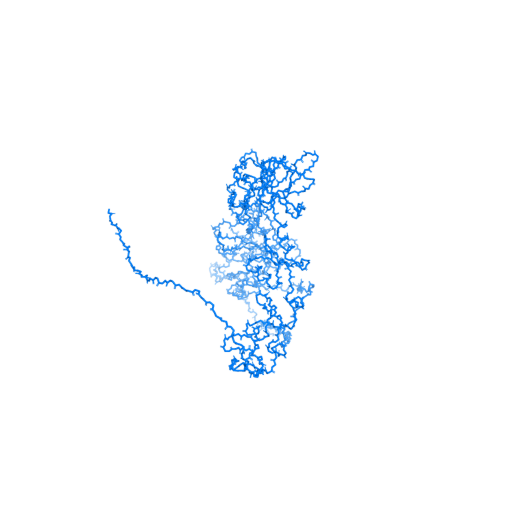69 ? 27.153 1.347 -26.160 1.00 87.00 569 GLY A N 1
ATOM 4215 C CA . GLY A 1 569 ? 27.422 2.081 -24.923 1.00 87.00 569 GLY A CA 1
ATOM 4216 C C . GLY A 1 569 ? 27.611 3.581 -25.148 1.00 87.00 569 GLY A C 1
ATOM 4217 O O . GLY A 1 569 ? 27.199 4.111 -26.175 1.00 87.00 569 GLY A O 1
ATOM 4218 N N . ASP A 1 570 ? 28.268 4.266 -24.206 1.00 81.81 570 ASP A N 1
ATOM 4219 C CA . ASP A 1 570 ? 28.572 5.709 -24.279 1.00 81.81 570 ASP A CA 1
ATOM 4220 C C . ASP A 1 570 ? 29.647 6.047 -25.349 1.00 81.81 570 ASP A C 1
ATOM 4222 O O . ASP A 1 570 ? 30.753 6.493 -25.040 1.00 81.81 570 ASP A O 1
ATOM 4226 N N . CYS A 1 571 ? 29.347 5.805 -26.625 1.00 84.06 571 CYS A N 1
ATOM 4227 C CA . CYS A 1 571 ? 30.194 6.122 -27.778 1.00 84.06 571 CYS A CA 1
ATOM 4228 C C . CYS A 1 571 ? 29.354 6.502 -29.002 1.00 84.06 571 CYS A C 1
ATOM 4230 O O . CYS A 1 571 ? 28.132 6.430 -28.953 1.00 84.06 571 CYS A O 1
ATOM 4232 N N . GLY A 1 572 ? 29.996 6.936 -30.089 1.00 84.81 572 GLY A N 1
ATOM 4233 C CA . GLY A 1 572 ? 29.295 7.609 -31.183 1.00 84.81 572 GLY A CA 1
ATOM 4234 C C . GLY A 1 572 ? 29.214 9.126 -30.982 1.00 84.81 572 GLY A C 1
ATOM 4235 O O . GLY A 1 572 ? 29.825 9.685 -30.071 1.00 84.81 572 GLY A O 1
ATOM 4236 N N . GLY A 1 573 ? 28.480 9.797 -31.864 1.00 84.69 573 GLY A N 1
ATOM 4237 C CA . GLY A 1 573 ? 27.998 11.160 -31.671 1.00 84.69 573 GLY A CA 1
ATOM 4238 C C . GLY A 1 573 ? 26.645 11.116 -30.974 1.00 84.69 573 GLY A C 1
ATOM 4239 O O . GLY A 1 573 ? 25.754 10.391 -31.421 1.00 84.69 573 GLY A O 1
ATOM 4240 N N . ALA A 1 574 ? 26.499 11.858 -29.878 1.00 79.31 574 ALA A N 1
ATOM 4241 C CA . ALA A 1 574 ? 25.308 11.818 -29.033 1.00 79.31 574 ALA A CA 1
ATOM 4242 C C . ALA A 1 574 ? 25.091 13.145 -28.294 1.00 79.31 574 ALA A C 1
ATOM 4244 O O . ALA A 1 574 ? 26.024 13.923 -28.084 1.00 79.31 574 ALA A O 1
ATOM 4245 N N . VAL A 1 575 ? 23.849 13.378 -27.869 1.00 79.69 575 VAL A N 1
ATOM 4246 C CA . VAL A 1 575 ? 23.485 14.443 -26.928 1.00 79.69 575 VAL A CA 1
ATOM 4247 C C . VAL A 1 575 ? 23.580 13.880 -25.510 1.00 79.69 575 VAL A C 1
ATOM 4249 O O . VAL A 1 575 ? 23.022 12.820 -25.237 1.00 79.69 575 VAL A O 1
ATOM 4252 N N . ASN A 1 576 ? 24.317 14.550 -24.623 1.00 73.56 576 ASN A N 1
ATOM 4253 C CA . ASN A 1 576 ? 24.490 14.135 -23.229 1.00 73.56 576 ASN A CA 1
ATOM 4254 C C . ASN A 1 576 ? 23.291 14.537 -22.343 1.00 73.56 576 ASN A C 1
ATOM 4256 O O . ASN A 1 576 ? 22.361 15.206 -22.790 1.00 73.56 576 ASN A O 1
ATOM 4260 N N . TYR A 1 577 ? 23.308 14.132 -21.069 1.00 70.88 577 TYR A N 1
ATOM 4261 C CA . TYR A 1 577 ? 22.207 14.404 -20.133 1.00 70.88 577 TYR A CA 1
ATOM 4262 C C . TYR A 1 577 ? 21.971 15.904 -19.834 1.00 70.88 577 TYR A C 1
ATOM 4264 O O . TYR A 1 577 ? 20.903 16.253 -19.338 1.00 70.88 577 TYR A O 1
ATOM 4272 N N . ASP A 1 578 ? 22.932 16.781 -20.153 1.00 68.81 578 ASP A N 1
ATOM 4273 C CA . ASP A 1 578 ? 22.818 18.248 -20.066 1.00 68.81 578 ASP A CA 1
ATOM 4274 C C . ASP A 1 578 ? 22.276 18.879 -21.373 1.00 68.81 578 ASP A C 1
ATOM 4276 O O . ASP A 1 578 ? 22.222 20.102 -21.507 1.00 68.81 578 ASP A O 1
ATOM 4280 N N . GLY A 1 579 ? 21.888 18.068 -22.366 1.00 71.81 579 GLY A N 1
ATOM 4281 C CA . GLY A 1 579 ? 21.391 18.539 -23.663 1.00 71.81 579 GLY A CA 1
ATOM 4282 C C . GLY A 1 579 ? 22.482 19.005 -24.636 1.00 71.81 579 GLY A C 1
ATOM 4283 O O . GLY A 1 579 ? 22.167 19.595 -25.670 1.00 71.81 579 GLY A O 1
ATOM 4284 N N . ALA A 1 580 ? 23.762 18.749 -24.345 1.00 76.00 580 ALA A N 1
ATOM 4285 C CA . ALA A 1 580 ? 24.885 19.138 -25.193 1.00 76.00 580 ALA A CA 1
ATOM 4286 C C . ALA A 1 580 ? 25.322 17.997 -26.128 1.00 76.00 580 ALA A C 1
ATOM 4288 O O . ALA A 1 580 ? 25.617 16.888 -25.682 1.00 76.00 580 ALA A O 1
ATOM 4289 N N . TYR A 1 581 ? 25.405 18.278 -27.431 1.00 80.94 581 TYR A N 1
ATOM 4290 C CA . TYR A 1 581 ? 25.955 17.352 -28.427 1.00 80.94 581 TYR A CA 1
ATOM 4291 C C . TYR A 1 581 ? 27.488 17.285 -28.362 1.00 80.94 581 TYR A C 1
ATOM 4293 O O . TYR A 1 581 ? 28.156 18.316 -28.257 1.00 80.94 581 TYR A O 1
ATOM 4301 N N . THR A 1 582 ? 28.044 16.080 -28.495 1.00 79.44 582 THR A N 1
ATOM 4302 C CA . THR A 1 582 ? 29.483 15.831 -28.677 1.00 79.44 582 THR A CA 1
ATOM 4303 C C . THR A 1 582 ? 29.730 14.859 -29.834 1.00 79.44 582 THR A C 1
ATOM 4305 O O . THR A 1 582 ? 28.986 13.895 -30.021 1.00 79.44 582 THR A O 1
ATOM 4308 N N . ASP A 1 583 ? 30.800 15.108 -30.600 1.00 82.00 583 ASP A N 1
ATOM 4309 C CA . ASP A 1 583 ? 31.352 14.192 -31.603 1.00 82.00 583 ASP A CA 1
ATOM 4310 C C . ASP A 1 583 ? 32.635 13.468 -31.145 1.00 82.00 583 ASP A C 1
ATOM 4312 O O . ASP A 1 583 ? 33.230 12.722 -31.922 1.00 82.00 583 ASP A O 1
ATOM 4316 N N . ASP A 1 584 ? 33.050 13.630 -29.882 1.00 81.19 584 ASP A N 1
ATOM 4317 C CA . ASP A 1 584 ? 34.297 13.056 -29.345 1.00 81.19 584 ASP A CA 1
ATOM 4318 C C . ASP A 1 584 ? 34.286 11.516 -29.300 1.00 81.19 584 ASP A C 1
ATOM 4320 O O . ASP A 1 584 ? 35.341 10.875 -29.334 1.00 81.19 584 ASP A O 1
ATOM 4324 N N . GLY A 1 585 ? 33.096 10.909 -29.241 1.00 79.75 585 GLY A N 1
ATOM 4325 C CA . GLY A 1 585 ? 32.900 9.460 -29.171 1.00 79.75 585 GLY A CA 1
ATOM 4326 C C . GLY A 1 585 ? 33.040 8.714 -30.504 1.00 79.75 585 GLY A C 1
ATOM 4327 O O . GLY A 1 585 ? 32.900 7.489 -30.512 1.00 79.75 585 GLY A O 1
ATOM 4328 N N . TYR A 1 586 ? 33.315 9.397 -31.626 1.00 85.19 586 TYR A N 1
ATOM 4329 C CA . TYR A 1 586 ? 33.554 8.757 -32.927 1.00 85.19 586 TYR A CA 1
ATOM 4330 C C . TYR A 1 586 ? 34.582 9.490 -33.800 1.00 85.19 586 TYR A C 1
ATOM 4332 O O . TYR A 1 586 ? 35.110 10.551 -33.474 1.00 85.19 586 TYR A O 1
ATOM 4340 N N . LYS A 1 587 ? 34.905 8.891 -34.952 1.00 87.19 587 LYS A N 1
ATOM 4341 C CA . LYS A 1 587 ? 35.742 9.521 -35.977 1.00 87.19 587 LYS A CA 1
ATOM 4342 C C . LYS A 1 587 ? 35.346 9.034 -37.367 1.00 87.19 587 LYS A C 1
ATOM 4344 O O . LYS A 1 587 ? 35.803 7.982 -37.807 1.00 87.19 587 LYS A O 1
ATOM 4349 N N . TRP A 1 588 ? 34.574 9.836 -38.093 1.00 86.75 588 TRP A N 1
ATOM 4350 C CA . TRP A 1 588 ? 34.255 9.562 -39.494 1.00 86.75 588 TRP A CA 1
ATOM 4351 C C . TRP A 1 588 ? 35.299 10.194 -40.431 1.00 86.75 588 TRP A C 1
ATOM 4353 O O . TRP A 1 588 ? 35.654 11.371 -40.302 1.00 86.75 588 TRP A O 1
ATOM 4363 N N . VAL A 1 589 ? 35.844 9.393 -41.353 1.00 85.81 589 VAL A N 1
ATOM 4364 C CA . VAL A 1 589 ? 36.876 9.801 -42.319 1.00 85.81 589 VAL A CA 1
ATOM 4365 C C . VAL A 1 589 ? 36.517 9.279 -43.705 1.00 85.81 589 VAL A C 1
ATOM 4367 O O . VAL A 1 589 ? 36.293 8.084 -43.865 1.00 85.81 589 VAL A O 1
ATOM 4370 N N . VAL A 1 590 ? 36.542 10.162 -44.702 1.00 83.75 590 VAL A N 1
ATOM 4371 C CA . VAL A 1 590 ? 36.356 9.845 -46.126 1.00 83.75 590 VAL A CA 1
ATOM 4372 C C . VAL A 1 590 ? 37.574 10.379 -46.874 1.00 83.75 590 VAL A C 1
ATOM 4374 O O . VAL A 1 590 ? 37.878 11.565 -46.767 1.00 83.75 590 VAL A O 1
ATOM 4377 N N . ASP A 1 591 ? 38.321 9.510 -47.559 1.00 79.50 591 ASP A N 1
ATOM 4378 C CA . ASP A 1 591 ? 39.549 9.847 -48.309 1.00 79.50 591 ASP A CA 1
ATOM 4379 C C . ASP A 1 591 ? 40.569 10.709 -47.530 1.00 79.50 591 ASP A C 1
ATOM 4381 O O . ASP A 1 591 ? 41.221 11.608 -48.057 1.00 79.50 591 ASP A O 1
ATOM 4385 N N . GLY A 1 592 ? 40.701 10.443 -46.225 1.00 79.25 592 GLY A N 1
ATOM 4386 C CA . GLY A 1 592 ? 41.583 11.181 -45.311 1.00 79.25 592 GLY A CA 1
ATOM 4387 C C . GLY A 1 592 ? 41.000 12.490 -44.759 1.00 79.25 592 GLY A C 1
ATOM 4388 O O . GLY A 1 592 ? 41.514 13.002 -43.762 1.00 79.25 592 GLY A O 1
ATOM 4389 N N . ALA A 1 593 ? 39.904 13.002 -45.322 1.00 83.81 593 ALA A N 1
ATOM 4390 C CA . ALA A 1 593 ? 39.174 14.145 -44.785 1.00 83.81 593 ALA A CA 1
ATOM 4391 C C . ALA A 1 593 ? 38.244 13.712 -43.639 1.00 83.81 593 ALA A C 1
ATOM 4393 O O . ALA A 1 593 ? 37.485 12.750 -43.767 1.00 83.81 593 ALA A O 1
ATOM 4394 N N . LYS A 1 594 ? 38.275 14.434 -42.511 1.00 84.75 594 LYS A N 1
ATOM 4395 C CA . LYS A 1 594 ? 37.287 14.246 -41.437 1.00 84.75 594 LYS A CA 1
ATOM 4396 C C . LYS A 1 594 ? 35.908 14.723 -41.898 1.00 84.75 594 LYS A C 1
ATOM 4398 O O . LYS A 1 594 ? 35.797 15.770 -42.535 1.00 84.75 594 LYS A O 1
ATOM 4403 N N . ARG A 1 595 ? 34.873 13.987 -41.508 1.00 83.75 595 ARG A N 1
ATOM 4404 C CA . ARG A 1 595 ? 33.460 14.354 -41.657 1.00 83.75 595 ARG A CA 1
ATOM 4405 C C . ARG A 1 595 ? 32.794 14.425 -40.280 1.00 83.75 595 ARG A C 1
ATOM 4407 O O . ARG A 1 595 ? 33.372 13.976 -39.292 1.00 83.75 595 ARG A O 1
ATOM 4414 N N . ARG A 1 596 ? 31.599 15.010 -40.231 1.00 80.25 596 ARG A N 1
ATOM 4415 C CA . ARG A 1 596 ? 30.729 15.103 -39.054 1.00 80.25 596 ARG A CA 1
ATOM 4416 C C . ARG A 1 596 ? 29.307 14.773 -39.485 1.00 80.25 596 ARG A C 1
ATOM 4418 O O . ARG A 1 596 ? 28.905 15.209 -40.561 1.00 80.25 596 ARG A O 1
ATOM 4425 N N . LEU A 1 597 ? 28.595 14.033 -38.643 1.00 75.25 597 LEU A N 1
ATOM 4426 C CA . LEU A 1 597 ? 27.135 13.953 -38.662 1.00 75.25 597 LEU A CA 1
ATOM 4427 C C . LEU A 1 597 ? 26.579 15.360 -38.376 1.00 75.25 597 LEU A C 1
ATOM 4429 O O . LEU A 1 597 ? 27.171 16.076 -37.556 1.00 75.25 597 LEU A O 1
ATOM 4433 N N . GLN A 1 598 ? 25.529 15.758 -39.099 1.00 59.81 598 GLN A N 1
ATOM 4434 C CA . GLN A 1 598 ? 24.911 17.092 -39.017 1.00 59.81 598 GLN A CA 1
ATOM 4435 C C . GLN A 1 598 ? 23.768 17.141 -38.004 1.00 59.81 598 GLN A C 1
ATOM 4437 O O . GLN A 1 598 ? 23.093 16.105 -37.841 1.00 59.81 598 GLN A O 1
#

Radius of gyration: 46.33 Å; chains: 1; bounding box: 133×98×120 Å

Secondary structure (DSSP, 8-state):
----------------------------------------PEEEEEBTTS-EEEEE-GGGBPTTS-EESS-GGGSSTT-EEEEE-TTT--EEEEEEHHHHHHTTPEEESS-GGG-GGG-EEEEEETTEEEEEEHHHHHHHHHHHT---EEESS--SHHHHHHHHHHT-EEEEEEEETTEEEEEEEEHHHHT--S----S-SS-----SS-EEEETB-TT-GGG--S--S-SEEEEETTEEEEE-TTS-EEEEPBS-HHHHHGGGB---HHHHS--BSSS-TTB--B-TTTTEEEEE---SSS--TT-SEEEEE--EE-TTS-EE-TT-EEEEETTTB-S----SS-SS-----TT--EEEEEEETTEEEEEEPPGGGTEEEEEEEEEETTEEEEEEEEEE---TTGGG--SHHHHT-TTT--EEEEPPPTTB-TT---S-----PPPS--SS-------------------------------S--------------S-TT-EEEESSPPP--TTSSSTHHHHHGGG-B----EEEEPBTB-EEEEE-GGGGSHHHHHHHHHHHHHHSS-EEEE-TTS-EEEEE--EEETTEEE---

pLDDT: mean 76.21, std 21.87, range [23.22, 98.0]